Protein AF-A0A367Y1D4-F1 (afdb_monomer_lite)

Sequence (418 aa):
MLLEIFSHFKNDRKTLLSISLVCKKFSNIVNKYILYALIVFTNPKKFYQFANRHLLSDVSNKINYLHRIEFVNPQIKESANTKLMIAGTYDVESKVRSMDQLNYTDFIQSLSNLFINGFALQSVEFSEISPDFGFPLEFKSTSGNIFKRKVVKSKNRSLKKLILKTQSGWSIPFKNCHLSLIAEHFEVVEELHLVNFIIDHPITLKNLRVNKIVFDSCLYSFKKGVKRESLVFNNVEEIQLKKIHSSNELSLIDLVKLNNKNFHHLTLDIGSAVFYKKQEFLFGRYNPFFQLLCSGVGGYAKLDTLTLTDFDLFDCLRHDDVHEDTDSWIEPPSDNFETFMELISQIATLEIVLKKSPLKIKTCLNCGFKEQHLDKNIESLTCNEWKIFLTPLDLNNKNTIKILSHDYRLLYKNSAYD

InterPro domains:
  IPR036047 F-box-like domain superfamily [SSF81383] (2-53)

Structure (mmCIF, N/CA/C/O backbone):
data_AF-A0A367Y1D4-F1
#
_entry.id   AF-A0A367Y1D4-F1
#
loop_
_atom_site.group_PDB
_atom_site.id
_atom_site.type_symbol
_atom_site.label_atom_id
_atom_site.label_alt_id
_atom_site.label_comp_id
_atom_site.label_asym_id
_atom_site.label_entity_id
_atom_site.label_seq_id
_atom_site.pdbx_PDB_ins_code
_atom_site.Cartn_x
_atom_site.Cartn_y
_atom_site.Cartn_z
_atom_site.occupancy
_atom_site.B_iso_or_equiv
_atom_site.auth_seq_id
_atom_site.auth_comp_id
_atom_site.auth_asym_id
_atom_site.auth_atom_id
_atom_site.pdbx_PDB_model_num
ATOM 1 N N . MET A 1 1 ? -11.834 -18.384 -23.040 1.00 78.38 1 MET A N 1
ATOM 2 C CA . MET A 1 1 ? -11.564 -19.800 -23.370 1.00 78.38 1 MET A CA 1
ATOM 3 C C . MET A 1 1 ? -10.081 -20.132 -23.590 1.00 78.38 1 MET A C 1
ATOM 5 O O . MET A 1 1 ? -9.478 -20.640 -22.663 1.00 78.38 1 MET A O 1
ATOM 9 N N . LEU A 1 2 ? -9.427 -19.852 -24.736 1.00 88.62 2 LEU A N 1
ATOM 10 C CA . LEU A 1 2 ? -8.020 -20.293 -24.949 1.00 88.62 2 LEU A CA 1
ATOM 11 C C . LEU A 1 2 ? -7.004 -19.692 -23.959 1.00 88.62 2 LEU A C 1
ATOM 13 O O . LEU A 1 2 ? -6.106 -20.394 -23.508 1.00 88.62 2 LEU A O 1
ATOM 17 N N . LEU A 1 3 ? -7.148 -18.409 -23.609 1.00 86.25 3 LEU A N 1
ATOM 18 C CA . LEU A 1 3 ? -6.274 -17.759 -22.625 1.00 86.25 3 LEU A CA 1
ATOM 19 C C . LEU A 1 3 ? -6.416 -18.384 -21.228 1.00 86.25 3 LEU A C 1
ATOM 21 O O . LEU A 1 3 ? -5.412 -18.577 -20.553 1.00 86.25 3 LEU A O 1
ATOM 25 N N . GLU A 1 4 ? -7.640 -18.729 -20.820 1.00 87.00 4 GLU A N 1
ATOM 26 C CA . GLU A 1 4 ? -7.917 -19.409 -19.546 1.00 87.00 4 GLU A CA 1
ATOM 27 C C . GLU A 1 4 ? -7.334 -20.821 -19.540 1.00 87.00 4 GLU A C 1
ATOM 29 O O . GLU A 1 4 ? -6.669 -21.203 -18.588 1.00 87.00 4 GLU A O 1
ATOM 34 N N . ILE A 1 5 ? -7.483 -21.570 -20.637 1.00 90.31 5 ILE A N 1
ATOM 35 C CA . ILE A 1 5 ? -6.870 -22.899 -20.760 1.00 90.31 5 ILE A CA 1
ATOM 36 C C . ILE A 1 5 ? -5.346 -22.791 -20.615 1.00 90.31 5 ILE A C 1
ATOM 38 O O . ILE A 1 5 ? -4.734 -23.547 -19.866 1.00 90.31 5 ILE A O 1
ATOM 42 N N . PHE A 1 6 ? -4.714 -21.833 -21.299 1.00 91.31 6 PHE A N 1
ATOM 43 C CA . PHE A 1 6 ? -3.259 -21.685 -21.248 1.00 91.31 6 PHE A CA 1
ATOM 44 C C . PHE A 1 6 ? -2.756 -21.139 -19.906 1.00 91.31 6 PHE A C 1
ATOM 46 O O . PHE A 1 6 ? -1.631 -21.451 -19.513 1.00 91.31 6 PHE A O 1
ATOM 53 N N . SER A 1 7 ? -3.561 -20.357 -19.180 1.00 85.44 7 SER A N 1
ATOM 54 C CA . SER A 1 7 ? -3.169 -19.798 -17.882 1.00 85.44 7 SER A CA 1
ATOM 55 C C . SER A 1 7 ? -3.022 -20.867 -16.792 1.00 85.44 7 SER A C 1
ATOM 57 O O . SER A 1 7 ? -2.234 -20.669 -15.866 1.00 85.44 7 SER A O 1
ATOM 59 N N . HIS A 1 8 ? -3.661 -22.036 -16.937 1.00 89.44 8 HIS A N 1
ATOM 60 C CA . HIS A 1 8 ? -3.398 -23.201 -16.081 1.00 89.44 8 HIS A CA 1
ATOM 61 C C . HIS A 1 8 ? -1.943 -23.690 -16.173 1.00 89.44 8 HIS A C 1
ATOM 63 O O . HIS A 1 8 ? -1.411 -24.215 -15.197 1.00 89.44 8 HIS A O 1
ATOM 69 N N . PHE A 1 9 ? -1.261 -23.443 -17.297 1.00 88.75 9 PHE A N 1
ATOM 70 C CA . PHE A 1 9 ? 0.150 -23.782 -17.497 1.00 88.75 9 PHE A CA 1
ATOM 71 C C . PHE A 1 9 ? 1.101 -22.615 -17.196 1.00 88.75 9 PHE A C 1
ATOM 73 O O . PHE A 1 9 ? 2.282 -22.707 -17.513 1.00 88.75 9 PHE A O 1
ATOM 80 N N . LYS A 1 10 ? 0.639 -21.514 -16.576 1.00 82.38 10 LYS A N 1
ATOM 81 C CA . LYS A 1 10 ? 1.461 -20.304 -16.335 1.00 82.38 10 LYS A CA 1
ATOM 82 C C . LYS A 1 10 ? 2.802 -20.577 -15.635 1.00 82.38 10 LYS A C 1
ATOM 84 O O . LYS A 1 10 ? 3.774 -19.872 -15.887 1.00 82.38 10 LYS A O 1
ATOM 89 N N . ASN A 1 11 ? 2.851 -21.608 -14.789 1.00 83.12 11 ASN A N 1
ATOM 90 C CA . ASN A 1 11 ? 4.044 -22.007 -14.038 1.00 83.12 11 ASN A CA 1
ATOM 91 C C . ASN A 1 11 ? 4.902 -23.061 -14.769 1.00 83.12 11 ASN A C 1
ATOM 93 O O . ASN A 1 11 ? 6.026 -23.321 -14.348 1.00 83.12 11 ASN A O 1
ATOM 97 N N . ASP A 1 12 ? 4.414 -23.649 -15.867 1.00 87.38 12 ASP A N 1
ATOM 98 C CA . ASP A 1 12 ? 5.142 -24.622 -16.685 1.00 87.38 12 ASP A CA 1
ATOM 99 C C . ASP A 1 12 ? 5.579 -23.998 -18.015 1.00 87.38 12 ASP A C 1
ATOM 101 O O . ASP A 1 12 ? 4.924 -24.079 -19.062 1.00 87.38 12 ASP A O 1
ATOM 105 N N . ARG A 1 13 ? 6.762 -23.384 -17.976 1.00 84.81 13 ARG A N 1
ATOM 106 C CA . ARG A 1 13 ? 7.345 -22.714 -19.139 1.00 84.81 13 ARG A CA 1
ATOM 107 C C . ARG A 1 13 ? 7.613 -23.670 -20.306 1.00 84.81 13 ARG A C 1
ATOM 109 O O . ARG A 1 13 ? 7.541 -23.228 -21.450 1.00 84.81 13 ARG A O 1
ATOM 116 N N . LYS A 1 14 ? 7.922 -24.949 -20.059 1.00 89.94 14 LYS A N 1
ATOM 117 C CA . LYS A 1 14 ? 8.218 -25.916 -21.134 1.00 89.94 14 LYS A CA 1
ATOM 118 C C . LYS A 1 14 ? 6.954 -26.243 -21.922 1.00 89.94 14 LYS A C 1
ATOM 120 O O . LYS A 1 14 ? 6.971 -26.217 -23.156 1.00 89.94 14 LYS A O 1
ATOM 125 N N . THR A 1 15 ? 5.852 -26.468 -21.214 1.00 90.88 15 THR A N 1
ATOM 126 C CA . THR A 1 15 ? 4.546 -26.703 -21.835 1.00 90.88 15 THR A CA 1
ATOM 127 C C . THR A 1 15 ? 4.067 -25.469 -22.591 1.00 90.88 15 THR A C 1
ATOM 129 O O . THR A 1 15 ? 3.687 -25.580 -23.755 1.00 90.88 15 THR A O 1
ATOM 132 N N . LEU A 1 16 ? 4.190 -24.269 -22.011 1.00 89.38 16 LEU A N 1
ATOM 133 C CA . LEU A 1 16 ? 3.852 -23.021 -22.706 1.00 89.38 16 LEU A CA 1
ATOM 134 C C . LEU A 1 16 ? 4.660 -22.822 -23.994 1.00 89.38 16 LEU A C 1
ATOM 136 O O . LEU A 1 16 ? 4.091 -22.456 -25.022 1.00 89.38 16 LEU A O 1
ATOM 140 N N . LEU A 1 17 ? 5.970 -23.093 -23.972 1.00 88.50 17 LEU A N 1
ATOM 141 C CA . LEU A 1 17 ? 6.801 -23.019 -25.175 1.00 88.50 17 LEU A CA 1
ATOM 142 C C . LEU A 1 17 ? 6.319 -24.007 -26.241 1.00 88.50 17 LEU A C 1
ATOM 144 O O . LEU A 1 17 ? 6.177 -23.616 -27.395 1.00 88.50 17 LEU A O 1
ATOM 148 N N . SER A 1 18 ? 5.977 -25.234 -25.856 1.00 91.62 18 SER A N 1
ATOM 149 C CA . SER A 1 18 ? 5.445 -26.243 -26.781 1.00 91.62 18 SER A CA 1
ATOM 150 C C . SER A 1 18 ? 4.103 -25.807 -27.386 1.00 91.62 18 SER A C 1
ATOM 152 O O . SER A 1 18 ? 3.935 -25.837 -28.604 1.00 91.62 18 SER A O 1
ATOM 154 N N . ILE A 1 19 ? 3.184 -25.281 -26.566 1.00 92.12 19 ILE A N 1
ATOM 155 C CA . ILE A 1 19 ? 1.904 -24.702 -27.017 1.00 92.12 19 ILE A CA 1
ATOM 156 C C . ILE A 1 19 ? 2.150 -23.543 -27.995 1.00 92.12 19 ILE A C 1
ATOM 158 O O . ILE A 1 19 ? 1.456 -23.413 -29.005 1.00 92.12 19 ILE A O 1
ATOM 162 N N . SER A 1 20 ? 3.161 -22.710 -27.733 1.00 90.12 20 SER A N 1
ATOM 163 C CA . SER A 1 20 ? 3.488 -21.556 -28.576 1.00 90.12 20 SER A CA 1
ATOM 164 C C . SER A 1 20 ? 3.959 -21.937 -29.987 1.00 90.12 20 SER A C 1
ATOM 166 O O . SER A 1 20 ? 3.856 -21.110 -30.893 1.00 90.12 20 SER A O 1
ATOM 168 N N . LEU A 1 21 ? 4.436 -23.172 -30.185 1.00 91.94 21 LEU A N 1
ATOM 169 C CA . LEU A 1 21 ? 4.907 -23.687 -31.475 1.00 91.94 21 LEU A CA 1
ATOM 170 C C . LEU A 1 21 ? 3.781 -24.261 -32.349 1.00 91.94 21 LEU A C 1
ATOM 172 O O . LEU A 1 21 ? 3.988 -24.444 -33.543 1.00 91.94 21 LEU A O 1
ATOM 176 N N . VAL A 1 22 ? 2.587 -24.501 -31.792 1.00 94.12 22 VAL A N 1
ATOM 177 C CA . VAL A 1 22 ? 1.465 -25.133 -32.512 1.00 94.12 22 VAL A CA 1
ATOM 178 C C . VAL A 1 22 ? 0.967 -24.266 -33.670 1.00 94.12 22 VAL A C 1
ATOM 180 O O . VAL A 1 22 ? 0.774 -24.746 -34.782 1.00 94.12 22 VAL A O 1
ATOM 183 N N . CYS A 1 23 ? 0.724 -22.975 -33.424 1.00 93.25 23 CYS A N 1
ATOM 184 C CA . CYS A 1 23 ? 0.313 -22.035 -34.467 1.00 93.25 23 CYS A CA 1
ATOM 185 C C . CYS A 1 23 ? 0.578 -20.578 -34.063 1.00 93.25 23 CYS A C 1
ATOM 187 O O . CYS A 1 23 ? 0.733 -20.253 -32.884 1.00 93.25 23 CYS A O 1
ATOM 189 N N . LYS A 1 24 ? 0.528 -19.655 -35.035 1.00 89.31 24 LYS A N 1
ATOM 190 C CA . LYS A 1 24 ? 0.731 -18.209 -34.810 1.00 89.31 24 LYS A CA 1
ATOM 191 C C . LYS A 1 24 ? -0.221 -17.620 -33.759 1.00 89.31 24 LYS A C 1
ATOM 193 O O . LYS A 1 24 ? 0.187 -16.765 -32.976 1.00 89.31 24 LYS A O 1
ATOM 198 N N . LYS A 1 25 ? -1.481 -18.076 -33.713 1.00 90.19 25 LYS A N 1
ATOM 199 C CA . LYS A 1 25 ? -2.468 -17.619 -32.718 1.00 90.19 25 LYS A CA 1
ATOM 200 C C . LYS A 1 25 ? -2.058 -18.033 -31.302 1.00 90.19 25 LYS A C 1
ATOM 202 O O . LYS A 1 25 ? -2.084 -17.196 -30.408 1.00 90.19 25 LYS A O 1
ATOM 207 N N . PHE A 1 26 ? -1.623 -19.278 -31.110 1.00 92.38 26 PHE A N 1
ATOM 208 C CA . PHE A 1 26 ? -1.166 -19.775 -29.808 1.00 92.38 26 PHE A CA 1
ATOM 209 C C . PHE A 1 26 ? 0.134 -19.096 -29.394 1.00 92.38 26 PHE A C 1
ATOM 211 O O . PHE A 1 26 ? 0.235 -18.618 -28.269 1.00 92.38 26 PHE A O 1
ATOM 218 N N . SER A 1 27 ? 1.073 -18.949 -30.334 1.00 87.56 27 SER A N 1
ATOM 219 C CA . SER A 1 27 ? 2.309 -18.195 -30.131 1.00 87.56 27 SER A CA 1
ATOM 220 C C . SER A 1 27 ? 2.036 -16.779 -29.628 1.00 87.56 27 SER A C 1
ATOM 222 O O . SER A 1 27 ? 2.631 -16.339 -28.647 1.00 87.56 27 SER A O 1
ATOM 224 N N . ASN A 1 28 ? 1.088 -16.073 -30.250 1.00 86.19 28 ASN A N 1
ATOM 225 C CA . ASN A 1 28 ? 0.699 -14.735 -29.822 1.00 86.19 28 ASN A CA 1
ATOM 226 C C . ASN A 1 28 ? 0.065 -14.733 -28.428 1.00 86.19 28 ASN A C 1
ATOM 228 O O . ASN A 1 28 ? 0.415 -13.870 -27.630 1.00 86.19 28 ASN A O 1
ATOM 232 N N . ILE A 1 29 ? -0.838 -15.676 -28.130 1.00 87.25 29 ILE A N 1
ATOM 233 C CA . ILE A 1 29 ? -1.501 -15.748 -26.821 1.00 87.25 29 ILE A CA 1
ATOM 234 C C . ILE A 1 29 ? -0.471 -16.018 -25.718 1.00 87.25 29 ILE A C 1
ATOM 236 O O . ILE A 1 29 ? -0.375 -15.245 -24.767 1.00 87.25 29 ILE A O 1
ATOM 240 N N . VAL A 1 30 ? 0.332 -17.073 -25.876 1.00 86.94 30 VAL A N 1
ATOM 241 C CA . VAL A 1 30 ? 1.339 -17.486 -24.892 1.00 86.94 30 VAL A CA 1
ATOM 242 C C . VAL A 1 30 ? 2.374 -16.388 -24.673 1.00 86.94 30 VAL A C 1
ATOM 244 O O . VAL A 1 30 ? 2.630 -16.008 -23.533 1.00 86.94 30 VAL A O 1
ATOM 247 N N . ASN A 1 31 ? 2.959 -15.847 -25.744 1.00 82.38 31 ASN A N 1
ATOM 248 C CA . ASN A 1 31 ? 4.006 -14.842 -25.599 1.00 82.38 31 ASN A CA 1
ATOM 249 C C . ASN A 1 31 ? 3.451 -13.552 -24.986 1.00 82.38 31 ASN A C 1
ATOM 251 O O . ASN A 1 31 ? 3.972 -13.096 -23.973 1.00 82.38 31 ASN A O 1
ATOM 255 N N . LYS A 1 32 ? 2.385 -12.979 -25.560 1.00 81.88 32 LYS A N 1
ATOM 256 C CA . LYS A 1 32 ? 1.905 -11.649 -25.158 1.00 81.88 32 LYS A CA 1
ATOM 257 C C . LYS A 1 32 ? 1.217 -11.643 -23.797 1.00 81.88 32 LYS A C 1
ATOM 259 O O . LYS A 1 32 ? 1.484 -10.751 -23.008 1.00 81.88 32 LYS A O 1
ATOM 264 N N . TYR A 1 33 ? 0.344 -12.612 -23.528 1.00 81.00 33 TYR A N 1
ATOM 265 C CA . TYR A 1 33 ? -0.550 -12.556 -22.366 1.00 81.00 33 TYR A CA 1
ATOM 266 C C . TYR A 1 33 ? -0.092 -13.418 -21.188 1.00 81.00 33 TYR A C 1
ATOM 268 O O . TYR A 1 33 ? -0.658 -13.295 -20.107 1.00 81.00 33 TYR A O 1
ATOM 276 N N . ILE A 1 34 ? 0.905 -14.292 -21.378 1.00 81.88 34 ILE A N 1
ATOM 277 C CA . ILE A 1 34 ? 1.386 -15.188 -20.317 1.00 81.88 34 ILE A CA 1
ATOM 278 C C . ILE A 1 34 ? 2.864 -14.930 -20.032 1.00 81.88 34 ILE A C 1
ATOM 280 O O . ILE A 1 34 ? 3.202 -14.486 -18.941 1.00 81.88 34 ILE A O 1
ATOM 284 N N . LEU A 1 35 ? 3.749 -15.154 -21.009 1.00 81.12 35 LEU A N 1
ATOM 285 C CA . LEU A 1 35 ? 5.197 -15.091 -20.777 1.00 81.12 35 LEU A CA 1
ATOM 286 C C . LEU A 1 35 ? 5.722 -13.668 -20.557 1.00 81.12 35 LEU A C 1
ATOM 288 O O . LEU A 1 35 ? 6.606 -13.480 -19.727 1.00 81.12 35 LEU A O 1
ATOM 292 N N . TYR A 1 36 ? 5.212 -12.680 -21.297 1.00 79.00 36 TYR A N 1
ATOM 293 C CA . TYR A 1 36 ? 5.641 -11.283 -21.168 1.00 79.00 36 TYR A CA 1
ATOM 294 C C . TYR A 1 36 ? 4.751 -10.446 -20.245 1.00 79.00 36 TYR A C 1
ATOM 296 O O . TYR A 1 36 ? 5.080 -9.291 -20.001 1.00 79.00 36 TYR A O 1
ATOM 304 N N . ALA A 1 37 ? 3.663 -11.003 -19.702 1.00 82.25 37 ALA A N 1
ATOM 305 C CA . ALA A 1 37 ? 2.762 -10.265 -18.816 1.00 82.25 37 ALA A CA 1
ATOM 306 C C . ALA A 1 37 ? 3.424 -9.888 -17.479 1.00 82.25 37 ALA A C 1
ATOM 308 O O . ALA A 1 37 ? 3.156 -8.809 -16.946 1.00 82.25 37 ALA A O 1
ATOM 309 N N . LEU A 1 38 ? 4.304 -10.753 -16.963 1.00 85.81 38 LEU A N 1
ATOM 310 C CA . LEU A 1 38 ? 5.095 -10.524 -15.757 1.00 85.81 38 LEU A CA 1
ATOM 311 C C . LEU A 1 38 ? 6.551 -10.910 -16.017 1.00 85.81 38 LEU A C 1
ATOM 313 O O . LEU A 1 38 ? 6.834 -12.055 -16.365 1.00 85.81 38 LEU A O 1
ATOM 317 N N . ILE A 1 39 ? 7.477 -9.970 -15.823 1.00 88.31 39 ILE A N 1
ATOM 318 C CA . ILE A 1 39 ? 8.912 -10.218 -16.003 1.00 88.31 39 ILE A CA 1
ATOM 319 C C . ILE A 1 39 ? 9.676 -9.784 -14.756 1.00 88.31 39 ILE A C 1
ATOM 321 O O . ILE A 1 39 ? 9.537 -8.651 -14.305 1.00 88.31 39 ILE A O 1
ATOM 325 N N . VAL A 1 40 ? 10.524 -10.676 -14.244 1.00 91.50 40 VAL A N 1
ATOM 326 C CA . VAL A 1 40 ? 11.431 -10.397 -13.125 1.00 91.50 40 VAL A CA 1
ATOM 327 C C . VAL A 1 40 ? 12.867 -10.379 -13.636 1.00 91.50 40 VAL A C 1
ATOM 329 O O . VAL A 1 40 ? 13.353 -11.359 -14.212 1.00 91.50 40 VAL A O 1
ATOM 332 N N . PHE A 1 41 ? 13.560 -9.269 -13.412 1.00 91.94 41 PHE A N 1
ATOM 333 C CA . PHE A 1 41 ? 14.973 -9.102 -13.712 1.00 91.94 41 PHE A CA 1
ATOM 334 C C . PHE A 1 41 ? 15.782 -9.170 -12.422 1.00 91.94 41 PHE A C 1
ATOM 336 O O . PHE A 1 41 ? 15.888 -8.196 -11.690 1.00 91.94 41 PHE A O 1
ATOM 343 N N . THR A 1 42 ? 16.405 -10.324 -12.183 1.00 88.19 42 THR A N 1
ATOM 344 C CA . THR A 1 42 ? 17.276 -10.550 -11.016 1.00 88.19 42 THR A CA 1
ATOM 345 C C . THR A 1 42 ? 18.701 -10.017 -11.192 1.00 88.19 42 THR A C 1
ATOM 347 O O . THR A 1 42 ? 19.566 -10.256 -10.358 1.00 88.19 42 THR A O 1
ATOM 350 N N . ASN A 1 43 ? 19.000 -9.424 -12.350 1.00 83.56 43 ASN A N 1
ATOM 351 C CA . ASN A 1 43 ? 20.316 -8.889 -12.682 1.00 83.56 43 ASN A CA 1
ATOM 352 C C . ASN A 1 43 ? 20.164 -7.790 -13.755 1.00 83.56 43 ASN A C 1
ATOM 354 O O . ASN A 1 43 ? 19.553 -8.066 -14.801 1.00 83.56 43 ASN A O 1
ATOM 358 N N . PRO A 1 44 ? 20.764 -6.599 -13.570 1.00 85.62 44 PRO A N 1
ATOM 359 C CA . PRO A 1 44 ? 20.733 -5.505 -14.544 1.00 85.62 44 PRO A CA 1
ATOM 360 C C . PRO A 1 44 ? 21.171 -5.889 -15.967 1.00 85.62 44 PRO A C 1
ATOM 362 O O . PRO A 1 44 ? 20.578 -5.424 -16.941 1.00 85.62 44 PRO A O 1
ATOM 365 N N . LYS A 1 45 ? 22.136 -6.805 -16.131 1.00 85.12 45 LYS A N 1
ATOM 366 C CA . LYS A 1 45 ? 22.576 -7.291 -17.453 1.00 85.12 45 LYS A CA 1
ATOM 367 C C . LYS A 1 45 ? 21.455 -7.971 -18.234 1.00 85.12 45 LYS A C 1
ATOM 369 O O . LYS A 1 45 ? 21.338 -7.776 -19.442 1.00 85.12 45 LYS A O 1
ATOM 374 N N . LYS A 1 46 ? 20.625 -8.780 -17.563 1.00 88.06 46 LYS A N 1
ATOM 375 C CA . LYS A 1 46 ? 19.491 -9.466 -18.210 1.00 88.06 46 LYS A CA 1
ATOM 376 C C . LYS A 1 46 ? 18.460 -8.454 -18.695 1.00 88.06 46 LYS A C 1
ATOM 378 O O . LYS A 1 46 ? 17.901 -8.631 -19.776 1.00 88.06 46 LYS A O 1
ATOM 383 N N . PHE A 1 47 ? 18.247 -7.388 -17.924 1.00 89.62 47 PHE A N 1
ATOM 384 C CA . PHE A 1 47 ? 17.403 -6.284 -18.359 1.00 89.62 47 PHE A CA 1
ATOM 385 C C . PHE A 1 47 ? 17.994 -5.565 -19.571 1.00 89.62 47 PHE A C 1
ATOM 387 O O . PHE A 1 47 ? 17.284 -5.352 -20.546 1.00 89.62 47 PHE A O 1
ATOM 394 N N . TYR A 1 48 ? 19.292 -5.272 -19.576 1.00 86.50 48 TYR A N 1
ATOM 395 C CA . TYR A 1 48 ? 19.930 -4.640 -20.730 1.00 86.50 48 TYR A CA 1
ATOM 396 C C . TYR A 1 48 ? 19.868 -5.507 -21.997 1.00 86.50 48 TYR A C 1
ATOM 398 O O . TYR A 1 48 ? 19.541 -5.019 -23.074 1.00 86.50 48 TYR A O 1
ATOM 406 N N . GLN A 1 49 ? 20.082 -6.821 -21.880 1.00 88.00 49 GLN A N 1
ATOM 407 C CA . GLN A 1 49 ? 19.893 -7.755 -22.997 1.00 88.00 49 GLN A CA 1
ATOM 408 C C . GLN A 1 49 ? 18.448 -7.756 -23.510 1.00 88.00 49 GLN A C 1
ATOM 410 O O . GLN A 1 49 ? 18.219 -7.797 -24.719 1.00 88.00 49 GLN A O 1
ATOM 415 N N . PHE A 1 50 ? 17.470 -7.705 -22.603 1.00 87.81 50 PHE A N 1
ATOM 416 C CA . PHE A 1 50 ? 16.064 -7.550 -22.963 1.00 87.81 50 PHE A CA 1
ATOM 417 C C . PHE A 1 50 ? 15.818 -6.215 -23.680 1.00 87.81 50 PHE A C 1
ATOM 419 O O . PHE A 1 50 ? 15.181 -6.198 -24.732 1.00 87.81 50 PHE A O 1
ATOM 426 N N . ALA A 1 51 ? 16.377 -5.118 -23.169 1.00 87.81 51 ALA A N 1
ATOM 427 C CA . ALA A 1 51 ? 16.248 -3.792 -23.754 1.00 87.81 51 ALA A CA 1
ATOM 428 C C . ALA A 1 51 ? 16.854 -3.722 -25.162 1.00 87.81 51 ALA A C 1
ATOM 430 O O . ALA A 1 51 ? 16.198 -3.245 -26.084 1.00 87.81 51 ALA A O 1
ATOM 431 N N . ASN A 1 52 ? 18.041 -4.287 -25.376 1.00 84.75 52 ASN A N 1
ATOM 432 C CA . ASN A 1 52 ? 18.662 -4.364 -26.701 1.00 84.75 52 ASN A CA 1
ATOM 433 C C . ASN A 1 52 ? 17.810 -5.150 -27.703 1.00 84.75 52 ASN A C 1
ATOM 435 O O . ASN A 1 52 ? 17.733 -4.787 -28.872 1.00 84.75 52 ASN A O 1
ATOM 439 N N . ARG A 1 53 ? 17.154 -6.225 -27.253 1.00 83.38 53 ARG A N 1
ATOM 440 C CA . ARG A 1 53 ? 16.329 -7.080 -28.121 1.00 83.38 53 ARG A CA 1
ATOM 441 C C . ARG A 1 53 ? 14.948 -6.510 -28.417 1.00 83.38 53 ARG A C 1
ATOM 443 O O . ARG A 1 53 ? 14.362 -6.880 -29.432 1.00 83.38 53 ARG A O 1
ATOM 450 N N . HIS A 1 54 ? 14.394 -5.707 -27.512 1.00 82.25 54 HIS A N 1
ATOM 451 C CA . HIS A 1 54 ? 12.975 -5.355 -27.560 1.00 82.25 54 HIS A CA 1
ATOM 452 C C . HIS A 1 54 ? 12.669 -3.854 -27.491 1.00 82.25 54 HIS A C 1
ATOM 454 O O . HIS A 1 54 ? 11.543 -3.486 -27.827 1.00 82.25 54 HIS A O 1
ATOM 460 N N . LEU A 1 55 ? 13.613 -3.012 -27.053 1.00 78.69 55 LEU A N 1
ATOM 461 C CA . LEU A 1 55 ? 13.381 -1.601 -26.708 1.00 78.69 55 LEU A CA 1
ATOM 462 C C . LEU A 1 55 ? 14.271 -0.593 -27.453 1.00 78.69 55 LEU A C 1
ATOM 464 O O . LEU A 1 55 ? 13.821 0.528 -27.664 1.00 78.69 55 LEU A O 1
ATOM 468 N N . LEU A 1 56 ? 15.525 -0.936 -27.779 1.00 69.75 56 LEU A N 1
ATOM 469 C CA . LEU A 1 56 ? 16.545 0.037 -28.218 1.00 69.75 56 LEU A CA 1
ATOM 470 C C . LEU A 1 56 ? 16.685 0.204 -29.742 1.00 69.75 56 LEU A C 1
ATOM 472 O O . LEU A 1 56 ? 17.184 1.239 -30.175 1.00 69.75 56 LEU A O 1
ATOM 476 N N . SER A 1 57 ? 16.261 -0.775 -30.543 1.00 68.75 57 SER A N 1
ATOM 477 C CA . SER A 1 57 ? 16.255 -0.694 -32.011 1.00 68.75 57 SER A CA 1
ATOM 478 C C . SER A 1 57 ? 14.844 -0.394 -32.527 1.00 68.75 57 SER A C 1
ATOM 480 O O . SER A 1 57 ? 14.400 0.749 -32.471 1.00 68.75 57 SER A O 1
ATOM 482 N N . ASP A 1 58 ? 14.114 -1.429 -32.941 1.00 64.94 58 ASP A N 1
ATOM 483 C CA . ASP A 1 58 ? 12.690 -1.370 -33.249 1.00 64.94 58 ASP A CA 1
ATOM 484 C C . ASP A 1 58 ? 11.903 -1.986 -32.098 1.00 64.94 58 ASP A C 1
ATOM 486 O O . ASP A 1 58 ? 12.146 -3.126 -31.682 1.00 64.94 58 ASP A O 1
ATOM 490 N N . VAL A 1 59 ? 10.939 -1.227 -31.580 1.00 70.75 59 VAL A N 1
ATOM 491 C CA . VAL A 1 59 ? 10.098 -1.673 -30.472 1.00 70.75 59 VAL A CA 1
ATOM 492 C C . VAL A 1 59 ? 9.369 -2.952 -30.873 1.00 70.75 59 VAL A C 1
ATOM 494 O O . VAL A 1 59 ? 8.552 -2.989 -31.795 1.00 70.75 59 VAL A O 1
ATOM 497 N N . SER A 1 60 ? 9.681 -4.038 -30.172 1.00 67.69 60 SER A N 1
ATOM 498 C CA . SER A 1 60 ? 9.203 -5.363 -30.544 1.00 67.69 60 SER A CA 1
ATOM 499 C C . SER A 1 60 ? 7.705 -5.510 -30.257 1.00 67.69 60 SER A C 1
ATOM 501 O O . SER A 1 60 ? 7.291 -5.572 -29.101 1.00 67.69 60 SER A O 1
ATOM 503 N N . ASN A 1 61 ? 6.907 -5.774 -31.297 1.00 68.69 61 ASN A N 1
ATOM 504 C CA . ASN A 1 61 ? 5.469 -6.087 -31.192 1.00 68.69 61 ASN A CA 1
ATOM 505 C C . ASN A 1 61 ? 5.127 -7.319 -30.319 1.00 68.69 61 ASN A C 1
ATOM 507 O O . ASN A 1 61 ? 3.951 -7.632 -30.097 1.00 68.69 61 ASN A O 1
ATOM 511 N N . LYS A 1 62 ? 6.142 -8.066 -29.860 1.00 67.44 62 LYS A N 1
ATOM 512 C CA . LYS A 1 62 ? 6.002 -9.234 -28.975 1.00 67.44 62 LYS A CA 1
ATOM 513 C C . LYS A 1 62 ? 5.747 -8.863 -27.510 1.00 67.44 62 LYS A C 1
ATOM 515 O O . LYS A 1 62 ? 5.212 -9.700 -26.796 1.00 67.44 62 LYS A O 1
ATOM 520 N N . ILE A 1 63 ? 6.088 -7.642 -27.084 1.00 70.44 63 ILE A N 1
ATOM 521 C CA . ILE A 1 63 ? 6.027 -7.215 -25.673 1.00 70.44 63 ILE A CA 1
ATOM 522 C C . ILE A 1 63 ? 4.895 -6.214 -25.378 1.00 70.44 63 ILE A C 1
ATOM 524 O O . ILE A 1 63 ? 4.883 -5.600 -24.323 1.00 70.44 63 ILE A O 1
ATOM 528 N N . ASN A 1 64 ? 3.909 -6.077 -26.272 1.00 65.06 64 ASN A N 1
ATOM 529 C CA . ASN A 1 64 ? 2.830 -5.073 -26.189 1.00 65.06 64 ASN A CA 1
ATOM 530 C C . ASN A 1 64 ? 1.886 -5.190 -24.967 1.00 65.06 64 ASN A C 1
ATOM 532 O O . ASN A 1 64 ? 1.019 -4.336 -24.817 1.00 65.06 64 ASN A O 1
ATOM 536 N N . TYR A 1 65 ? 2.033 -6.221 -24.129 1.00 73.44 65 TYR A N 1
ATOM 537 C CA . TYR A 1 65 ? 1.194 -6.492 -22.953 1.00 73.44 65 TYR A CA 1
ATOM 538 C C . TYR A 1 65 ? 2.038 -6.816 -21.709 1.00 73.44 65 TYR A C 1
ATOM 540 O O . TYR A 1 65 ? 1.758 -7.759 -20.973 1.00 73.44 65 TYR A O 1
ATOM 548 N N . LEU A 1 66 ? 3.102 -6.050 -21.479 1.00 81.38 66 LEU A N 1
ATOM 549 C CA . LEU A 1 66 ? 3.868 -6.127 -20.240 1.00 81.38 66 LEU A CA 1
ATOM 550 C C . LEU A 1 66 ? 3.070 -5.457 -19.121 1.00 81.38 66 LEU A C 1
ATOM 552 O O . LEU A 1 66 ? 3.055 -4.237 -19.039 1.00 81.38 66 LEU A O 1
ATOM 556 N N . HIS A 1 67 ? 2.419 -6.230 -18.252 1.00 84.81 67 HIS A N 1
ATOM 557 C CA . HIS A 1 67 ? 1.610 -5.678 -17.162 1.00 84.81 67 HIS A CA 1
ATOM 558 C C . HIS A 1 67 ? 2.427 -5.358 -15.914 1.00 84.81 67 HIS A C 1
ATOM 560 O O . HIS A 1 67 ? 2.211 -4.305 -15.311 1.00 84.81 67 HIS A O 1
ATOM 566 N N . ARG A 1 68 ? 3.358 -6.239 -15.533 1.00 89.88 68 ARG A N 1
ATOM 567 C CA . ARG A 1 68 ? 4.205 -6.075 -14.349 1.00 89.88 68 ARG A CA 1
ATOM 568 C C . ARG A 1 68 ? 5.666 -6.347 -14.673 1.00 89.88 68 ARG A C 1
ATOM 570 O O . ARG A 1 68 ? 5.994 -7.344 -15.314 1.00 89.88 68 ARG A O 1
ATOM 577 N N . ILE A 1 69 ? 6.537 -5.485 -14.173 1.00 93.44 69 ILE A N 1
ATOM 578 C CA . ILE A 1 69 ? 7.982 -5.688 -14.214 1.00 93.44 69 ILE A CA 1
ATOM 579 C C . ILE A 1 69 ? 8.575 -5.516 -12.821 1.00 93.44 69 ILE A C 1
ATOM 581 O O . ILE A 1 69 ? 8.190 -4.603 -12.094 1.00 93.44 69 ILE A O 1
ATOM 585 N N . GLU A 1 70 ? 9.507 -6.391 -12.468 1.00 95.38 70 GLU A N 1
ATOM 586 C CA . GLU A 1 70 ? 10.263 -6.325 -11.222 1.00 95.38 70 GLU A CA 1
ATOM 587 C C . GLU A 1 70 ? 11.762 -6.262 -11.519 1.00 95.38 70 GLU A C 1
ATOM 589 O O . GLU A 1 70 ? 12.282 -7.025 -12.338 1.00 95.38 70 GLU A O 1
ATOM 594 N N . PHE A 1 71 ? 12.455 -5.361 -10.831 1.00 95.06 71 PHE A N 1
ATOM 595 C CA . PHE A 1 71 ? 13.901 -5.215 -10.845 1.00 95.06 71 PHE A CA 1
ATOM 596 C C . PHE A 1 71 ? 14.440 -5.516 -9.453 1.00 95.06 71 PHE A C 1
ATOM 598 O O . PHE A 1 71 ? 14.271 -4.709 -8.540 1.00 95.06 71 PHE A O 1
ATOM 605 N N . VAL A 1 72 ? 15.104 -6.659 -9.309 1.00 93.06 72 VAL A N 1
ATOM 606 C CA . VAL A 1 72 ? 15.769 -7.045 -8.063 1.00 93.06 72 VAL A CA 1
ATOM 607 C C . VAL A 1 72 ? 17.203 -6.533 -8.105 1.00 93.06 72 VAL A C 1
ATOM 609 O O . VAL A 1 72 ? 17.900 -6.763 -9.099 1.00 93.06 72 VAL A O 1
ATOM 612 N N . ASN A 1 73 ? 17.632 -5.862 -7.036 1.00 90.12 73 ASN A N 1
ATOM 613 C CA . ASN A 1 73 ? 18.965 -5.280 -6.885 1.00 90.12 73 ASN A CA 1
ATOM 614 C C . ASN A 1 73 ? 19.340 -4.383 -8.091 1.00 90.12 73 ASN A C 1
ATOM 616 O O . ASN A 1 73 ? 20.198 -4.738 -8.912 1.00 90.12 73 ASN A O 1
ATOM 620 N N . PRO A 1 74 ? 18.626 -3.254 -8.278 1.00 90.12 74 PRO A N 1
ATOM 621 C CA . PRO A 1 74 ? 18.799 -2.400 -9.448 1.00 90.12 74 PRO A CA 1
ATOM 622 C C . PRO A 1 74 ? 20.192 -1.754 -9.499 1.00 90.12 74 PRO A C 1
ATOM 624 O O . PRO A 1 74 ? 20.826 -1.510 -8.475 1.00 90.12 74 PRO A O 1
ATOM 627 N N . GLN A 1 75 ? 20.663 -1.437 -10.712 1.00 87.62 75 GLN A N 1
ATOM 628 C CA . GLN A 1 75 ? 22.003 -0.882 -10.921 1.00 87.62 75 GLN A CA 1
ATOM 629 C C . GLN A 1 75 ? 22.168 0.460 -10.191 1.00 87.62 75 GLN A C 1
ATOM 631 O O . GLN A 1 75 ? 21.379 1.387 -10.390 1.00 87.62 75 GLN A O 1
ATOM 636 N N . ILE A 1 76 ? 23.238 0.581 -9.406 1.00 86.25 76 ILE A N 1
ATOM 637 C CA . ILE A 1 76 ? 23.638 1.829 -8.748 1.00 86.25 76 ILE A CA 1
ATOM 638 C C . ILE A 1 76 ? 24.654 2.597 -9.591 1.00 86.25 76 ILE A C 1
ATOM 640 O O . ILE A 1 76 ? 25.373 2.025 -10.416 1.00 86.25 76 ILE A O 1
ATOM 644 N N . LYS A 1 77 ? 24.719 3.912 -9.383 1.00 82.00 77 LYS A N 1
ATOM 645 C CA . LYS A 1 77 ? 25.779 4.736 -9.958 1.00 82.00 77 LYS A CA 1
ATOM 646 C C . LYS A 1 77 ? 27.060 4.452 -9.179 1.00 82.00 77 LYS A C 1
ATOM 648 O O . LYS A 1 77 ? 27.098 4.708 -7.980 1.00 82.00 77 LYS A O 1
ATOM 653 N N . GLU A 1 78 ? 28.098 3.954 -9.848 1.00 68.06 78 GLU A N 1
ATOM 654 C CA . GLU A 1 78 ? 29.419 3.822 -9.229 1.00 68.06 78 GLU A CA 1
ATOM 655 C C . GLU A 1 78 ? 29.865 5.199 -8.726 1.00 68.06 78 GLU A C 1
ATOM 657 O O . GLU A 1 78 ? 30.034 6.147 -9.500 1.00 68.06 78 GLU A O 1
ATOM 662 N N . SER A 1 79 ? 29.991 5.331 -7.408 1.00 50.53 79 SER A N 1
ATOM 663 C CA . SER A 1 79 ? 30.624 6.496 -6.813 1.00 50.53 79 SER A CA 1
ATOM 664 C C . SER A 1 79 ? 32.131 6.252 -6.825 1.00 50.53 79 SER A C 1
ATOM 666 O O . SER A 1 79 ? 32.593 5.156 -6.525 1.00 50.53 79 SER A O 1
ATOM 668 N N . ALA A 1 80 ? 32.934 7.272 -7.128 1.00 46.28 80 ALA A N 1
ATOM 669 C CA . ALA A 1 80 ? 34.394 7.175 -7.016 1.00 46.28 80 ALA A CA 1
ATOM 670 C C . ALA A 1 80 ? 34.881 6.904 -5.567 1.00 46.28 80 ALA A C 1
ATOM 672 O O . ALA A 1 80 ? 36.077 6.743 -5.346 1.00 46.28 80 ALA A O 1
ATOM 673 N N . ASN A 1 81 ? 33.956 6.835 -4.598 1.00 41.66 81 ASN A N 1
ATOM 674 C CA . ASN A 1 81 ? 34.196 6.721 -3.163 1.00 41.66 81 ASN A CA 1
ATOM 675 C C . ASN A 1 81 ? 33.750 5.379 -2.554 1.00 41.66 81 ASN A C 1
ATOM 677 O O . ASN A 1 81 ? 33.718 5.276 -1.330 1.00 41.66 81 ASN A O 1
ATOM 681 N N . THR A 1 82 ? 33.445 4.334 -3.334 1.00 45.16 82 THR A N 1
ATOM 682 C CA . THR A 1 82 ? 33.279 2.971 -2.785 1.00 45.16 82 THR A CA 1
ATOM 683 C C . THR A 1 82 ? 34.627 2.383 -2.346 1.00 45.16 82 THR A C 1
ATOM 685 O O . THR A 1 82 ? 35.136 1.428 -2.926 1.00 45.16 82 THR A O 1
ATOM 688 N N . LYS A 1 83 ? 35.219 2.960 -1.295 1.00 43.56 83 LYS A N 1
ATOM 689 C CA . LYS A 1 83 ? 36.091 2.247 -0.364 1.00 43.56 83 LYS A CA 1
ATOM 690 C C . LYS A 1 83 ? 35.181 1.679 0.720 1.00 43.56 83 LYS A C 1
ATOM 692 O O . LYS A 1 83 ? 34.677 2.413 1.566 1.00 43.56 83 LYS A O 1
ATOM 697 N N . LEU A 1 84 ? 34.924 0.378 0.666 1.00 42.38 84 LEU A N 1
ATOM 698 C CA . LEU A 1 84 ? 34.298 -0.335 1.775 1.00 42.38 84 LEU A CA 1
ATOM 699 C C . LEU A 1 84 ? 35.287 -0.336 2.949 1.00 42.38 84 LEU A C 1
ATOM 701 O O . LEU A 1 84 ? 36.228 -1.122 2.952 1.00 42.38 84 LEU A O 1
ATOM 705 N N . MET A 1 85 ? 35.087 0.536 3.942 1.00 40.44 85 MET A N 1
ATOM 706 C CA . MET A 1 85 ? 35.691 0.338 5.262 1.00 40.44 85 MET A CA 1
ATOM 707 C C . MET A 1 85 ? 34.836 -0.667 6.026 1.00 40.44 85 MET A C 1
ATOM 709 O O . MET A 1 85 ? 33.784 -0.326 6.566 1.00 40.44 85 MET A O 1
ATOM 713 N N . ILE A 1 86 ? 35.296 -1.911 6.072 1.00 42.28 86 ILE A N 1
ATOM 714 C CA . ILE A 1 86 ? 34.821 -2.881 7.054 1.00 42.28 86 ILE A CA 1
ATOM 715 C C . ILE A 1 86 ? 35.723 -2.731 8.280 1.00 42.28 86 ILE A C 1
ATOM 717 O O . ILE A 1 86 ? 36.942 -2.640 8.152 1.00 42.28 86 ILE A O 1
ATOM 721 N N . ALA A 1 87 ? 35.096 -2.634 9.451 1.00 43.56 87 ALA A N 1
ATOM 722 C CA . ALA A 1 87 ? 35.699 -2.428 10.764 1.00 43.56 87 ALA A CA 1
ATOM 723 C C . ALA A 1 87 ? 37.170 -2.892 10.886 1.00 43.56 87 ALA A C 1
ATOM 725 O O . ALA A 1 87 ? 37.464 -4.078 11.012 1.00 43.56 87 ALA A O 1
ATOM 726 N N . GLY A 1 88 ? 38.089 -1.923 10.891 1.00 40.47 88 GLY A N 1
ATOM 727 C CA . GLY A 1 88 ? 39.429 -2.075 11.458 1.00 40.47 88 GLY A CA 1
ATOM 728 C C . GLY A 1 88 ? 40.482 -2.863 10.670 1.00 40.47 88 GLY A C 1
ATOM 729 O O . GLY A 1 88 ? 41.561 -3.049 11.222 1.00 40.47 88 GLY A O 1
ATOM 730 N N . THR A 1 89 ? 40.262 -3.298 9.423 1.00 37.03 89 THR A N 1
ATOM 731 C CA . THR A 1 89 ? 41.332 -3.961 8.639 1.00 37.03 89 THR A CA 1
ATOM 732 C C . THR A 1 89 ? 41.327 -3.583 7.154 1.00 37.03 89 THR A C 1
ATOM 734 O O . THR A 1 89 ? 40.295 -3.652 6.503 1.00 37.03 89 THR A O 1
ATOM 737 N N . TYR A 1 90 ? 42.513 -3.157 6.688 1.00 39.59 90 TYR A N 1
ATOM 738 C CA . TYR A 1 90 ? 43.008 -2.860 5.329 1.00 39.59 90 TYR A CA 1
ATOM 739 C C . TYR A 1 90 ? 42.016 -2.389 4.246 1.00 39.59 90 TYR A C 1
ATOM 741 O O . TYR A 1 90 ? 41.088 -3.093 3.866 1.00 39.59 90 TYR A O 1
ATOM 749 N N . ASP A 1 91 ? 42.324 -1.225 3.655 1.00 35.19 91 ASP A N 1
ATOM 750 C CA . ASP A 1 91 ? 41.736 -0.705 2.411 1.00 35.19 91 ASP A CA 1
ATOM 751 C C . ASP A 1 91 ? 41.734 -1.792 1.314 1.00 35.19 91 ASP A C 1
ATOM 753 O O . ASP A 1 91 ? 42.743 -2.034 0.649 1.00 35.19 91 ASP A O 1
ATOM 757 N N . VAL A 1 92 ? 40.591 -2.446 1.092 1.00 38.97 92 VAL A N 1
ATOM 758 C CA . VAL A 1 92 ? 40.396 -3.299 -0.084 1.00 38.97 92 VAL A CA 1
ATOM 759 C C . VAL A 1 92 ? 39.961 -2.391 -1.234 1.00 38.97 92 VAL A C 1
ATOM 761 O O . VAL A 1 92 ? 38.771 -2.142 -1.440 1.00 38.97 92 VAL A O 1
ATOM 764 N N . GLU A 1 93 ? 40.932 -1.875 -1.998 1.00 38.00 93 GLU A N 1
ATOM 765 C CA . GLU A 1 93 ? 40.667 -1.337 -3.338 1.00 38.00 93 GLU A CA 1
ATOM 766 C C . GLU A 1 93 ? 40.151 -2.480 -4.222 1.00 38.00 93 GLU A C 1
ATOM 768 O O . GLU A 1 93 ? 40.908 -3.152 -4.921 1.00 38.00 93 GLU A O 1
ATOM 773 N N . SER A 1 94 ? 38.838 -2.702 -4.241 1.00 36.50 94 SER A N 1
ATOM 774 C CA . SER A 1 94 ? 38.212 -3.511 -5.285 1.00 36.50 94 SER A CA 1
ATOM 775 C C . SER A 1 94 ? 38.120 -2.686 -6.573 1.00 36.50 94 SER A C 1
ATOM 777 O O . SER A 1 94 ? 37.047 -2.340 -7.056 1.00 36.50 94 SER A O 1
ATOM 779 N N . LYS A 1 95 ? 39.274 -2.387 -7.189 1.00 37.72 95 LYS A N 1
ATOM 780 C CA . LYS A 1 95 ? 39.339 -2.044 -8.617 1.00 37.72 95 LYS A CA 1
ATOM 781 C C . LYS A 1 95 ? 39.052 -3.301 -9.435 1.00 37.72 95 LYS A C 1
ATOM 783 O O . LYS A 1 95 ? 39.911 -3.817 -10.139 1.00 37.72 95 LYS A O 1
ATOM 788 N N . VAL A 1 96 ? 37.822 -3.791 -9.365 1.00 37.06 96 VAL A N 1
ATOM 789 C CA . VAL A 1 96 ? 37.314 -4.760 -10.330 1.00 37.06 96 VAL A CA 1
ATOM 790 C C . VAL A 1 96 ? 36.431 -3.989 -11.298 1.00 37.06 96 VAL A C 1
ATOM 792 O O . VAL A 1 96 ? 35.214 -4.134 -11.300 1.00 37.06 96 VAL A O 1
ATOM 795 N N . ARG A 1 97 ? 37.060 -3.209 -12.190 1.00 39.84 97 AR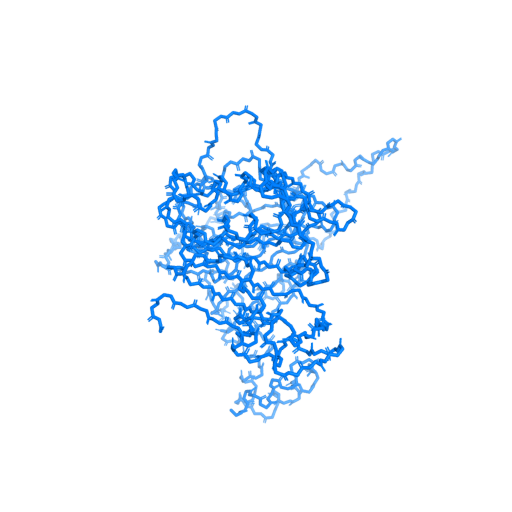G A N 1
ATOM 796 C CA . ARG A 1 97 ? 36.502 -3.067 -13.540 1.00 39.84 97 ARG A CA 1
ATOM 797 C C . ARG A 1 97 ? 36.612 -4.441 -14.191 1.00 39.84 97 ARG A C 1
ATOM 799 O O . ARG A 1 97 ? 37.529 -4.714 -14.960 1.00 39.84 97 ARG A O 1
ATOM 806 N N . SER A 1 98 ? 35.693 -5.334 -13.844 1.00 38.50 98 SER A N 1
ATOM 807 C CA . SER A 1 98 ? 35.381 -6.423 -14.756 1.00 38.50 98 SER A CA 1
ATOM 808 C C . SER A 1 98 ? 34.816 -5.754 -16.008 1.00 38.50 98 SER A C 1
ATOM 810 O O . SER A 1 98 ? 33.973 -4.863 -15.901 1.00 38.50 98 SER A O 1
ATOM 812 N N . MET A 1 99 ? 35.275 -6.161 -17.193 1.00 40.59 99 MET A N 1
ATOM 813 C CA . MET A 1 99 ? 34.768 -5.766 -18.528 1.00 40.59 99 MET A CA 1
ATOM 814 C C . MET A 1 99 ? 33.265 -6.061 -18.742 1.00 40.59 99 MET A C 1
ATOM 816 O O . MET A 1 99 ? 32.756 -6.071 -19.855 1.00 40.59 99 MET A O 1
ATOM 820 N N . ASP A 1 100 ? 32.555 -6.336 -17.659 1.00 45.78 100 ASP A N 1
ATOM 821 C CA . ASP A 1 100 ? 31.298 -7.029 -17.581 1.00 45.78 100 ASP A CA 1
ATOM 822 C C . ASP A 1 100 ? 30.243 -6.193 -16.836 1.00 45.78 100 ASP A C 1
ATOM 824 O O . ASP A 1 100 ? 29.081 -6.577 -16.812 1.00 45.78 100 ASP A O 1
ATOM 828 N N . GLN A 1 101 ? 30.587 -5.064 -16.212 1.00 57.75 101 GLN A N 1
ATOM 829 C CA . GLN A 1 101 ? 29.608 -4.227 -15.509 1.00 57.75 101 GLN A CA 1
ATOM 830 C C . GLN A 1 101 ? 28.857 -3.317 -16.491 1.00 57.75 101 GLN A C 1
ATOM 832 O O . GLN A 1 101 ? 29.446 -2.503 -17.198 1.00 57.75 101 GLN A O 1
ATOM 837 N N . LEU A 1 102 ? 27.531 -3.483 -16.547 1.00 69.81 102 LEU A N 1
ATOM 838 C CA . LEU A 1 102 ? 26.636 -2.604 -17.294 1.00 69.81 102 LEU A CA 1
ATOM 839 C C . LEU A 1 102 ? 26.771 -1.172 -16.762 1.00 69.81 102 LEU A C 1
ATOM 841 O O . LEU A 1 102 ? 26.606 -0.944 -15.564 1.00 69.81 102 LEU A O 1
ATOM 845 N N . ASN A 1 103 ? 27.003 -0.205 -17.650 1.00 82.38 103 ASN A N 1
ATOM 846 C CA . ASN A 1 103 ? 27.048 1.201 -17.268 1.00 82.38 103 ASN A CA 1
ATOM 847 C C . ASN A 1 103 ? 25.682 1.641 -16.713 1.00 82.38 103 ASN A C 1
ATOM 849 O O . ASN A 1 103 ? 24.637 1.411 -17.326 1.00 82.38 103 ASN A O 1
ATOM 853 N N . TYR A 1 104 ? 25.689 2.320 -15.566 1.00 85.12 104 TYR A N 1
ATOM 854 C CA . TYR A 1 104 ? 24.492 2.903 -14.961 1.00 85.12 104 TYR A CA 1
ATOM 855 C C . TYR A 1 104 ? 23.711 3.788 -15.949 1.00 85.12 104 TYR A C 1
ATOM 857 O O . TYR A 1 104 ? 22.487 3.716 -16.000 1.00 85.12 104 TYR A O 1
ATOM 865 N N . THR A 1 105 ? 24.393 4.561 -16.797 1.00 85.69 105 THR A N 1
ATOM 866 C CA . THR A 1 105 ? 23.729 5.397 -17.812 1.00 85.69 105 THR A CA 1
ATOM 867 C C . THR A 1 105 ? 22.928 4.562 -18.815 1.00 85.69 105 THR A C 1
ATOM 869 O O . THR A 1 105 ? 21.793 4.916 -19.135 1.00 85.69 105 THR A O 1
ATOM 872 N N . ASP A 1 106 ? 23.468 3.423 -19.258 1.00 84.56 106 ASP A N 1
ATOM 873 C CA . ASP A 1 106 ? 22.790 2.521 -20.198 1.00 84.56 106 ASP A CA 1
ATOM 874 C C . ASP A 1 106 ? 21.574 1.849 -19.551 1.00 84.56 106 ASP A C 1
ATOM 876 O O . ASP A 1 106 ? 20.536 1.659 -20.194 1.00 84.56 106 ASP A O 1
ATOM 880 N N . PHE A 1 107 ? 21.675 1.534 -18.257 1.00 87.94 107 PHE A N 1
ATOM 881 C CA . PHE A 1 107 ? 20.554 1.040 -17.462 1.00 87.94 107 PHE A CA 1
ATOM 882 C C . PHE A 1 107 ? 19.418 2.072 -17.381 1.00 87.94 107 PHE A C 1
ATOM 884 O O . PHE A 1 107 ? 18.271 1.739 -17.688 1.00 87.94 107 PHE A O 1
ATOM 891 N N . ILE A 1 108 ? 19.726 3.331 -17.044 1.00 90.38 108 ILE A N 1
ATOM 892 C CA . ILE A 1 108 ? 18.722 4.405 -16.977 1.00 90.38 108 ILE A CA 1
ATOM 893 C C . ILE A 1 108 ? 18.102 4.672 -18.354 1.00 90.38 108 ILE A C 1
ATOM 895 O O . ILE A 1 108 ? 16.882 4.784 -18.454 1.00 90.38 108 ILE A O 1
ATOM 899 N N . GLN A 1 109 ? 18.900 4.710 -19.426 1.00 87.25 109 GLN A N 1
ATOM 900 C CA . GLN A 1 109 ? 18.383 4.886 -20.788 1.00 87.25 109 GLN A CA 1
ATOM 901 C C . GLN A 1 109 ? 17.434 3.746 -21.186 1.00 87.25 109 GLN A C 1
ATOM 903 O O . GLN A 1 109 ? 16.386 3.981 -21.790 1.00 87.25 109 GLN A O 1
ATOM 908 N N . SER A 1 110 ? 17.771 2.509 -20.817 1.00 88.56 110 SER A N 1
ATOM 909 C CA . SER A 1 110 ? 16.933 1.334 -21.074 1.00 88.56 110 SER A CA 1
ATOM 910 C C . SER A 1 110 ? 15.605 1.398 -20.313 1.00 88.56 110 SER A C 1
ATOM 912 O O . SER A 1 110 ? 14.558 1.092 -20.886 1.00 88.56 110 SER A O 1
ATOM 914 N N . LEU A 1 111 ? 15.624 1.841 -19.050 1.00 90.62 111 LEU A N 1
ATOM 915 C CA . LEU A 1 111 ? 14.410 2.090 -18.263 1.00 90.62 111 LEU A CA 1
ATOM 916 C C . LEU A 1 111 ? 13.561 3.210 -18.864 1.00 90.62 111 LEU A C 1
ATOM 918 O O . LEU A 1 111 ? 12.352 3.050 -19.001 1.00 90.62 111 LEU A O 1
ATOM 922 N N . SER A 1 112 ? 14.186 4.316 -19.268 1.00 88.56 112 SER A N 1
ATOM 923 C CA . SER A 1 112 ? 13.488 5.429 -19.910 1.00 88.56 112 SER A CA 1
ATOM 924 C C . SER A 1 112 ? 12.776 4.967 -21.183 1.00 88.56 112 SER A C 1
ATOM 926 O O . SER A 1 112 ? 11.588 5.227 -21.355 1.00 88.56 112 SER A O 1
ATOM 928 N N . ASN A 1 113 ? 13.436 4.169 -22.029 1.00 84.94 113 ASN A N 1
ATOM 929 C CA . ASN A 1 113 ? 12.819 3.605 -23.233 1.00 84.94 113 ASN A CA 1
ATOM 930 C C . ASN A 1 113 ? 11.684 2.621 -22.919 1.00 84.94 113 ASN A C 1
ATOM 932 O O . ASN A 1 113 ? 10.664 2.616 -23.614 1.00 84.94 113 ASN A O 1
ATOM 936 N N . LEU A 1 114 ? 11.825 1.798 -21.876 1.00 88.12 114 LEU A N 1
ATOM 937 C CA . LEU A 1 114 ? 10.738 0.939 -21.403 1.00 88.12 114 LEU A CA 1
ATOM 938 C C . LEU A 1 114 ? 9.522 1.783 -21.015 1.00 88.12 114 LEU A C 1
ATOM 940 O O . LEU A 1 114 ? 8.398 1.500 -21.441 1.00 88.12 114 LEU A O 1
ATOM 944 N N . PHE A 1 115 ? 9.758 2.827 -20.221 1.00 88.12 115 PHE A N 1
ATOM 945 C CA . PHE A 1 115 ? 8.708 3.718 -19.785 1.00 88.12 115 PHE A CA 1
ATOM 946 C C . PHE A 1 115 ? 8.123 4.455 -20.975 1.00 88.12 115 PHE A C 1
ATOM 948 O O . PHE A 1 115 ? 6.935 4.312 -21.156 1.00 88.12 115 PHE A O 1
ATOM 955 N N . ILE A 1 116 ? 8.863 5.089 -21.880 1.00 83.06 116 ILE A N 1
ATOM 956 C CA . ILE A 1 116 ? 8.297 5.784 -23.055 1.00 83.06 116 ILE A CA 1
ATOM 957 C C . ILE A 1 116 ? 7.319 4.907 -23.854 1.00 83.06 116 ILE A C 1
ATOM 959 O O . ILE A 1 116 ? 6.204 5.346 -24.128 1.00 83.06 116 ILE A O 1
ATOM 963 N N . ASN A 1 117 ? 7.681 3.660 -24.155 1.00 75.25 117 ASN A N 1
ATOM 964 C CA . ASN A 1 117 ? 6.899 2.803 -25.054 1.00 75.25 117 ASN A CA 1
ATOM 965 C C . ASN A 1 117 ? 5.669 2.145 -24.404 1.00 75.25 117 ASN A C 1
ATOM 967 O O . ASN A 1 117 ? 4.736 1.739 -25.092 1.00 75.25 117 ASN A O 1
ATOM 971 N N . GLY A 1 118 ? 5.641 2.060 -23.075 1.00 66.50 118 GLY A N 1
ATOM 972 C CA . GLY A 1 118 ? 4.423 1.952 -22.276 1.00 66.50 118 GLY A CA 1
ATOM 973 C C . GLY A 1 118 ? 3.534 0.719 -22.369 1.00 66.50 118 GLY A C 1
ATOM 974 O O . GLY A 1 118 ? 2.621 0.676 -21.558 1.00 66.50 118 GLY A O 1
ATOM 975 N N . PHE A 1 119 ? 3.806 -0.253 -23.251 1.00 71.62 119 PHE A N 1
ATOM 976 C CA . PHE A 1 119 ? 3.448 -1.696 -23.260 1.00 71.62 119 PHE A CA 1
ATOM 977 C C . PHE A 1 119 ? 2.235 -2.210 -22.442 1.00 71.62 119 PHE A C 1
ATOM 979 O O . PHE A 1 119 ? 2.244 -3.354 -21.997 1.00 71.62 119 PHE A O 1
ATOM 986 N N . ALA A 1 120 ? 1.199 -1.400 -22.220 1.00 76.50 120 ALA A N 1
ATOM 987 C CA . ALA A 1 120 ? 0.190 -1.609 -21.179 1.00 76.50 120 ALA A CA 1
ATOM 988 C C . ALA A 1 120 ? 0.774 -1.854 -19.764 1.00 76.50 120 ALA A C 1
ATOM 990 O O . ALA A 1 120 ? 0.200 -2.624 -18.986 1.00 76.50 120 ALA A O 1
ATOM 991 N N . LEU A 1 121 ? 1.893 -1.191 -19.434 1.00 86.38 121 LEU A N 1
ATOM 992 C CA . LEU A 1 121 ? 2.573 -1.290 -18.139 1.00 86.38 121 LEU A CA 1
ATOM 993 C C . LEU A 1 121 ? 1.689 -0.758 -17.016 1.00 86.38 121 LEU A C 1
ATOM 995 O O . LEU A 1 121 ? 1.366 0.426 -16.973 1.00 86.38 121 LEU A O 1
ATOM 999 N N . GLN A 1 122 ? 1.303 -1.651 -16.106 1.00 90.25 122 GLN A N 1
ATOM 1000 C CA . GLN A 1 122 ? 0.439 -1.334 -14.972 1.00 90.25 122 GLN A CA 1
ATOM 1001 C C . GLN A 1 122 ? 1.234 -1.233 -13.675 1.00 90.25 122 GLN A C 1
ATOM 1003 O O . GLN A 1 122 ? 0.927 -0.376 -12.850 1.00 90.25 122 GLN A O 1
ATOM 1008 N N . SER A 1 123 ? 2.247 -2.084 -13.493 1.00 94.69 123 SER A N 1
ATOM 1009 C CA . SER A 1 123 ? 3.007 -2.160 -12.252 1.00 94.69 123 SER A CA 1
ATOM 1010 C C . SER A 1 123 ? 4.514 -2.239 -12.477 1.00 94.69 123 SER A C 1
ATOM 1012 O O . SER A 1 123 ? 4.992 -2.997 -13.322 1.00 94.69 123 SER A O 1
ATOM 1014 N N . VAL A 1 124 ? 5.255 -1.462 -11.690 1.00 96.44 124 VAL A N 1
ATOM 1015 C CA . VAL A 1 124 ? 6.719 -1.486 -11.635 1.00 96.44 124 VAL A CA 1
ATOM 1016 C C . VAL A 1 124 ? 7.143 -1.729 -10.197 1.00 96.44 124 VAL A C 1
ATOM 1018 O O . VAL A 1 124 ? 6.659 -1.060 -9.287 1.00 96.44 124 VAL A O 1
ATOM 1021 N N . GLU A 1 125 ? 8.056 -2.668 -10.000 1.00 97.50 125 GLU A N 1
ATOM 1022 C CA . GLU A 1 125 ? 8.641 -2.976 -8.702 1.00 97.50 125 GLU A CA 1
ATOM 1023 C C . GLU A 1 125 ? 10.162 -2.875 -8.761 1.00 97.50 125 GLU A C 1
ATOM 1025 O O . GLU A 1 125 ? 10.799 -3.406 -9.670 1.00 97.50 125 GLU A O 1
ATOM 1030 N N . PHE A 1 126 ? 10.737 -2.196 -7.775 1.00 97.12 126 PHE A N 1
ATOM 1031 C CA . PHE A 1 126 ? 12.164 -2.215 -7.492 1.00 97.12 126 PHE A CA 1
ATOM 1032 C C . PHE A 1 126 ? 12.344 -2.825 -6.105 1.00 97.12 126 PHE A C 1
ATOM 1034 O O . PHE A 1 126 ? 11.894 -2.251 -5.111 1.00 97.12 126 PHE A O 1
ATOM 1041 N N . SER A 1 127 ? 12.970 -3.995 -6.048 1.00 95.94 127 SER A N 1
ATOM 1042 C CA . SER A 1 127 ? 13.206 -4.755 -4.824 1.00 95.94 127 SER A CA 1
ATOM 1043 C C . SER A 1 127 ? 14.701 -4.862 -4.536 1.00 95.94 127 SER A C 1
ATOM 1045 O O . SER A 1 127 ? 15.538 -4.707 -5.426 1.00 95.94 127 SER A O 1
ATOM 1047 N N . GLU A 1 128 ? 15.046 -5.075 -3.265 1.00 92.00 128 GLU A N 1
ATOM 1048 C CA . GLU A 1 128 ? 16.438 -5.074 -2.793 1.00 92.00 128 GLU A CA 1
ATOM 1049 C C . GLU A 1 128 ? 17.178 -3.763 -3.102 1.00 92.00 128 GLU A C 1
ATOM 1051 O O . GLU A 1 128 ? 18.360 -3.750 -3.436 1.00 92.00 128 GLU A O 1
ATOM 1056 N N . ILE A 1 129 ? 16.467 -2.637 -2.990 1.00 92.50 129 ILE A N 1
ATOM 1057 C CA . ILE A 1 129 ? 17.052 -1.305 -3.145 1.00 92.50 129 ILE A CA 1
ATOM 1058 C C . ILE A 1 129 ? 18.132 -1.105 -2.074 1.00 92.50 129 ILE A C 1
ATOM 1060 O O . ILE A 1 129 ? 17.860 -1.268 -0.882 1.00 92.50 129 ILE A O 1
ATOM 1064 N N . SER A 1 130 ? 19.338 -0.731 -2.505 1.00 89.38 130 SER A N 1
ATOM 1065 C CA . SER A 1 130 ? 20.455 -0.353 -1.636 1.00 89.38 130 SER A CA 1
ATOM 1066 C C . SER A 1 130 ? 20.448 1.156 -1.335 1.00 89.38 130 SER A C 1
ATOM 1068 O O . SER A 1 130 ? 19.808 1.921 -2.062 1.00 89.38 130 SER A O 1
ATOM 1070 N N . PRO A 1 131 ? 21.153 1.628 -0.288 1.00 86.75 131 PRO A N 1
ATOM 1071 C CA . PRO A 1 131 ? 21.166 3.050 0.084 1.00 86.75 131 PRO A CA 1
ATOM 1072 C C . PRO A 1 131 ? 21.664 4.006 -1.008 1.00 86.75 131 PRO A C 1
ATOM 1074 O O . PRO A 1 131 ? 21.287 5.178 -1.015 1.00 86.75 131 PRO A O 1
ATOM 1077 N N . ASP A 1 132 ? 22.509 3.506 -1.912 1.00 86.62 132 ASP A N 1
ATOM 1078 C CA . ASP A 1 132 ? 23.119 4.276 -3.002 1.00 86.62 132 ASP A CA 1
ATOM 1079 C C . ASP A 1 132 ? 22.262 4.301 -4.272 1.00 86.62 132 ASP A C 1
ATOM 1081 O O . ASP A 1 132 ? 22.580 5.001 -5.241 1.00 86.62 132 ASP A O 1
ATOM 1085 N N . PHE A 1 133 ? 21.173 3.534 -4.302 1.00 89.75 133 PHE A N 1
ATOM 1086 C CA . PHE A 1 133 ? 20.265 3.550 -5.430 1.00 89.75 133 PHE A CA 1
ATOM 1087 C C . PHE A 1 133 ? 19.476 4.858 -5.475 1.00 89.75 133 PHE A C 1
ATOM 1089 O O . PHE A 1 133 ? 18.883 5.319 -4.507 1.00 89.75 133 PHE A O 1
ATOM 1096 N N . GLY A 1 134 ? 19.407 5.435 -6.663 1.00 89.44 134 GLY A N 1
ATOM 1097 C CA . GLY A 1 134 ? 18.545 6.558 -6.972 1.00 89.44 134 GLY A CA 1
ATOM 1098 C C . GLY A 1 134 ? 18.622 6.828 -8.458 1.00 89.44 134 GLY A C 1
ATOM 1099 O O . GLY A 1 134 ? 19.636 6.534 -9.087 1.00 89.44 134 GLY A O 1
ATOM 1100 N N . PHE A 1 135 ? 17.558 7.371 -9.033 1.00 91.62 135 PHE A N 1
ATOM 1101 C CA . PHE A 1 135 ? 17.572 7.856 -10.403 1.00 91.62 135 PHE A CA 1
ATOM 1102 C C . PHE A 1 135 ? 18.255 9.232 -10.482 1.00 91.62 135 PHE A C 1
ATOM 1104 O O . PHE A 1 135 ? 18.311 9.964 -9.485 1.00 91.62 135 PHE A O 1
ATOM 1111 N N . PRO A 1 136 ? 18.759 9.635 -11.661 1.00 86.81 136 PRO A N 1
ATOM 1112 C CA . PRO A 1 136 ? 19.273 10.984 -11.850 1.00 86.81 136 PRO A CA 1
ATOM 1113 C C . PRO A 1 136 ? 18.166 12.014 -11.587 1.00 86.81 136 PRO A C 1
ATOM 1115 O O . PRO A 1 136 ? 17.041 11.863 -12.063 1.00 86.81 136 PRO A O 1
ATOM 1118 N N . LEU A 1 137 ? 18.472 13.069 -10.827 1.00 80.19 137 LEU A N 1
ATOM 1119 C CA . LEU A 1 137 ? 17.540 14.189 -10.614 1.00 80.19 137 LEU A CA 1
ATOM 1120 C C . LEU A 1 137 ? 17.397 15.060 -11.871 1.00 80.19 137 LEU A C 1
ATOM 1122 O O . LEU A 1 137 ? 16.345 15.649 -12.099 1.00 80.19 137 LEU A O 1
ATOM 1126 N N . GLU A 1 138 ? 18.447 15.107 -12.693 1.00 64.94 138 GLU A N 1
ATOM 1127 C CA . GLU A 1 138 ? 18.458 15.745 -14.006 1.00 64.94 138 GLU A CA 1
ATOM 1128 C C . GLU A 1 138 ? 18.766 14.678 -15.059 1.00 64.94 138 GLU A C 1
ATOM 1130 O O . GLU A 1 138 ? 19.915 14.250 -15.196 1.00 64.94 138 GLU A O 1
ATOM 1135 N N . PHE A 1 139 ? 17.766 14.248 -15.829 1.00 48.22 139 PHE A N 1
ATOM 1136 C CA . PHE A 1 139 ? 18.032 13.477 -17.040 1.00 48.22 139 PHE A CA 1
ATOM 1137 C C . PHE A 1 139 ? 18.498 14.440 -18.140 1.00 48.22 139 PHE A C 1
ATOM 1139 O O . PHE A 1 139 ? 17.736 14.897 -18.990 1.00 48.22 139 PHE A O 1
ATOM 1146 N N . LYS A 1 140 ? 19.779 14.822 -18.104 1.00 42.72 140 LYS A N 1
ATOM 1147 C CA . LYS A 1 140 ? 20.435 15.403 -19.277 1.00 42.72 140 LYS A CA 1
ATOM 1148 C C . LYS A 1 140 ? 20.796 14.231 -20.173 1.00 42.72 140 LYS A C 1
ATOM 1150 O O . LYS A 1 140 ? 21.752 13.520 -19.885 1.00 42.72 140 LYS A O 1
ATOM 1155 N N . SER A 1 141 ? 20.035 14.025 -21.247 1.00 38.06 141 SER A N 1
ATOM 1156 C CA . SER A 1 141 ? 20.427 13.117 -22.321 1.00 38.06 141 SER A CA 1
ATOM 1157 C C . SER A 1 141 ? 21.744 13.621 -22.924 1.00 38.06 141 SER A C 1
ATOM 1159 O O . SER A 1 141 ? 21.755 14.423 -23.859 1.00 38.06 141 SER A O 1
ATOM 1161 N N . THR A 1 142 ? 22.877 13.208 -22.366 1.00 33.25 142 THR A N 1
ATOM 1162 C CA . THR A 1 142 ? 24.200 13.404 -22.955 1.00 33.25 142 THR A CA 1
ATOM 1163 C C . THR A 1 142 ? 24.352 12.444 -24.127 1.00 33.25 142 THR A C 1
ATOM 1165 O O . THR A 1 142 ? 25.072 11.457 -24.067 1.00 33.25 142 THR A O 1
ATOM 1168 N N . SER A 1 143 ? 23.634 12.733 -25.207 1.00 36.31 143 SER A N 1
ATOM 1169 C CA . SER A 1 143 ? 24.034 12.363 -26.557 1.00 36.31 143 SER A CA 1
ATOM 1170 C C . SER A 1 143 ? 23.782 13.583 -27.436 1.00 36.31 143 SER A C 1
ATOM 1172 O O . SER A 1 143 ? 22.680 14.130 -27.484 1.00 36.31 143 SER A O 1
ATOM 1174 N N . GLY A 1 144 ? 24.848 14.078 -28.065 1.00 34.09 144 GLY A N 1
ATOM 1175 C CA . GLY A 1 144 ? 24.831 15.221 -28.973 1.00 34.09 144 GLY A CA 1
ATOM 1176 C C . GLY A 1 144 ? 24.149 14.894 -30.298 1.00 34.09 144 GLY A C 1
ATOM 1177 O O . GLY A 1 144 ? 24.763 15.042 -31.346 1.00 34.09 144 GLY A O 1
ATOM 1178 N N . ASN A 1 145 ? 22.894 14.446 -30.262 1.00 32.38 145 ASN A N 1
ATOM 1179 C CA . ASN A 1 145 ? 22.083 14.258 -31.455 1.00 32.38 145 ASN A CA 1
ATOM 1180 C C . ASN A 1 145 ? 21.117 15.432 -31.628 1.00 32.38 145 ASN A C 1
ATOM 1182 O O . ASN A 1 145 ? 20.257 15.715 -30.795 1.00 32.38 145 ASN A O 1
ATOM 1186 N N . ILE A 1 146 ? 21.272 16.099 -32.771 1.00 37.47 146 ILE A N 1
ATOM 1187 C CA . ILE A 1 146 ? 20.552 17.292 -33.243 1.00 37.47 146 ILE A CA 1
ATOM 1188 C C . ILE A 1 146 ? 19.041 17.034 -33.440 1.00 37.47 146 ILE A C 1
ATOM 1190 O O . ILE A 1 146 ? 18.258 17.967 -33.592 1.00 37.47 146 ILE A O 1
ATOM 1194 N N . PHE A 1 147 ? 18.578 15.792 -33.299 1.00 36.16 147 PHE A N 1
ATOM 1195 C CA . PHE A 1 147 ? 17.159 15.452 -33.231 1.00 36.16 147 PHE A CA 1
ATOM 1196 C C . PHE A 1 147 ? 16.689 15.336 -31.781 1.00 36.16 147 PHE A C 1
ATOM 1198 O O . PHE A 1 147 ? 16.365 14.256 -31.289 1.00 36.16 147 PHE A O 1
ATOM 1205 N N . LYS A 1 148 ? 16.580 16.485 -31.104 1.00 38.88 148 LYS A N 1
ATOM 1206 C CA . LYS A 1 148 ? 15.738 16.619 -29.910 1.00 38.88 148 LYS A CA 1
ATOM 1207 C C . LYS A 1 148 ? 14.278 16.393 -30.315 1.00 38.88 148 LYS A C 1
ATOM 1209 O O . LYS A 1 148 ? 13.512 17.346 -30.462 1.00 38.88 148 LYS A O 1
ATOM 1214 N N . ARG A 1 149 ? 13.848 15.134 -30.448 1.00 39.94 149 ARG A N 1
ATOM 1215 C CA . ARG A 1 149 ? 12.447 14.825 -30.155 1.00 39.94 149 ARG A CA 1
ATOM 1216 C C . ARG A 1 149 ? 12.286 15.185 -28.688 1.00 39.94 149 ARG A C 1
ATOM 1218 O O . ARG A 1 149 ? 12.728 14.438 -27.821 1.00 39.94 149 ARG A O 1
ATOM 1225 N N . LYS A 1 150 ? 11.705 16.362 -28.413 1.00 39.81 150 LYS A N 1
ATOM 1226 C CA . LYS A 1 150 ? 11.021 16.600 -27.139 1.00 39.81 150 LYS A CA 1
ATOM 1227 C C . LYS A 1 150 ? 10.295 15.295 -26.849 1.00 39.81 150 LYS A C 1
ATOM 1229 O O . LYS A 1 150 ? 9.506 14.873 -27.696 1.00 39.81 150 LYS A O 1
ATOM 1234 N N . VAL A 1 151 ? 10.607 14.634 -25.734 1.00 46.59 151 VAL A N 1
ATOM 1235 C CA . VAL A 1 151 ? 9.729 13.589 -25.218 1.00 46.59 151 VAL A CA 1
ATOM 1236 C C . VAL A 1 151 ? 8.407 14.315 -25.045 1.00 46.59 151 VAL A C 1
ATOM 1238 O O . VAL A 1 151 ? 8.248 15.135 -24.141 1.00 46.59 151 VAL A O 1
ATOM 1241 N N . VAL A 1 152 ? 7.519 14.164 -26.027 1.00 45.56 152 VAL A N 1
ATOM 1242 C CA . VAL A 1 152 ? 6.171 14.690 -25.941 1.00 45.56 152 VAL A CA 1
ATOM 1243 C C . VAL A 1 152 ? 5.622 13.891 -24.786 1.00 45.56 152 VAL A C 1
ATOM 1245 O O . VAL A 1 152 ? 5.388 12.693 -24.941 1.00 45.56 152 VAL A O 1
ATOM 1248 N N . LYS A 1 153 ? 5.541 14.508 -23.600 1.00 51.50 153 LYS A N 1
ATOM 1249 C CA . LYS A 1 153 ? 4.794 13.928 -22.494 1.00 51.50 153 LYS A CA 1
ATOM 1250 C C . LYS A 1 153 ? 3.431 13.623 -23.087 1.00 51.50 153 LYS A C 1
ATOM 1252 O O . LYS A 1 153 ? 2.688 14.538 -23.443 1.00 51.50 153 LYS A O 1
ATOM 1257 N N . SER A 1 154 ? 3.179 12.342 -23.324 1.00 55.44 154 SER A N 1
ATOM 1258 C CA . SER A 1 154 ? 1.853 11.851 -23.632 1.00 55.44 154 SER A CA 1
ATOM 1259 C C . SER A 1 154 ? 1.023 12.274 -22.433 1.00 55.44 154 SER A C 1
ATOM 1261 O O . SER A 1 154 ? 1.168 11.674 -21.368 1.00 55.44 154 SER A O 1
ATOM 1263 N N . LYS A 1 155 ? 0.266 13.365 -22.579 1.00 54.50 155 LYS A N 1
ATOM 1264 C CA . LYS A 1 155 ? -0.540 13.941 -21.500 1.00 54.50 155 LYS A CA 1
ATOM 1265 C C . LYS A 1 155 ? -1.376 12.826 -20.860 1.00 54.50 155 LYS A C 1
ATOM 1267 O O . LYS A 1 155 ? -1.906 11.983 -21.586 1.00 54.50 155 LYS A O 1
ATOM 1272 N N . ASN A 1 156 ? -1.495 12.836 -19.535 1.00 64.94 156 ASN A N 1
ATOM 1273 C CA . ASN A 1 156 ? -2.329 11.942 -18.720 1.00 64.94 156 ASN A CA 1
ATOM 1274 C C . ASN A 1 156 ? -1.853 10.492 -18.582 1.00 64.94 156 ASN A C 1
ATOM 1276 O O . ASN A 1 156 ? -2.666 9.576 -18.443 1.00 64.94 156 ASN A O 1
ATOM 1280 N N . ARG A 1 157 ? -0.545 10.240 -18.613 1.00 85.25 157 ARG A N 1
ATOM 1281 C CA . ARG A 1 157 ? -0.057 8.877 -18.420 1.00 85.25 157 ARG A CA 1
ATOM 1282 C C . ARG A 1 157 ? -0.018 8.489 -16.940 1.00 85.25 157 ARG A C 1
ATOM 1284 O O . ARG A 1 157 ? 0.742 9.079 -16.171 1.00 85.25 157 ARG A O 1
ATOM 1291 N N . SER A 1 158 ? -0.788 7.466 -16.568 1.00 90.44 158 SER A N 1
ATOM 1292 C CA . SER A 1 158 ? -0.821 6.911 -15.213 1.00 90.44 158 SER A CA 1
ATOM 1293 C C . SER A 1 158 ? -0.122 5.552 -15.113 1.00 90.44 158 SER A C 1
ATOM 1295 O O . SER A 1 158 ? -0.140 4.743 -16.045 1.00 90.44 158 SER A O 1
ATOM 1297 N N . LEU A 1 159 ? 0.519 5.307 -13.972 1.00 93.88 159 LEU A N 1
ATOM 1298 C CA . LEU A 1 159 ? 1.011 3.998 -13.553 1.00 93.88 159 LEU A CA 1
ATOM 1299 C C . LEU A 1 159 ? 0.091 3.483 -12.444 1.00 93.88 159 LEU A C 1
ATOM 1301 O O . LEU A 1 159 ? -0.097 4.173 -11.447 1.00 93.88 159 LEU A O 1
ATOM 1305 N N . LYS A 1 160 ? -0.465 2.273 -12.577 1.00 95.25 160 LYS A N 1
ATOM 1306 C CA . LYS A 1 160 ? -1.391 1.752 -11.557 1.00 95.25 160 LYS A CA 1
ATOM 1307 C C . LYS A 1 160 ? -0.694 1.464 -10.227 1.00 95.25 160 LYS A C 1
ATOM 1309 O O . LYS A 1 160 ? -1.280 1.689 -9.180 1.00 95.25 160 LYS A O 1
ATOM 1314 N N . LYS A 1 161 ? 0.534 0.939 -10.243 1.00 97.81 161 LYS A N 1
ATOM 1315 C CA . LYS A 1 161 ? 1.232 0.572 -9.004 1.00 97.81 161 LYS A CA 1
ATOM 1316 C C . LYS A 1 161 ? 2.748 0.684 -9.110 1.00 97.81 161 LYS A C 1
ATOM 1318 O O . LYS A 1 161 ? 3.358 0.026 -9.951 1.00 97.81 161 LYS A O 1
ATOM 1323 N N . LEU A 1 162 ? 3.357 1.451 -8.217 1.00 98.19 162 LEU A N 1
ATOM 1324 C CA . LEU A 1 162 ? 4.803 1.506 -8.020 1.00 98.19 162 LEU A CA 1
ATOM 1325 C C . LEU A 1 162 ? 5.151 0.901 -6.662 1.00 98.19 162 LEU A C 1
ATOM 1327 O O . LEU A 1 162 ? 4.636 1.355 -5.646 1.00 98.19 162 LEU A O 1
ATOM 1331 N N . ILE A 1 163 ? 6.031 -0.096 -6.639 1.00 98.44 163 ILE A N 1
ATOM 1332 C CA . ILE A 1 163 ? 6.511 -0.727 -5.407 1.00 98.44 163 ILE A CA 1
ATOM 1333 C C . ILE A 1 163 ? 8.008 -0.466 -5.282 1.00 98.44 163 ILE A C 1
ATOM 1335 O O . ILE A 1 163 ? 8.777 -0.798 -6.183 1.00 98.44 163 ILE A O 1
ATOM 1339 N N . LEU A 1 164 ? 8.421 0.115 -4.162 1.00 98.12 164 LEU A N 1
ATOM 1340 C CA . LEU A 1 164 ? 9.820 0.306 -3.806 1.00 98.12 164 LEU A CA 1
ATOM 1341 C C . LEU A 1 164 ? 10.076 -0.449 -2.506 1.00 98.12 164 LEU A C 1
ATOM 1343 O O . LEU A 1 164 ? 9.449 -0.162 -1.485 1.00 98.12 164 LEU A O 1
ATOM 1347 N N . LYS A 1 165 ? 11.003 -1.405 -2.538 1.00 97.56 165 LYS A N 1
ATOM 1348 C CA . L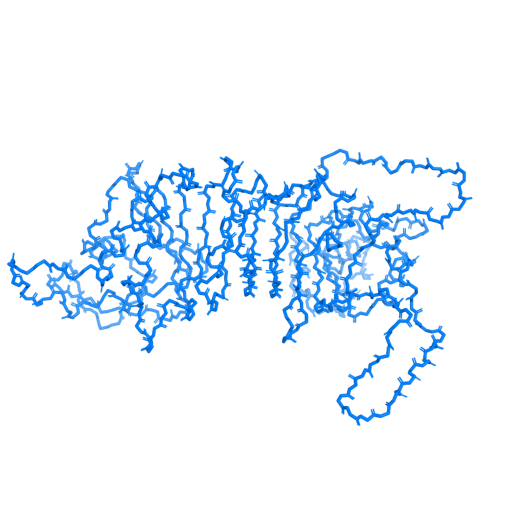YS A 1 165 ? 11.357 -2.238 -1.391 1.00 97.56 165 LYS A CA 1
ATOM 1349 C C . LYS A 1 165 ? 12.861 -2.223 -1.168 1.00 97.56 165 LYS A C 1
ATOM 1351 O O . LYS A 1 165 ? 13.630 -2.613 -2.048 1.00 97.56 165 LYS A O 1
ATOM 1356 N N . THR A 1 166 ? 13.274 -1.787 0.019 1.00 95.06 166 THR A N 1
ATOM 1357 C CA . THR A 1 166 ? 14.684 -1.839 0.418 1.00 95.06 166 THR A CA 1
ATOM 1358 C C . THR A 1 166 ? 15.164 -3.280 0.570 1.00 95.06 166 THR A C 1
ATOM 1360 O O . THR A 1 166 ? 14.379 -4.229 0.686 1.00 95.06 166 THR A O 1
ATOM 1363 N N . GLN A 1 167 ? 16.480 -3.455 0.559 1.00 89.19 167 GLN A N 1
ATOM 1364 C CA . GLN A 1 167 ? 17.105 -4.714 0.939 1.00 89.19 167 GLN A CA 1
ATOM 1365 C C . GLN A 1 167 ? 16.730 -5.104 2.377 1.00 89.19 167 GLN A C 1
ATOM 1367 O O . GLN A 1 167 ? 16.694 -4.267 3.279 1.00 89.19 167 GLN A O 1
ATOM 1372 N N . SER A 1 168 ? 16.463 -6.393 2.601 1.00 80.88 168 SER A N 1
ATOM 1373 C CA . SER A 1 168 ? 16.163 -6.929 3.933 1.00 80.88 168 SER A CA 1
ATOM 1374 C C . SER A 1 168 ? 17.228 -6.510 4.953 1.00 80.88 168 SER A C 1
ATOM 1376 O O . SER A 1 168 ? 18.422 -6.635 4.690 1.00 80.88 168 SER A O 1
ATOM 1378 N N . GLY A 1 169 ? 16.791 -6.019 6.115 1.00 80.81 169 GLY A N 1
ATOM 1379 C CA . GLY A 1 169 ? 17.677 -5.520 7.174 1.00 80.81 169 GLY A CA 1
ATOM 1380 C C . GLY A 1 169 ? 18.120 -4.061 7.016 1.00 80.81 169 GLY A C 1
ATOM 1381 O O . GLY A 1 169 ? 18.784 -3.545 7.909 1.00 80.81 169 GLY A O 1
ATOM 1382 N N . TRP A 1 170 ? 17.735 -3.381 5.932 1.00 86.44 170 TRP A N 1
ATOM 1383 C CA . TRP A 1 170 ? 18.036 -1.967 5.711 1.00 86.44 170 TRP A CA 1
ATOM 1384 C C . TRP A 1 170 ? 16.778 -1.108 5.775 1.00 86.44 170 TRP A C 1
ATOM 1386 O O . TRP A 1 170 ? 15.771 -1.420 5.137 1.00 86.44 170 TRP A O 1
ATOM 1396 N N . SER A 1 171 ? 16.882 0.036 6.451 1.00 89.00 171 SER A N 1
ATOM 1397 C CA . SER A 1 171 ? 15.928 1.136 6.317 1.00 89.00 171 SER A CA 1
ATOM 1398 C C . SER A 1 171 ? 16.610 2.319 5.639 1.00 89.00 171 SER A C 1
ATOM 1400 O O . SER A 1 171 ? 17.621 2.819 6.130 1.00 89.00 171 SER A O 1
ATOM 1402 N N . ILE A 1 172 ? 16.088 2.754 4.490 1.00 92.38 172 ILE A N 1
ATOM 1403 C CA . ILE A 1 172 ? 16.754 3.747 3.628 1.00 92.38 172 ILE A CA 1
ATOM 1404 C C . ILE A 1 172 ? 15.946 5.051 3.610 1.00 92.38 172 ILE A C 1
ATOM 1406 O O . ILE A 1 172 ? 14.726 4.987 3.453 1.00 92.38 172 ILE A O 1
ATOM 1410 N N . PRO A 1 173 ? 16.576 6.239 3.724 1.00 92.88 173 PRO A N 1
ATOM 1411 C CA . PRO A 1 173 ? 15.873 7.513 3.588 1.00 92.88 173 PRO A CA 1
ATOM 1412 C C . PRO A 1 173 ? 15.222 7.676 2.215 1.00 92.88 173 PRO A C 1
ATOM 1414 O O . PRO A 1 173 ? 15.898 7.576 1.191 1.00 92.88 173 PRO A O 1
ATOM 1417 N N . PHE A 1 174 ? 13.925 7.967 2.175 1.00 93.94 174 PHE A N 1
ATOM 1418 C CA . PHE A 1 174 ? 13.190 8.204 0.939 1.00 93.94 174 PHE A CA 1
ATOM 1419 C C . PHE A 1 174 ? 13.478 9.605 0.388 1.00 93.94 174 PHE A C 1
ATOM 1421 O O . PHE A 1 174 ? 13.306 10.607 1.076 1.00 93.94 174 PHE A O 1
ATOM 1428 N N . LYS A 1 175 ? 13.925 9.684 -0.868 1.00 92.38 175 LYS A N 1
ATOM 1429 C CA . LYS A 1 175 ? 14.403 10.920 -1.500 1.00 92.38 175 LYS A CA 1
ATOM 1430 C C . LYS A 1 175 ? 13.761 11.123 -2.869 1.00 92.38 175 LYS A C 1
ATOM 1432 O O . LYS A 1 175 ? 13.353 10.166 -3.524 1.00 92.38 175 LYS A O 1
ATOM 1437 N N . ASN A 1 176 ? 13.789 12.365 -3.362 1.00 91.38 176 ASN A N 1
ATOM 1438 C CA . ASN A 1 176 ? 13.331 12.723 -4.713 1.00 91.38 176 ASN A CA 1
ATOM 1439 C C . ASN A 1 176 ? 13.945 11.844 -5.819 1.00 91.38 176 ASN A C 1
ATOM 1441 O O . ASN A 1 176 ? 13.271 11.537 -6.799 1.00 91.38 176 ASN A O 1
ATOM 1445 N N . CYS A 1 177 ? 15.206 11.421 -5.674 1.00 91.75 177 CYS A N 1
ATOM 1446 C CA . CYS A 1 177 ? 15.875 10.572 -6.662 1.00 91.75 177 CYS A CA 1
ATOM 1447 C C . CYS A 1 177 ? 15.206 9.201 -6.826 1.00 91.75 177 CYS A C 1
ATOM 1449 O O . CYS A 1 177 ? 15.312 8.616 -7.893 1.00 91.75 177 CYS A O 1
ATOM 1451 N N . HIS A 1 178 ? 14.470 8.685 -5.838 1.00 94.50 178 HIS A N 1
ATOM 1452 C CA . HIS A 1 178 ? 13.756 7.409 -5.981 1.00 94.50 178 HIS A CA 1
ATOM 1453 C C . HIS A 1 178 ? 12.526 7.502 -6.889 1.00 94.50 178 HIS A C 1
ATOM 1455 O O . HIS A 1 178 ? 12.037 6.486 -7.371 1.00 94.50 178 HIS A O 1
ATOM 1461 N N . LEU A 1 179 ? 12.029 8.715 -7.138 1.00 94.38 179 LEU A N 1
ATOM 1462 C CA . LEU A 1 179 ? 10.842 8.962 -7.953 1.00 94.38 179 LEU A CA 1
ATOM 1463 C C . LEU A 1 179 ? 11.136 9.784 -9.213 1.00 94.38 179 LEU A C 1
ATOM 1465 O O . LEU A 1 179 ? 10.243 9.930 -10.042 1.00 94.38 179 LEU A O 1
ATOM 1469 N N . SER A 1 180 ? 12.348 10.325 -9.392 1.00 92.00 180 SER A N 1
ATOM 1470 C CA . SER A 1 180 ? 12.609 11.314 -10.450 1.00 92.00 180 SER A CA 1
ATOM 1471 C C . SER A 1 180 ? 12.378 10.769 -11.861 1.00 92.00 180 SER A C 1
ATOM 1473 O O . SER A 1 180 ? 11.696 11.425 -12.644 1.00 92.00 180 SER A O 1
ATOM 1475 N N . LEU A 1 181 ? 12.844 9.552 -12.167 1.00 91.31 181 LEU A N 1
ATOM 1476 C CA . LEU A 1 181 ? 12.590 8.917 -13.468 1.00 91.31 181 LEU A CA 1
ATOM 1477 C C . LEU A 1 181 ? 11.101 8.594 -13.672 1.00 91.31 181 LEU A C 1
ATOM 1479 O O . LEU A 1 181 ? 10.579 8.713 -14.777 1.00 91.31 181 LEU A O 1
ATOM 1483 N N . ILE A 1 182 ? 10.386 8.224 -12.606 1.00 93.19 182 ILE A N 1
ATOM 1484 C CA . ILE A 1 182 ? 8.940 7.974 -12.676 1.00 93.19 182 ILE A CA 1
ATOM 1485 C C . ILE A 1 182 ? 8.195 9.275 -12.989 1.00 93.19 182 ILE A C 1
ATOM 1487 O O . ILE A 1 182 ? 7.392 9.302 -13.916 1.00 93.19 182 ILE A O 1
ATOM 1491 N N . ALA A 1 183 ? 8.520 10.365 -12.290 1.00 90.75 183 ALA A N 1
ATOM 1492 C CA . ALA A 1 183 ? 7.941 11.696 -12.488 1.00 90.75 183 ALA A CA 1
ATOM 1493 C C . ALA A 1 183 ? 8.251 12.319 -13.867 1.00 90.75 183 ALA A C 1
ATOM 1495 O O . ALA A 1 183 ? 7.615 13.293 -14.287 1.00 90.75 183 ALA A O 1
ATOM 1496 N N . GLU A 1 184 ? 9.247 11.793 -14.582 1.00 87.50 184 GLU A N 1
ATOM 1497 C CA . GLU A 1 184 ? 9.537 12.184 -15.961 1.00 87.50 184 GLU A CA 1
ATOM 1498 C C . GLU A 1 184 ? 8.520 11.592 -16.948 1.00 87.50 184 GLU A C 1
ATOM 1500 O O . GLU A 1 184 ? 8.087 12.282 -17.876 1.00 87.50 184 GLU A O 1
ATOM 1505 N N . HIS A 1 185 ? 8.112 10.339 -16.724 1.00 88.31 185 HIS A N 1
ATOM 1506 C CA . HIS A 1 185 ? 7.318 9.552 -17.671 1.00 88.31 185 HIS A CA 1
ATOM 1507 C C . HIS A 1 185 ? 5.841 9.388 -17.296 1.00 88.31 185 HIS A C 1
ATOM 1509 O O . HIS A 1 185 ? 5.021 9.137 -18.183 1.00 88.31 185 HIS A O 1
ATOM 1515 N N . PHE A 1 186 ? 5.498 9.524 -16.017 1.00 90.56 186 PHE A N 1
ATOM 1516 C CA . PHE A 1 186 ? 4.147 9.365 -15.491 1.00 90.56 186 PHE A CA 1
ATOM 1517 C C . PHE A 1 186 ? 3.732 10.621 -14.727 1.00 90.56 186 PHE A C 1
ATOM 1519 O O . PHE A 1 186 ? 4.513 11.186 -13.966 1.00 90.56 186 PHE A O 1
ATOM 1526 N N . GLU A 1 187 ? 2.490 11.047 -14.935 1.00 90.81 187 GLU A N 1
ATOM 1527 C CA . GLU A 1 187 ? 1.892 12.181 -14.223 1.00 90.81 187 GLU A CA 1
ATOM 1528 C C . GLU A 1 187 ? 1.179 11.718 -12.950 1.00 90.81 187 GLU A C 1
ATOM 1530 O O . GLU A 1 187 ? 1.139 12.450 -11.962 1.00 90.81 187 GLU A O 1
ATOM 1535 N N . VAL A 1 188 ? 0.645 10.492 -12.964 1.00 93.06 188 VAL A N 1
ATOM 1536 C CA . VAL A 1 188 ? -0.094 9.897 -11.847 1.00 93.06 188 VAL A CA 1
ATOM 1537 C C . VAL A 1 188 ? 0.461 8.512 -11.530 1.00 93.06 188 VAL A C 1
ATOM 1539 O O . VAL A 1 188 ? 0.682 7.697 -12.427 1.00 93.06 188 VAL A O 1
ATOM 1542 N N . VAL A 1 189 ? 0.655 8.232 -10.248 1.00 96.12 189 VAL A N 1
ATOM 1543 C CA . VAL A 1 189 ? 0.825 6.886 -9.700 1.00 96.12 189 VAL A CA 1
ATOM 1544 C C . VAL A 1 189 ? -0.408 6.597 -8.852 1.00 96.12 189 VAL A C 1
ATOM 1546 O O . VAL A 1 189 ? -0.628 7.258 -7.839 1.00 96.12 189 VAL A O 1
ATOM 1549 N N . GLU A 1 190 ? -1.232 5.640 -9.276 1.00 96.81 190 GLU A N 1
ATOM 1550 C CA . GLU A 1 190 ? -2.471 5.328 -8.554 1.00 96.81 190 GLU A CA 1
ATOM 1551 C C . GLU A 1 190 ? -2.153 4.771 -7.163 1.00 96.81 190 GLU A C 1
ATOM 1553 O O . GLU A 1 190 ? -2.709 5.254 -6.188 1.00 96.81 190 GLU A O 1
ATOM 1558 N N . GLU A 1 191 ? -1.196 3.844 -7.046 1.00 98.25 191 GLU A N 1
ATOM 1559 C CA . GLU A 1 191 ? -0.717 3.311 -5.765 1.00 98.25 191 GLU A CA 1
ATOM 1560 C C . GLU A 1 191 ? 0.816 3.360 -5.667 1.00 98.25 191 GLU A C 1
ATOM 1562 O O . GLU A 1 191 ? 1.522 2.746 -6.473 1.00 98.25 191 GLU A O 1
ATOM 1567 N N . LEU A 1 192 ? 1.341 4.050 -4.651 1.00 98.19 192 LEU A N 1
ATOM 1568 C CA . LEU A 1 192 ? 2.751 4.022 -4.259 1.00 98.19 192 LEU A CA 1
ATOM 1569 C C . LEU A 1 192 ? 2.921 3.160 -3.006 1.00 98.19 192 LEU A C 1
ATOM 1571 O O . LEU A 1 192 ? 2.438 3.520 -1.938 1.00 98.19 192 LEU A O 1
ATOM 1575 N N . HIS A 1 193 ? 3.651 2.055 -3.114 1.00 98.44 193 HIS A N 1
ATOM 1576 C CA . HIS A 1 193 ? 3.956 1.166 -1.999 1.00 98.44 193 HIS A CA 1
ATOM 1577 C C . HIS A 1 193 ? 5.433 1.275 -1.621 1.00 98.44 193 HIS A C 1
ATOM 1579 O O . HIS A 1 193 ? 6.313 0.930 -2.411 1.00 98.44 193 HIS A O 1
ATOM 1585 N N . LEU A 1 194 ? 5.694 1.755 -0.410 1.00 97.56 194 LEU A N 1
ATOM 1586 C CA . LEU A 1 194 ? 7.023 1.877 0.172 1.00 97.56 194 LEU A CA 1
ATOM 1587 C C . LEU A 1 194 ? 7.192 0.816 1.256 1.00 97.56 194 LEU A C 1
ATOM 1589 O O . LEU A 1 194 ? 6.377 0.737 2.171 1.00 97.56 194 LEU A O 1
ATOM 1593 N N . VAL A 1 195 ? 8.260 0.026 1.159 1.00 97.38 195 VAL A N 1
ATOM 1594 C CA . VAL A 1 195 ? 8.598 -1.005 2.145 1.00 97.38 195 VAL A CA 1
ATOM 1595 C C . VAL A 1 195 ? 9.944 -0.674 2.777 1.00 97.38 195 VAL A C 1
ATOM 1597 O O . VAL A 1 195 ? 10.933 -0.555 2.049 1.00 97.38 195 VAL A O 1
ATOM 1600 N N . ASN A 1 196 ? 9.988 -0.562 4.110 1.00 95.38 196 ASN A N 1
ATOM 1601 C CA . ASN A 1 196 ? 11.199 -0.300 4.905 1.00 95.38 196 ASN A CA 1
ATOM 1602 C C . ASN A 1 196 ? 11.913 1.033 4.580 1.00 95.38 196 ASN A C 1
ATOM 1604 O O . ASN A 1 196 ? 13.131 1.153 4.708 1.00 95.38 196 ASN A O 1
ATOM 1608 N N . PHE A 1 197 ? 11.186 2.071 4.163 1.00 95.25 197 PHE A N 1
ATOM 1609 C CA . PHE A 1 197 ? 11.766 3.408 3.962 1.00 95.25 197 PHE A CA 1
ATOM 1610 C C . PHE A 1 197 ? 11.685 4.285 5.217 1.00 95.25 197 PHE A C 1
ATOM 1612 O O . PHE A 1 197 ? 10.713 4.220 5.966 1.00 95.25 197 PHE A O 1
ATOM 1619 N N . ILE A 1 198 ? 12.677 5.156 5.409 1.00 93.44 198 ILE A N 1
ATOM 1620 C CA . ILE A 1 198 ? 12.657 6.233 6.407 1.00 93.44 198 ILE A CA 1
ATOM 1621 C C . ILE A 1 198 ? 12.179 7.510 5.716 1.00 93.44 198 ILE A C 1
ATOM 1623 O O . ILE A 1 198 ? 12.791 7.948 4.744 1.00 93.44 198 ILE A O 1
ATOM 1627 N N . ILE A 1 199 ? 11.113 8.129 6.215 1.00 89.88 199 ILE A N 1
ATOM 1628 C CA . ILE A 1 199 ? 10.636 9.423 5.728 1.00 89.88 199 ILE A CA 1
ATOM 1629 C C . ILE A 1 199 ? 11.098 10.511 6.698 1.00 89.88 199 ILE A C 1
ATOM 1631 O O . ILE A 1 199 ? 10.552 10.675 7.792 1.00 89.88 199 ILE A O 1
ATOM 1635 N N . ASP A 1 200 ? 12.148 11.227 6.306 1.00 85.31 200 ASP A N 1
ATOM 1636 C CA . ASP A 1 200 ? 12.802 12.272 7.102 1.00 85.31 200 ASP A CA 1
ATOM 1637 C C . ASP A 1 200 ? 12.804 13.650 6.410 1.00 85.31 200 ASP A C 1
ATOM 1639 O O . ASP A 1 200 ? 12.975 14.673 7.073 1.00 85.31 200 ASP A O 1
ATOM 1643 N N . HIS A 1 201 ? 12.558 13.691 5.095 1.00 81.44 201 HIS A N 1
ATOM 1644 C CA . HIS A 1 201 ? 12.500 14.909 4.289 1.00 81.44 201 HIS A CA 1
ATOM 1645 C C . HIS A 1 201 ? 11.259 14.928 3.383 1.00 81.44 201 HIS A C 1
ATOM 1647 O O . HIS A 1 201 ? 10.815 13.877 2.917 1.00 81.44 201 HIS A O 1
ATOM 1653 N N . PRO A 1 202 ? 10.702 16.119 3.089 1.00 82.50 202 PRO A N 1
ATOM 1654 C CA . PRO A 1 202 ? 9.581 16.247 2.168 1.00 82.50 202 PRO A CA 1
ATOM 1655 C C . PRO A 1 202 ? 9.996 15.930 0.727 1.00 82.50 202 PRO A C 1
ATOM 1657 O O . PRO A 1 202 ? 11.077 16.322 0.275 1.00 82.50 202 PRO A O 1
ATOM 1660 N N . ILE A 1 203 ? 9.098 15.294 -0.025 1.00 87.81 203 ILE A N 1
ATOM 1661 C CA . ILE A 1 203 ? 9.284 15.038 -1.457 1.00 87.81 203 ILE A CA 1
ATOM 1662 C C . ILE A 1 203 ? 8.759 16.233 -2.255 1.00 87.81 203 ILE A C 1
ATOM 1664 O O . ILE A 1 203 ? 7.574 16.559 -2.215 1.00 87.81 203 ILE A O 1
ATOM 1668 N N . THR A 1 204 ? 9.647 16.897 -2.996 1.00 85.75 204 THR A N 1
ATOM 1669 C CA . THR A 1 204 ? 9.372 18.195 -3.646 1.00 85.75 204 THR A CA 1
ATOM 1670 C C . THR A 1 204 ? 9.138 18.102 -5.156 1.00 85.75 204 THR A C 1
ATOM 1672 O O . THR A 1 204 ? 9.110 19.121 -5.851 1.00 85.75 204 THR A O 1
ATOM 1675 N N . LEU A 1 205 ? 8.959 16.890 -5.689 1.00 85.62 205 LEU A N 1
ATOM 1676 C CA . LEU A 1 205 ? 8.632 16.674 -7.099 1.00 85.62 205 LEU A CA 1
ATOM 1677 C C . LEU A 1 205 ? 7.236 17.237 -7.412 1.00 85.62 205 LEU A C 1
ATOM 1679 O O . LEU A 1 205 ? 6.246 16.805 -6.840 1.00 85.62 205 LEU A O 1
ATOM 1683 N N . LYS A 1 206 ? 7.154 18.200 -8.338 1.00 80.31 206 LYS A N 1
ATOM 1684 C CA . LYS A 1 206 ? 5.891 18.879 -8.701 1.00 80.31 206 LYS A CA 1
ATOM 1685 C C . LYS A 1 206 ? 5.089 18.181 -9.799 1.00 80.31 206 LYS A C 1
ATOM 1687 O O . LYS A 1 206 ? 3.912 18.459 -9.969 1.00 80.31 206 LYS A O 1
ATOM 1692 N N . ASN A 1 207 ? 5.741 17.317 -10.573 1.00 82.62 207 ASN A N 1
ATOM 1693 C CA . ASN A 1 207 ? 5.187 16.760 -11.811 1.00 82.62 207 ASN A CA 1
ATOM 1694 C C . ASN A 1 207 ? 4.602 15.351 -11.634 1.00 82.62 207 ASN A C 1
ATOM 1696 O O . ASN A 1 207 ? 4.403 14.661 -12.629 1.00 82.62 207 ASN A O 1
ATOM 1700 N N . LEU A 1 208 ? 4.387 14.916 -10.391 1.00 89.94 208 LEU A N 1
ATOM 1701 C CA . LEU A 1 208 ? 3.904 13.582 -10.063 1.00 89.94 208 LEU A CA 1
ATOM 1702 C C . LEU A 1 208 ? 2.832 13.675 -8.981 1.00 89.94 208 LEU A C 1
ATOM 1704 O O . LEU A 1 208 ? 3.071 14.257 -7.924 1.00 89.94 208 LEU A O 1
ATOM 1708 N N . ARG A 1 209 ? 1.681 13.066 -9.246 1.00 92.12 209 ARG A N 1
ATOM 1709 C CA . ARG A 1 209 ? 0.572 12.906 -8.308 1.00 92.12 209 ARG A CA 1
ATOM 1710 C C . ARG A 1 209 ? 0.506 11.463 -7.819 1.00 92.12 209 ARG A C 1
ATOM 1712 O O . ARG A 1 209 ? 0.654 10.548 -8.627 1.00 92.12 209 ARG A O 1
ATOM 1719 N N . VAL A 1 210 ? 0.244 11.259 -6.532 1.00 95.19 210 VAL A N 1
ATOM 1720 C CA . VAL A 1 210 ? -0.053 9.939 -5.955 1.00 95.19 210 VAL A CA 1
ATOM 1721 C C . VAL A 1 210 ? -1.481 9.933 -5.415 1.00 95.19 210 VAL A C 1
ATOM 1723 O O . VAL A 1 210 ? -1.846 10.862 -4.698 1.00 95.19 210 VAL A O 1
ATOM 1726 N N . ASN A 1 211 ? -2.272 8.909 -5.755 1.00 95.88 211 ASN A N 1
ATOM 1727 C CA . ASN A 1 211 ? -3.664 8.791 -5.294 1.00 95.88 211 ASN A CA 1
ATOM 1728 C C . ASN A 1 211 ? -3.774 7.913 -4.030 1.00 95.88 211 ASN A C 1
ATOM 1730 O O . ASN A 1 211 ? -4.515 8.251 -3.116 1.00 95.88 211 ASN A O 1
ATOM 1734 N N . LYS A 1 212 ? -2.991 6.837 -3.921 1.00 97.62 212 LYS A N 1
ATOM 1735 C CA . LYS A 1 212 ? -2.919 5.960 -2.744 1.00 97.62 212 LYS A CA 1
ATOM 1736 C C . LYS A 1 212 ? -1.478 5.740 -2.314 1.00 97.62 212 LYS A C 1
ATOM 1738 O O . LYS A 1 212 ? -0.610 5.501 -3.156 1.00 97.62 212 LYS A O 1
ATOM 1743 N N . ILE A 1 213 ? -1.225 5.752 -1.007 1.00 97.06 213 ILE A N 1
ATOM 1744 C CA . ILE A 1 213 ? 0.087 5.423 -0.443 1.00 97.06 213 ILE A CA 1
ATOM 1745 C C . ILE A 1 213 ? -0.002 4.273 0.556 1.00 97.06 213 ILE A C 1
ATOM 1747 O O . ILE A 1 213 ? -0.847 4.261 1.447 1.00 97.06 213 ILE A O 1
ATOM 1751 N N . VAL A 1 214 ? 0.895 3.303 0.411 1.00 98.12 214 VAL A N 1
ATOM 1752 C CA . VAL A 1 214 ? 1.053 2.177 1.330 1.00 98.12 214 VAL A CA 1
ATOM 1753 C C . VAL A 1 214 ? 2.429 2.280 1.971 1.00 98.12 214 VAL A C 1
ATOM 1755 O O . VAL A 1 214 ? 3.446 2.255 1.278 1.00 98.12 214 VAL A O 1
ATOM 1758 N N . PHE A 1 215 ? 2.451 2.382 3.292 1.00 97.25 215 PHE A N 1
ATOM 1759 C CA . PHE A 1 215 ? 3.649 2.356 4.117 1.00 97.25 215 PHE A CA 1
ATOM 1760 C C . PHE A 1 215 ? 3.719 1.003 4.831 1.00 97.25 215 PHE A C 1
ATOM 1762 O O . PHE A 1 215 ? 2.904 0.730 5.707 1.00 97.25 215 PHE A O 1
ATOM 1769 N N . ASP A 1 216 ? 4.673 0.155 4.452 1.00 96.56 216 ASP A N 1
ATOM 1770 C CA . ASP A 1 216 ? 4.902 -1.164 5.059 1.00 96.56 216 ASP A CA 1
ATOM 1771 C C . ASP A 1 216 ? 6.245 -1.151 5.800 1.00 96.56 216 ASP A C 1
ATOM 1773 O O . ASP A 1 216 ? 7.304 -1.000 5.182 1.00 96.56 216 ASP A O 1
ATOM 1777 N N . SER A 1 217 ? 6.202 -1.234 7.134 1.00 94.56 217 SER A N 1
ATOM 1778 C CA . SER A 1 217 ? 7.385 -1.114 8.004 1.00 94.56 217 SER A CA 1
ATOM 1779 C C . SER A 1 217 ? 8.209 0.168 7.753 1.00 94.56 217 SER A C 1
ATOM 1781 O O . SER A 1 217 ? 9.439 0.174 7.840 1.00 94.56 217 SER A O 1
ATOM 1783 N N . CYS A 1 218 ? 7.553 1.273 7.387 1.00 94.12 218 CYS A N 1
ATOM 1784 C CA . CYS A 1 218 ? 8.209 2.564 7.167 1.00 94.12 218 CYS A CA 1
ATOM 1785 C C . CYS A 1 218 ? 8.377 3.351 8.467 1.00 94.12 218 CYS A C 1
ATOM 1787 O O . CYS A 1 218 ? 7.495 3.363 9.318 1.00 94.12 218 CYS A O 1
ATOM 1789 N N . LEU A 1 219 ? 9.481 4.094 8.572 1.00 91.75 219 LEU A N 1
ATOM 1790 C CA . LEU A 1 219 ? 9.796 4.921 9.735 1.00 91.75 219 LEU A CA 1
ATOM 1791 C C . LEU A 1 219 ? 9.515 6.398 9.457 1.00 91.75 219 LEU A C 1
ATOM 1793 O O . LEU A 1 219 ? 9.834 6.906 8.382 1.00 91.75 219 LEU A O 1
ATOM 1797 N N . TYR A 1 220 ? 9.004 7.116 10.456 1.00 86.38 220 TYR A N 1
ATOM 1798 C CA . TYR A 1 220 ? 8.894 8.574 10.427 1.00 86.38 220 TYR A CA 1
ATOM 1799 C C . TYR A 1 220 ? 9.958 9.200 11.332 1.00 86.38 220 TYR A C 1
ATOM 1801 O O . TYR A 1 220 ? 9.967 8.964 12.541 1.00 86.38 220 TYR A O 1
ATOM 1809 N N . SER A 1 221 ? 10.863 9.993 10.752 1.00 79.50 221 SER A N 1
ATOM 1810 C CA . SER A 1 221 ? 12.004 10.593 11.466 1.00 79.50 221 SER A CA 1
ATOM 1811 C C . SER A 1 221 ? 12.128 12.091 11.180 1.00 79.50 221 SER A C 1
ATOM 1813 O O . SER A 1 221 ? 13.194 12.610 10.846 1.00 79.50 221 SER A O 1
ATOM 1815 N N . PHE A 1 222 ? 11.019 12.825 11.286 1.00 68.94 222 PHE A N 1
ATOM 1816 C CA . PHE A 1 222 ? 11.077 14.283 11.209 1.00 68.94 222 PHE A CA 1
ATOM 1817 C C . PHE A 1 222 ? 11.681 14.840 12.502 1.00 68.94 222 PHE A C 1
ATOM 1819 O O . PHE A 1 222 ? 11.114 14.699 13.589 1.00 68.94 222 PHE A O 1
ATOM 1826 N N . LYS A 1 223 ? 12.840 15.497 12.394 1.00 62.25 223 LYS A N 1
ATOM 1827 C CA . LYS A 1 223 ? 13.420 16.258 13.509 1.00 62.25 223 LYS A CA 1
ATOM 1828 C C . LYS A 1 223 ? 12.425 17.341 13.944 1.00 62.25 223 LYS A C 1
ATOM 1830 O O . LYS A 1 223 ? 11.783 17.951 13.090 1.00 62.25 223 LYS A O 1
ATOM 1835 N N . LYS A 1 224 ? 12.303 17.576 15.260 1.00 56.34 224 LYS A N 1
ATOM 1836 C CA . LYS A 1 224 ? 11.431 18.610 15.856 1.00 56.34 224 LYS A CA 1
ATOM 1837 C C . LYS A 1 224 ? 11.567 19.927 15.070 1.00 56.34 224 LYS A C 1
ATOM 1839 O O . LYS A 1 224 ? 12.623 20.552 15.100 1.00 56.34 224 LYS A O 1
ATOM 1844 N N . GLY A 1 225 ? 10.526 20.308 14.332 1.00 60.59 225 GLY A N 1
ATOM 1845 C CA . GLY A 1 225 ? 10.537 21.438 13.404 1.00 60.59 225 GLY A CA 1
ATOM 1846 C C . GLY A 1 225 ? 9.231 21.540 12.612 1.00 60.59 225 GLY A C 1
ATOM 1847 O O . GLY A 1 225 ? 8.359 20.678 12.727 1.00 60.59 225 GLY A O 1
ATOM 1848 N N . VAL A 1 226 ? 9.087 22.607 11.818 1.00 60.03 226 VAL A N 1
ATOM 1849 C CA . VAL A 1 226 ? 7.899 22.832 10.976 1.00 60.03 226 VAL A CA 1
ATOM 1850 C C . VAL A 1 226 ? 7.780 21.691 9.967 1.00 60.03 226 VAL A C 1
ATOM 1852 O O . VAL A 1 226 ? 8.655 21.522 9.114 1.00 60.03 226 VAL A O 1
ATOM 1855 N N . LYS A 1 227 ? 6.702 20.907 10.076 1.00 67.12 227 LYS A N 1
ATOM 1856 C CA . LYS A 1 227 ? 6.357 19.861 9.108 1.00 67.12 227 LYS A CA 1
ATOM 1857 C C . LYS A 1 227 ? 6.243 20.509 7.730 1.00 67.12 227 LYS A C 1
ATOM 1859 O O . LYS A 1 227 ? 5.478 21.453 7.551 1.00 67.12 227 LYS A O 1
ATOM 1864 N N . ARG A 1 228 ? 7.052 20.043 6.781 1.00 69.25 228 ARG A N 1
ATOM 1865 C CA . ARG A 1 228 ? 7.037 20.539 5.402 1.00 69.25 228 ARG A CA 1
ATOM 1866 C C . ARG A 1 228 ? 6.209 19.603 4.540 1.00 69.25 228 ARG A C 1
ATOM 1868 O O . ARG A 1 228 ? 6.321 18.387 4.665 1.00 69.25 228 ARG A O 1
ATOM 1875 N N . GLU A 1 229 ? 5.416 20.190 3.661 1.00 72.81 229 GLU A N 1
ATOM 1876 C CA . GLU A 1 229 ? 4.540 19.461 2.750 1.00 72.81 229 GLU A CA 1
ATOM 1877 C C . GLU A 1 229 ? 5.343 18.656 1.726 1.00 72.81 229 GLU A C 1
ATOM 1879 O O . GLU A 1 229 ? 6.311 19.151 1.139 1.00 72.81 229 GLU A O 1
ATOM 1884 N N . SER A 1 230 ? 4.911 17.418 1.488 1.00 82.94 230 SER A N 1
ATOM 1885 C CA . SER A 1 230 ? 5.362 16.627 0.345 1.00 82.94 230 SER A CA 1
ATOM 1886 C C . SER A 1 230 ? 4.387 16.845 -0.802 1.00 82.94 230 SER A C 1
ATOM 1888 O O . SER A 1 230 ? 3.297 16.286 -0.794 1.00 82.94 230 SER A O 1
ATOM 1890 N N . LEU A 1 231 ? 4.786 17.631 -1.804 1.00 84.56 231 LEU A N 1
ATOM 1891 C CA . LEU A 1 231 ? 3.903 18.059 -2.900 1.00 84.56 231 LEU A CA 1
ATOM 1892 C C . LEU A 1 231 ? 3.277 16.884 -3.664 1.00 84.56 231 LEU A C 1
ATOM 1894 O O . LEU A 1 231 ? 2.151 16.985 -4.143 1.00 84.56 231 LEU A O 1
ATOM 1898 N N . VAL A 1 232 ? 3.992 15.758 -3.737 1.00 87.88 232 VAL A N 1
ATOM 1899 C CA . VAL A 1 232 ? 3.526 14.516 -4.375 1.00 87.88 232 VAL A CA 1
ATOM 1900 C C . VAL A 1 232 ? 2.312 13.908 -3.656 1.00 87.88 232 VAL A C 1
ATOM 1902 O O . VAL A 1 232 ? 1.543 13.170 -4.271 1.00 87.88 232 VAL A O 1
ATOM 1905 N N . PHE A 1 233 ? 2.119 14.221 -2.370 1.00 89.94 233 PHE A N 1
ATOM 1906 C CA . PHE A 1 233 ? 1.085 13.634 -1.515 1.00 89.94 233 PHE A CA 1
ATOM 1907 C C . PHE A 1 233 ? -0.152 14.520 -1.316 1.00 89.94 233 PHE A C 1
ATOM 1909 O O . PHE A 1 233 ? -1.100 14.095 -0.661 1.00 89.94 233 PHE A O 1
ATOM 1916 N N . ASN A 1 234 ? -0.195 15.710 -1.921 1.00 87.88 234 ASN A N 1
ATOM 1917 C CA . ASN A 1 234 ? -1.286 16.678 -1.734 1.00 87.88 234 ASN A CA 1
ATOM 1918 C C . ASN A 1 234 ? -2.652 16.216 -2.281 1.00 87.88 234 ASN A C 1
ATOM 1920 O O . ASN A 1 234 ? -3.668 16.844 -1.991 1.00 87.88 234 ASN A O 1
ATOM 1924 N N . ASN A 1 235 ? -2.678 15.137 -3.067 1.00 89.19 235 ASN A N 1
ATOM 1925 C CA . ASN A 1 235 ? -3.880 14.575 -3.686 1.00 89.19 235 ASN A CA 1
ATOM 1926 C C . ASN A 1 235 ? -4.148 13.125 -3.260 1.00 89.19 235 ASN A C 1
ATOM 1928 O O . ASN A 1 235 ? -4.974 12.467 -3.885 1.00 89.19 235 ASN A O 1
ATOM 1932 N N . VAL A 1 236 ? -3.447 12.621 -2.243 1.00 94.75 236 VAL A N 1
ATOM 1933 C CA . VAL A 1 236 ? -3.643 11.247 -1.772 1.00 94.75 236 VAL A CA 1
ATOM 1934 C C . VAL A 1 236 ? -5.032 11.120 -1.151 1.00 94.75 236 VAL A C 1
ATOM 1936 O O . VAL A 1 236 ? -5.391 11.861 -0.241 1.00 94.75 236 VAL A O 1
ATOM 1939 N N . GLU A 1 237 ? -5.800 10.172 -1.650 1.00 96.00 237 GLU A N 1
ATOM 1940 C CA . GLU A 1 237 ? -7.151 9.836 -1.220 1.00 96.00 237 GLU A CA 1
ATOM 1941 C C . GLU A 1 237 ? -7.133 8.769 -0.119 1.00 96.00 237 GLU A C 1
ATOM 1943 O O . GLU A 1 237 ? -7.878 8.876 0.857 1.00 96.00 237 GLU A O 1
ATOM 1948 N N . GLU A 1 238 ? -6.219 7.798 -0.242 1.00 96.69 238 GLU A N 1
ATOM 1949 C CA . GLU A 1 238 ? -6.109 6.647 0.654 1.00 96.69 238 GLU A CA 1
ATOM 1950 C C . GLU A 1 238 ? -4.685 6.465 1.207 1.00 96.69 238 GLU A C 1
ATOM 1952 O O . GLU A 1 238 ? -3.693 6.480 0.468 1.00 96.69 238 GLU A O 1
ATOM 1957 N N . ILE A 1 239 ? -4.584 6.225 2.517 1.00 96.69 239 ILE A N 1
ATOM 1958 C CA . ILE A 1 239 ? -3.341 5.823 3.190 1.00 96.69 239 ILE A CA 1
ATOM 1959 C C . ILE A 1 239 ? -3.523 4.435 3.788 1.00 96.69 239 ILE A C 1
ATOM 1961 O O . ILE A 1 239 ? -4.524 4.164 4.442 1.00 96.69 239 ILE A O 1
ATOM 1965 N N . GLN A 1 240 ? -2.511 3.585 3.653 1.00 97.69 240 GLN A N 1
ATOM 1966 C CA . GLN A 1 240 ? -2.443 2.307 4.347 1.00 97.69 240 GLN A CA 1
ATOM 1967 C C . GLN A 1 240 ? -1.145 2.198 5.151 1.00 97.69 240 GLN A C 1
ATOM 1969 O O . GLN A 1 240 ? -0.061 2.303 4.580 1.00 97.69 240 GLN A O 1
ATOM 1974 N N . LEU A 1 241 ? -1.252 1.960 6.459 1.00 97.38 241 LEU A N 1
ATOM 1975 C CA . LEU A 1 241 ? -0.116 1.675 7.340 1.00 97.38 241 LEU A CA 1
ATOM 1976 C C . LEU A 1 241 ? -0.101 0.184 7.694 1.00 97.38 241 LEU A C 1
ATOM 1978 O O . LEU A 1 241 ? -1.080 -0.323 8.240 1.00 97.38 241 LEU A O 1
ATOM 1982 N N . LYS A 1 242 ? 0.999 -0.510 7.384 1.00 95.88 242 LYS A N 1
ATOM 1983 C CA . LYS A 1 242 ? 1.202 -1.945 7.644 1.00 95.88 242 LYS A CA 1
ATOM 1984 C C . LYS A 1 242 ? 2.447 -2.195 8.477 1.00 95.88 242 LYS A C 1
ATOM 1986 O O . LYS A 1 242 ? 3.426 -1.460 8.335 1.00 95.88 242 LYS A O 1
ATOM 1991 N N . LYS A 1 243 ? 2.428 -3.279 9.261 1.00 93.38 243 LYS A N 1
ATOM 1992 C CA . LYS A 1 243 ? 3.567 -3.752 10.062 1.00 93.38 243 LYS A CA 1
ATOM 1993 C C . LYS A 1 243 ? 4.218 -2.630 10.872 1.00 93.38 243 LYS A C 1
ATOM 1995 O O . LYS A 1 243 ? 5.406 -2.341 10.732 1.00 93.38 243 LYS A O 1
ATOM 2000 N N . ILE A 1 244 ? 3.402 -1.983 11.692 1.00 93.88 244 ILE A N 1
ATOM 2001 C CA . ILE A 1 244 ? 3.783 -0.818 12.483 1.00 93.88 244 ILE A CA 1
ATOM 2002 C C . ILE A 1 244 ? 4.596 -1.295 13.698 1.00 93.88 244 ILE A C 1
ATOM 2004 O O . ILE A 1 244 ? 4.115 -2.076 14.522 1.00 93.88 244 ILE A O 1
ATOM 2008 N N . HIS A 1 245 ? 5.841 -0.848 13.823 1.00 89.56 245 HIS A N 1
ATOM 2009 C CA . HIS A 1 245 ? 6.757 -1.247 14.895 1.00 89.56 245 HIS A CA 1
ATOM 2010 C C . HIS A 1 245 ? 6.845 -0.211 16.022 1.00 89.56 245 HIS A C 1
ATOM 2012 O O . HIS A 1 245 ? 7.141 -0.565 17.164 1.00 89.56 245 HIS A O 1
ATOM 2018 N N . SER A 1 246 ? 6.577 1.063 15.727 1.00 87.81 246 SER A N 1
ATOM 2019 C CA . SER A 1 246 ? 6.705 2.176 16.673 1.00 87.81 246 SER A CA 1
ATOM 2020 C C . SER A 1 246 ? 5.539 3.153 16.572 1.00 87.81 246 SER A C 1
ATOM 2022 O O . SER A 1 246 ? 5.039 3.439 15.489 1.00 87.81 246 SER A O 1
ATOM 2024 N N . SER A 1 247 ? 5.134 3.748 17.699 1.00 86.25 247 SER A N 1
ATOM 2025 C CA . SER A 1 247 ? 4.048 4.739 17.728 1.00 86.25 247 SER A CA 1
ATOM 2026 C C . SER A 1 247 ? 4.345 5.976 16.873 1.00 86.25 247 SER A C 1
ATOM 2028 O O . SER A 1 247 ? 3.424 6.636 16.402 1.00 86.25 247 SER A O 1
ATOM 2030 N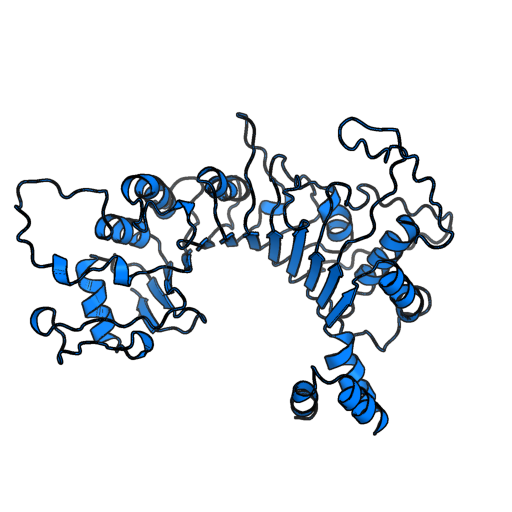 N . ASN A 1 248 ? 5.624 6.286 16.631 1.00 86.06 248 ASN A N 1
ATOM 2031 C CA . ASN A 1 248 ? 6.014 7.399 15.761 1.00 86.06 248 ASN A CA 1
ATOM 2032 C C . ASN A 1 248 ? 5.616 7.163 14.297 1.00 86.06 248 ASN A C 1
ATOM 2034 O O . ASN A 1 248 ? 5.425 8.121 13.555 1.00 86.06 248 ASN A O 1
ATOM 2038 N N . GLU A 1 249 ? 5.461 5.912 13.874 1.00 90.25 249 GLU A N 1
ATOM 2039 C CA . GLU A 1 249 ? 5.105 5.555 12.499 1.00 90.25 249 GLU A CA 1
ATOM 2040 C C . GLU A 1 249 ? 3.637 5.881 12.192 1.00 90.25 249 GLU A C 1
ATOM 2042 O O . GLU A 1 249 ? 3.308 6.210 11.057 1.00 90.25 249 GLU A O 1
ATOM 2047 N N . LEU A 1 250 ? 2.768 5.949 13.209 1.00 91.12 250 LEU A N 1
ATOM 2048 C CA . LEU A 1 250 ? 1.403 6.481 13.063 1.00 91.12 250 LEU A CA 1
ATOM 2049 C C . LEU A 1 250 ? 1.402 7.947 12.601 1.00 91.12 250 LEU A C 1
ATOM 2051 O O . LEU A 1 250 ? 0.451 8.412 11.975 1.00 91.12 250 LEU A O 1
ATOM 2055 N N . SER A 1 251 ? 2.497 8.674 12.849 1.00 89.00 251 SER A N 1
ATOM 2056 C CA . SER A 1 251 ? 2.650 10.060 12.398 1.00 89.00 251 SER A CA 1
ATOM 2057 C C . SER A 1 251 ? 2.932 10.171 10.895 1.00 89.00 251 SER A C 1
ATOM 2059 O O . SER A 1 251 ? 2.923 11.280 10.369 1.00 89.00 251 SER A O 1
ATOM 2061 N N . LEU A 1 252 ? 3.117 9.061 10.165 1.00 90.12 252 LEU A N 1
ATOM 2062 C CA . LEU A 1 252 ? 3.184 9.071 8.696 1.00 90.12 252 LEU A CA 1
ATOM 2063 C C . LEU A 1 252 ? 1.907 9.642 8.063 1.00 90.12 252 LEU A C 1
ATOM 2065 O O . LEU A 1 252 ? 1.981 10.247 6.996 1.00 90.12 252 LEU A O 1
ATOM 2069 N N . ILE A 1 253 ? 0.756 9.542 8.739 1.00 91.00 253 ILE A N 1
ATOM 2070 C CA . ILE A 1 253 ? -0.503 10.164 8.291 1.00 91.00 253 ILE A CA 1
ATOM 2071 C C . ILE A 1 253 ? -0.360 11.691 8.204 1.00 91.00 253 ILE A C 1
ATOM 2073 O O . ILE A 1 253 ? -0.947 12.334 7.332 1.00 91.00 253 ILE A O 1
ATOM 2077 N N . ASP A 1 254 ? 0.475 12.287 9.061 1.00 87.19 254 ASP A N 1
ATOM 2078 C CA . ASP A 1 254 ? 0.701 13.731 9.081 1.00 87.19 254 ASP A CA 1
ATOM 2079 C C . ASP A 1 254 ? 1.373 14.251 7.808 1.00 87.19 254 ASP A C 1
ATOM 2081 O O . ASP A 1 254 ? 1.214 15.425 7.484 1.00 87.19 254 ASP A O 1
ATOM 2085 N N . LEU A 1 255 ? 2.105 13.403 7.078 1.00 85.31 255 LEU A N 1
ATOM 2086 C CA . LEU A 1 255 ? 2.727 13.772 5.801 1.00 85.31 255 LEU A CA 1
ATOM 2087 C C . LEU A 1 255 ? 1.703 14.048 4.704 1.00 85.31 255 LEU A C 1
ATOM 2089 O O . LEU A 1 255 ? 2.006 14.762 3.751 1.00 85.31 255 LEU A O 1
ATOM 2093 N N . VAL A 1 256 ? 0.530 13.433 4.828 1.00 87.00 256 VAL A N 1
ATOM 2094 C CA . VAL A 1 256 ? -0.524 13.471 3.822 1.00 87.00 256 VAL A CA 1
ATOM 2095 C C . VAL A 1 256 ? -1.634 14.414 4.248 1.00 87.00 256 VAL A C 1
ATOM 2097 O O . VAL A 1 256 ? -2.096 15.195 3.431 1.00 87.00 256 VAL A O 1
ATOM 2100 N N . LYS A 1 257 ? -2.056 14.384 5.517 1.00 84.44 257 LYS A N 1
ATOM 2101 C CA . LYS A 1 257 ? -3.230 15.143 5.980 1.00 84.44 257 LYS A CA 1
ATOM 2102 C C . LYS A 1 257 ? -3.040 16.667 5.948 1.00 84.44 257 LYS A C 1
ATOM 2104 O O . LYS A 1 257 ? -4.011 17.419 5.981 1.00 84.44 257 LYS A O 1
ATOM 2109 N N . LEU A 1 258 ? -1.794 17.146 5.921 1.00 78.44 258 LEU A N 1
ATOM 2110 C CA . LEU A 1 258 ? -1.493 18.575 5.839 1.00 78.44 258 LEU A CA 1
ATOM 2111 C C . LEU A 1 258 ? -1.872 19.114 4.453 1.00 78.44 258 LEU A C 1
ATOM 2113 O O . LEU A 1 258 ? -1.267 18.743 3.456 1.00 78.44 258 LEU A O 1
ATOM 2117 N N . ASN A 1 259 ? -2.863 20.011 4.405 1.00 73.75 259 ASN A N 1
ATOM 2118 C CA . ASN A 1 259 ? -3.328 20.699 3.191 1.00 73.75 259 ASN A CA 1
ATOM 2119 C C . ASN A 1 259 ? -3.846 19.793 2.058 1.00 73.75 259 ASN A C 1
ATOM 2121 O O . ASN A 1 259 ? -4.039 20.254 0.933 1.00 73.75 259 ASN A O 1
ATOM 2125 N N . ASN A 1 260 ? -4.169 18.539 2.371 1.00 84.38 260 ASN A N 1
ATOM 2126 C CA . ASN A 1 260 ? -4.817 17.614 1.454 1.00 84.38 260 ASN A CA 1
ATOM 2127 C C . ASN A 1 260 ? -6.319 17.536 1.748 1.00 84.38 260 ASN A C 1
ATOM 2129 O O . ASN A 1 260 ? -6.739 17.132 2.830 1.00 84.38 260 ASN A O 1
ATOM 2133 N N . LYS A 1 261 ? -7.136 17.926 0.767 1.00 86.12 261 LYS A N 1
ATOM 2134 C CA . LYS A 1 261 ? -8.604 17.919 0.873 1.00 86.12 261 LYS A CA 1
ATOM 2135 C C . LYS A 1 261 ? -9.247 16.616 0.397 1.00 86.12 261 LYS A C 1
ATOM 2137 O O . LYS A 1 261 ? -10.451 16.460 0.567 1.00 86.12 261 LYS A O 1
ATOM 2142 N N . ASN A 1 262 ? -8.463 15.732 -0.213 1.00 90.88 262 ASN A N 1
ATOM 2143 C CA . ASN A 1 262 ? -8.936 14.497 -0.826 1.00 90.88 262 ASN A CA 1
ATOM 2144 C C . ASN A 1 262 ? -8.767 13.290 0.097 1.00 90.88 262 ASN A C 1
ATOM 2146 O O . ASN A 1 262 ? -9.365 12.256 -0.176 1.00 90.88 262 ASN A O 1
ATOM 2150 N N . PHE A 1 263 ? -7.963 13.401 1.157 1.00 93.31 263 PHE A N 1
ATOM 2151 C CA . PHE A 1 263 ? -7.735 12.312 2.102 1.00 93.31 263 PHE A CA 1
ATOM 2152 C C . PHE A 1 263 ? -9.030 11.964 2.847 1.00 93.31 263 PHE A C 1
ATOM 2154 O O . PHE A 1 263 ? -9.490 12.746 3.682 1.00 93.31 263 PHE A O 1
ATOM 2161 N N . HIS A 1 264 ? -9.599 10.801 2.527 1.00 95.19 264 HIS A N 1
ATOM 2162 C CA . HIS A 1 264 ? -10.872 10.341 3.083 1.00 95.19 264 HIS A CA 1
ATOM 2163 C C . HIS A 1 264 ? -10.839 8.897 3.595 1.00 95.19 264 HIS A C 1
ATOM 2165 O O . HIS A 1 264 ? -11.667 8.539 4.431 1.00 95.19 264 HIS A O 1
ATOM 2171 N N . HIS A 1 265 ? -9.841 8.095 3.199 1.00 96.94 265 HIS A N 1
ATOM 2172 C CA . HIS A 1 265 ? -9.735 6.691 3.601 1.00 96.94 265 HIS A CA 1
ATOM 2173 C C . HIS A 1 265 ? -8.394 6.369 4.273 1.00 96.94 265 HIS A C 1
ATOM 2175 O O . HIS A 1 265 ? -7.318 6.580 3.710 1.00 96.94 265 HIS A O 1
ATOM 2181 N N . LEU A 1 266 ? -8.451 5.812 5.483 1.00 97.25 266 LEU A N 1
ATOM 2182 C CA . LEU A 1 266 ? -7.296 5.274 6.196 1.00 97.25 266 LEU A CA 1
ATOM 2183 C C . LEU A 1 266 ? -7.461 3.776 6.454 1.00 97.25 266 LEU A C 1
ATOM 2185 O O . LEU A 1 266 ? -8.456 3.344 7.024 1.00 97.25 266 LEU A O 1
ATOM 2189 N N . THR A 1 267 ? -6.436 2.998 6.123 1.00 97.69 267 THR A N 1
ATOM 2190 C CA . THR A 1 267 ? -6.310 1.596 6.525 1.00 97.69 267 THR A CA 1
ATOM 2191 C C . THR A 1 267 ? -5.172 1.427 7.532 1.00 97.69 267 THR A C 1
ATOM 2193 O O . THR A 1 267 ? -4.041 1.845 7.270 1.00 97.69 267 THR A O 1
ATOM 2196 N N . LEU A 1 268 ? -5.447 0.772 8.659 1.00 97.06 268 LEU A N 1
ATOM 2197 C CA . LEU A 1 268 ? -4.474 0.459 9.706 1.00 97.06 268 LEU A CA 1
ATOM 2198 C C . LEU A 1 268 ? -4.378 -1.053 9.923 1.00 97.06 268 LEU A C 1
ATOM 2200 O O . LEU A 1 268 ? -5.381 -1.736 10.115 1.00 97.06 268 LEU A O 1
ATOM 2204 N N . ASP A 1 269 ? -3.159 -1.576 9.921 1.00 95.25 269 ASP A N 1
ATOM 2205 C CA . ASP A 1 269 ? -2.834 -2.919 10.408 1.00 95.25 269 ASP A CA 1
ATOM 2206 C C . ASP A 1 269 ? -2.837 -2.917 11.938 1.00 95.25 269 ASP A C 1
ATOM 2208 O O . ASP A 1 269 ? -1.830 -2.608 12.582 1.00 95.25 269 ASP A O 1
ATOM 2212 N N . ILE A 1 270 ? -4.003 -3.210 12.514 1.00 92.88 270 ILE A N 1
ATOM 2213 C CA . ILE A 1 270 ? -4.213 -3.200 13.960 1.00 92.88 270 ILE A CA 1
ATOM 2214 C C . ILE A 1 270 ? -3.583 -4.429 14.623 1.00 92.88 270 ILE A C 1
ATOM 2216 O O . ILE A 1 270 ? -3.292 -4.371 15.808 1.00 92.88 270 ILE A O 1
ATOM 2220 N N . GLY A 1 271 ? -3.282 -5.484 13.853 1.00 90.25 271 GLY A N 1
ATOM 2221 C CA . GLY A 1 271 ? -2.518 -6.658 14.290 1.00 90.25 271 GLY A CA 1
ATOM 2222 C C . GLY A 1 271 ? -1.025 -6.383 14.531 1.00 90.25 271 GLY A C 1
ATOM 2223 O O . GLY A 1 271 ? -0.287 -7.260 14.991 1.00 90.25 271 GLY A O 1
ATOM 2224 N N . SER A 1 272 ? -0.560 -5.166 14.247 1.00 91.88 272 SER A N 1
ATOM 2225 C CA . SER A 1 272 ? 0.815 -4.734 14.484 1.00 91.88 272 SER A CA 1
ATOM 2226 C C . SER A 1 272 ? 1.199 -4.766 15.969 1.00 91.88 272 SER A C 1
ATOM 2228 O O . SER A 1 272 ? 0.480 -4.269 16.834 1.00 91.88 272 SER A O 1
ATOM 2230 N N . ALA A 1 273 ? 2.404 -5.264 16.270 1.00 88.38 273 ALA A N 1
ATOM 2231 C CA . ALA A 1 273 ? 2.899 -5.450 17.640 1.00 88.38 273 ALA A CA 1
ATOM 2232 C C . ALA A 1 273 ? 2.905 -4.168 18.495 1.00 88.38 273 ALA A C 1
ATOM 2234 O O . ALA A 1 273 ? 2.833 -4.248 19.717 1.00 88.38 273 ALA A O 1
ATOM 2235 N N . VAL A 1 274 ? 2.969 -2.989 17.869 1.00 91.19 274 VAL A N 1
ATOM 2236 C CA . VAL A 1 274 ? 2.942 -1.686 18.548 1.00 91.19 274 VAL A CA 1
ATOM 2237 C C . VAL A 1 274 ? 1.692 -1.479 19.416 1.00 91.19 274 VAL A C 1
ATOM 2239 O O . VAL A 1 274 ? 1.759 -0.771 20.426 1.00 91.19 274 VAL A O 1
ATOM 2242 N N . PHE A 1 275 ? 0.571 -2.099 19.038 1.00 91.00 275 PHE A N 1
ATOM 2243 C CA . PHE A 1 275 ? -0.712 -1.971 19.725 1.00 91.00 275 PHE A CA 1
ATOM 2244 C C . PHE A 1 275 ? -0.857 -2.897 20.932 1.00 91.00 275 PHE A C 1
ATOM 2246 O O . PHE A 1 275 ? -1.752 -2.687 21.746 1.00 91.00 275 PHE A O 1
ATOM 2253 N N . TYR A 1 276 ? 0.039 -3.874 21.090 1.00 89.94 276 TYR A N 1
ATOM 2254 C CA . TYR A 1 276 ? -0.097 -4.927 22.088 1.00 89.94 276 TYR A CA 1
ATOM 2255 C C . TYR A 1 276 ? 1.050 -4.928 23.099 1.00 89.94 276 TYR A C 1
ATOM 2257 O O . TYR A 1 276 ? 2.208 -4.647 22.785 1.00 89.94 276 TYR A O 1
ATOM 2265 N N . LYS A 1 277 ? 0.747 -5.334 24.331 1.00 87.69 277 LYS A N 1
ATOM 2266 C CA . LYS A 1 277 ? 1.731 -5.671 25.363 1.00 87.69 277 LYS A CA 1
ATOM 2267 C C . LYS A 1 277 ? 1.317 -6.990 25.989 1.00 87.69 277 LYS A C 1
ATOM 2269 O O . LYS A 1 277 ? 0.211 -7.111 26.483 1.00 87.69 277 LYS A O 1
ATOM 2274 N N . LYS A 1 278 ? 2.213 -7.983 25.978 1.00 85.19 278 LYS A N 1
ATOM 2275 C CA . LYS A 1 278 ? 1.909 -9.340 26.476 1.00 85.19 278 LYS A CA 1
ATOM 2276 C C . LYS A 1 278 ? 0.625 -9.942 25.863 1.00 85.19 278 LYS A C 1
ATOM 2278 O O . LYS A 1 278 ? -0.088 -10.653 26.548 1.00 85.19 278 LYS A O 1
ATOM 2283 N N . GLN A 1 279 ? 0.386 -9.691 24.571 1.00 81.19 279 GLN A N 1
ATOM 2284 C CA . GLN A 1 279 ? -0.796 -10.138 23.806 1.00 81.19 279 GLN A CA 1
ATOM 2285 C C . GLN A 1 279 ? -2.113 -9.410 24.123 1.00 81.19 279 GLN A C 1
ATOM 2287 O O . GLN A 1 279 ? -3.088 -9.631 23.421 1.00 81.19 279 GLN A O 1
ATOM 2292 N N . GLU A 1 280 ? -2.129 -8.473 25.069 1.00 83.88 280 GLU A N 1
ATOM 2293 C CA . GLU A 1 280 ? -3.290 -7.617 25.340 1.00 83.88 280 GLU A CA 1
ATOM 2294 C C . GLU A 1 280 ? -3.167 -6.292 24.586 1.00 83.88 280 GLU A C 1
ATOM 2296 O O . GLU A 1 280 ? -2.072 -5.723 24.486 1.00 83.88 280 GLU A O 1
ATOM 2301 N N . PHE A 1 281 ? -4.278 -5.807 24.033 1.00 85.69 281 PHE A N 1
ATOM 2302 C CA . PHE A 1 281 ? -4.321 -4.520 23.344 1.00 85.69 281 PHE A CA 1
ATOM 2303 C C . PHE A 1 281 ? -4.207 -3.366 24.354 1.00 85.69 281 PHE A C 1
ATOM 2305 O O . PHE A 1 281 ? -4.829 -3.382 25.411 1.00 85.69 281 PHE A O 1
ATOM 2312 N N . LEU A 1 282 ? -3.410 -2.346 24.034 1.00 87.56 282 LEU A N 1
ATOM 2313 C CA . LEU A 1 282 ? -3.163 -1.184 24.894 1.00 87.56 282 LEU A CA 1
ATOM 2314 C C . LEU A 1 282 ? -4.187 -0.059 24.646 1.00 87.56 282 LEU A C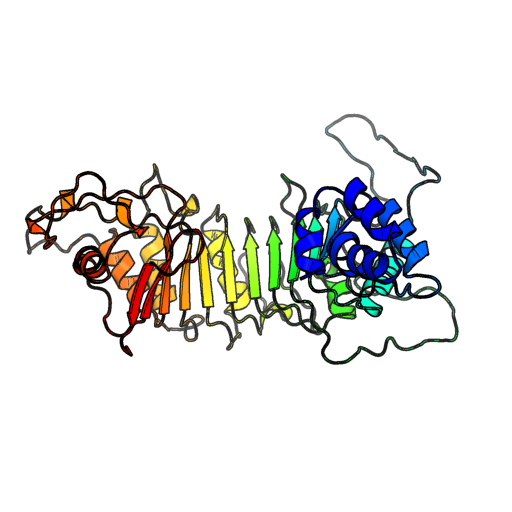 1
ATOM 2316 O O . LEU A 1 282 ? -3.823 0.982 24.083 1.00 87.56 282 LEU A O 1
ATOM 2320 N N . PHE A 1 283 ? -5.448 -0.235 25.050 1.00 85.69 283 PHE A N 1
ATOM 2321 C CA . PHE A 1 283 ? -6.522 0.718 24.728 1.00 85.69 283 PHE A CA 1
ATOM 2322 C C . PHE A 1 283 ? -6.237 2.126 25.266 1.00 85.69 283 PHE A C 1
ATOM 2324 O O . PHE A 1 283 ? -6.239 3.083 24.499 1.00 85.69 283 PHE A O 1
ATOM 2331 N N . GLY A 1 284 ? -5.829 2.281 26.521 1.00 84.00 284 GLY A N 1
ATOM 2332 C CA . GLY A 1 284 ? -5.588 3.577 27.159 1.00 84.00 284 GLY A CA 1
ATOM 2333 C C . GLY A 1 284 ? -4.476 4.380 26.485 1.00 84.00 284 GLY A C 1
ATOM 2334 O O . GLY A 1 284 ? -4.488 5.611 26.492 1.00 84.00 284 GLY A O 1
ATOM 2335 N N . ARG A 1 285 ? -3.531 3.700 25.819 1.00 88.62 285 ARG A N 1
ATOM 2336 C CA . ARG A 1 285 ? -2.475 4.360 25.041 1.00 88.62 285 ARG A CA 1
ATOM 2337 C C . ARG A 1 285 ? -2.969 4.862 23.684 1.00 88.62 285 ARG A C 1
ATOM 2339 O O . ARG A 1 285 ? -2.486 5.898 23.226 1.00 88.62 285 ARG A O 1
ATOM 2346 N N . TYR A 1 286 ? -3.866 4.129 23.023 1.00 90.62 286 TYR A N 1
ATOM 2347 C CA . TYR A 1 286 ? -4.252 4.397 21.632 1.00 90.62 286 TYR A CA 1
ATOM 2348 C C . TYR A 1 286 ? -5.660 4.979 21.463 1.00 90.62 286 TYR A C 1
ATOM 2350 O O . TYR A 1 286 ? -5.910 5.612 20.440 1.00 90.62 286 TYR A O 1
ATOM 2358 N N . ASN A 1 287 ? -6.539 4.889 22.459 1.00 89.19 287 ASN A N 1
ATOM 2359 C CA . ASN A 1 287 ? -7.863 5.513 22.454 1.00 89.19 287 ASN A CA 1
ATOM 2360 C C . ASN A 1 287 ? -7.794 7.018 22.145 1.00 89.19 287 ASN A C 1
ATOM 2362 O O . ASN A 1 287 ? -8.518 7.449 21.251 1.00 89.19 287 ASN A O 1
ATOM 2366 N N . PRO A 1 288 ? -6.864 7.818 22.716 1.00 89.25 288 PRO A N 1
ATOM 2367 C CA . PRO A 1 288 ? -6.720 9.224 22.324 1.00 89.25 288 PRO A CA 1
ATOM 2368 C C . PRO A 1 288 ? -6.381 9.423 20.837 1.00 89.25 288 PRO A C 1
ATOM 2370 O O . PRO A 1 288 ? -6.813 10.395 20.218 1.00 89.25 288 PRO A O 1
ATOM 2373 N N . PHE A 1 289 ? -5.613 8.502 20.241 1.00 91.06 289 PHE A N 1
ATOM 2374 C CA . PHE A 1 289 ? -5.296 8.539 18.813 1.00 91.06 289 PHE A CA 1
ATOM 2375 C C . PHE A 1 289 ? -6.534 8.237 17.961 1.00 91.06 289 PHE A C 1
ATOM 2377 O O . PHE A 1 289 ? -6.808 8.986 17.025 1.00 91.06 289 PHE A O 1
ATOM 2384 N N . PHE A 1 290 ? -7.305 7.198 18.294 1.00 92.00 290 PHE A N 1
ATOM 2385 C CA . PHE A 1 290 ? -8.523 6.837 17.560 1.00 92.00 290 PHE A CA 1
ATOM 2386 C C . PHE A 1 290 ? -9.655 7.845 17.754 1.00 92.00 290 PHE A C 1
ATOM 2388 O O . PHE A 1 290 ? -10.350 8.159 16.790 1.00 92.00 290 PHE A O 1
ATOM 2395 N N . GLN A 1 291 ? -9.778 8.426 18.947 1.00 91.19 291 GLN A N 1
ATOM 2396 C CA . GLN A 1 291 ? -10.679 9.542 19.211 1.00 91.19 291 GLN A CA 1
ATOM 2397 C C . GLN A 1 291 ? -10.338 10.730 18.310 1.00 91.19 291 GLN A C 1
ATOM 2399 O O . GLN A 1 291 ? -11.213 11.260 17.634 1.00 91.19 291 GLN A O 1
ATOM 2404 N N . LEU A 1 292 ? -9.062 11.130 18.235 1.00 90.62 292 LEU A N 1
ATOM 2405 C CA . LEU A 1 292 ? -8.637 12.204 17.335 1.00 90.62 292 LEU A CA 1
ATOM 2406 C C . LEU A 1 292 ? -8.916 11.852 15.869 1.00 90.62 292 LEU A C 1
ATOM 2408 O O . LEU A 1 292 ? -9.399 12.698 15.119 1.00 90.62 292 LEU A O 1
ATOM 2412 N N . LEU A 1 293 ? -8.616 10.617 15.471 1.00 91.50 293 LEU A N 1
ATOM 2413 C CA . LEU A 1 293 ? -8.815 10.129 14.113 1.00 91.50 293 LEU A CA 1
ATOM 2414 C C . LEU A 1 293 ? -10.293 10.200 13.687 1.00 91.50 293 LEU A C 1
ATOM 2416 O O . LEU A 1 293 ? -10.590 10.684 12.598 1.00 91.50 293 LEU A O 1
ATOM 2420 N N . CYS A 1 294 ? -11.202 9.749 14.553 1.00 90.31 294 CYS A N 1
ATOM 2421 C CA . CYS A 1 294 ? -12.631 9.612 14.257 1.00 90.31 294 CYS A CA 1
ATOM 2422 C C . CYS A 1 294 ? -13.461 10.840 14.663 1.00 90.31 294 CYS A C 1
ATOM 2424 O O . CYS A 1 294 ? -14.642 10.911 14.347 1.00 90.31 294 CYS A O 1
ATOM 2426 N N . SER A 1 295 ? -12.844 11.839 15.303 1.00 84.75 295 SER A N 1
ATOM 2427 C CA . SER A 1 295 ? -13.508 13.075 15.748 1.00 84.75 295 SER A CA 1
ATOM 2428 C C . SER A 1 295 ? -14.095 13.938 14.624 1.00 84.75 295 SER A C 1
ATOM 2430 O O . SER A 1 295 ? -14.888 14.839 14.896 1.00 84.75 295 SER A O 1
ATOM 2432 N N . GLY A 1 296 ? -13.656 13.747 13.375 1.00 79.19 296 GLY A N 1
ATOM 2433 C CA . GLY A 1 296 ? -14.067 14.584 12.246 1.00 79.19 296 GLY A CA 1
ATOM 2434 C C . GLY A 1 296 ? -13.572 16.036 12.320 1.00 79.19 296 GLY A C 1
ATOM 2435 O O . GLY A 1 296 ? -14.106 16.897 11.619 1.00 79.19 296 GLY A O 1
ATOM 2436 N N . VAL A 1 297 ? -12.553 16.340 13.139 1.00 83.38 297 VAL A N 1
ATOM 2437 C CA . VAL A 1 297 ? -11.997 17.699 13.264 1.00 83.38 297 VAL A CA 1
ATOM 2438 C C . VAL A 1 297 ? -10.578 17.835 12.699 1.00 83.38 297 VAL A C 1
ATOM 2440 O O . VAL A 1 297 ? -9.815 16.878 12.554 1.00 83.38 297 VAL A O 1
ATOM 2443 N N . GLY A 1 298 ? -10.193 19.074 12.381 1.00 82.31 298 GLY A N 1
ATOM 2444 C CA . GLY A 1 298 ? -8.838 19.416 11.945 1.00 82.31 298 GLY A CA 1
ATOM 2445 C C . GLY A 1 298 ? -8.418 18.711 10.650 1.00 82.31 298 GLY A C 1
ATOM 2446 O O . GLY A 1 298 ? -9.180 18.641 9.689 1.00 82.31 298 GLY A O 1
ATOM 2447 N N . GLY A 1 299 ? -7.189 18.188 10.620 1.00 80.00 299 GLY A N 1
ATOM 2448 C CA . GLY A 1 299 ? -6.636 17.487 9.451 1.00 80.00 299 GLY A CA 1
ATOM 2449 C C . GLY A 1 299 ? -7.321 16.156 9.111 1.00 80.00 299 GLY A C 1
ATOM 2450 O O . GLY A 1 299 ? -7.010 15.582 8.076 1.00 80.00 299 GLY A O 1
ATOM 2451 N N . TYR A 1 300 ? -8.236 15.671 9.956 1.00 87.81 300 TYR A N 1
ATOM 2452 C CA . TYR A 1 300 ? -9.026 14.456 9.727 1.00 87.81 300 TYR A CA 1
ATOM 2453 C C . TYR A 1 300 ? -10.476 14.757 9.331 1.00 87.81 300 TYR A C 1
ATOM 2455 O O . TYR A 1 300 ? -11.263 13.839 9.166 1.00 87.81 300 TYR A O 1
ATOM 2463 N N . ALA A 1 301 ? -10.851 16.024 9.128 1.00 85.88 301 ALA A N 1
ATOM 2464 C CA . ALA A 1 301 ? -12.244 16.413 8.882 1.00 85.88 301 ALA A CA 1
ATOM 2465 C C . ALA A 1 301 ? -12.879 15.830 7.604 1.00 85.88 301 ALA A C 1
ATOM 2467 O O . ALA A 1 301 ? -14.091 15.919 7.420 1.00 85.88 301 ALA A O 1
ATOM 2468 N N . LYS A 1 302 ? -12.067 15.294 6.688 1.00 90.12 302 LYS A N 1
ATOM 2469 C CA . LYS A 1 302 ? -12.525 14.608 5.472 1.00 90.12 302 LYS A CA 1
ATOM 2470 C C . LYS A 1 302 ? -12.398 13.092 5.543 1.00 90.12 302 LYS A C 1
ATOM 2472 O O . LYS A 1 302 ? -12.873 12.431 4.632 1.00 90.12 302 LYS A O 1
ATOM 2477 N N . LEU A 1 303 ? -11.800 12.566 6.611 1.00 93.56 303 LEU A N 1
ATOM 2478 C CA . LEU A 1 303 ? -11.709 11.136 6.845 1.00 93.56 303 LEU A CA 1
ATOM 2479 C C . LEU A 1 303 ? -13.108 10.595 7.146 1.00 93.56 303 LEU A C 1
ATOM 2481 O O . LEU A 1 303 ? -13.685 10.900 8.187 1.00 93.56 303 LEU A O 1
ATOM 2485 N N . ASP A 1 304 ? -13.646 9.812 6.221 1.00 94.00 304 ASP A N 1
ATOM 2486 C CA . ASP A 1 304 ? -14.969 9.201 6.332 1.00 94.00 304 ASP A CA 1
ATOM 2487 C C . ASP A 1 304 ? -14.903 7.675 6.421 1.00 94.00 304 ASP A C 1
ATOM 2489 O O . ASP A 1 304 ? -15.873 7.053 6.851 1.00 94.00 304 ASP A O 1
ATOM 2493 N N . THR A 1 305 ? -13.759 7.080 6.072 1.00 96.06 305 THR A N 1
ATOM 2494 C CA . THR A 1 305 ? -13.580 5.632 6.021 1.00 96.06 305 THR A CA 1
ATOM 2495 C C . THR A 1 305 ? -12.341 5.204 6.803 1.00 96.06 305 THR A C 1
ATOM 2497 O O . THR A 1 305 ? -11.221 5.649 6.526 1.00 96.06 305 THR A O 1
ATOM 2500 N N . LEU A 1 306 ? -12.533 4.293 7.758 1.00 96.88 306 LEU A N 1
ATOM 2501 C CA . LEU A 1 306 ? -11.472 3.637 8.520 1.00 96.88 306 LEU A CA 1
ATOM 2502 C C . LEU A 1 306 ? -11.567 2.130 8.314 1.00 96.88 306 LEU A C 1
ATOM 2504 O O . LEU A 1 306 ? -12.577 1.518 8.649 1.00 96.88 306 LEU A O 1
ATOM 2508 N N . THR A 1 307 ? -10.487 1.528 7.829 1.00 97.38 307 THR A N 1
ATOM 2509 C CA . THR A 1 307 ? -10.352 0.076 7.725 1.00 97.38 307 THR A CA 1
ATOM 2510 C C . THR A 1 307 ? -9.327 -0.418 8.744 1.00 97.38 307 THR A C 1
ATOM 2512 O O . THR A 1 307 ? -8.158 -0.037 8.691 1.00 97.38 307 THR A O 1
ATOM 2515 N N . LEU A 1 308 ? -9.737 -1.294 9.657 1.00 96.25 308 LEU A N 1
ATOM 2516 C CA . LEU A 1 308 ? -8.854 -2.005 10.580 1.00 96.25 308 LEU A CA 1
ATOM 2517 C C . LEU A 1 308 ? -8.572 -3.399 10.018 1.00 96.25 308 LEU A C 1
ATOM 2519 O O . LEU A 1 308 ? -9.499 -4.150 9.726 1.00 96.25 308 LEU A O 1
ATOM 2523 N N . THR A 1 309 ? -7.299 -3.744 9.841 1.00 95.44 309 THR A N 1
ATOM 2524 C CA . THR A 1 309 ? -6.858 -5.023 9.260 1.00 95.44 309 THR A CA 1
ATOM 2525 C C . THR A 1 309 ? -6.128 -5.893 10.262 1.00 95.44 309 THR A C 1
ATOM 2527 O O . THR A 1 309 ? -5.427 -5.371 11.122 1.00 95.44 309 THR A O 1
ATOM 2530 N N . ASP A 1 310 ? -6.300 -7.211 10.131 1.00 89.88 310 ASP A N 1
ATOM 2531 C CA . ASP A 1 310 ? -5.769 -8.217 11.056 1.00 89.88 310 ASP A CA 1
ATOM 2532 C C . ASP A 1 310 ? -6.292 -8.053 12.493 1.00 89.88 310 ASP A C 1
ATOM 2534 O O . ASP A 1 310 ? -5.590 -8.337 13.464 1.00 89.88 310 ASP A O 1
ATOM 2538 N N . PHE A 1 311 ? -7.551 -7.617 12.635 1.00 86.69 311 PHE A N 1
ATOM 2539 C CA . PHE A 1 311 ? -8.169 -7.429 13.945 1.00 86.69 311 PHE A CA 1
ATOM 2540 C C . PHE A 1 311 ? -8.703 -8.740 14.522 1.00 86.69 311 PHE A C 1
ATOM 2542 O O . PHE A 1 311 ? -9.330 -9.537 13.815 1.00 86.69 311 PHE A O 1
ATOM 2549 N N . ASP A 1 312 ? -8.492 -8.938 15.822 1.00 82.50 312 ASP A N 1
ATOM 2550 C CA . ASP A 1 312 ? -9.020 -10.071 16.581 1.00 82.50 312 ASP A CA 1
ATOM 2551 C C . ASP A 1 312 ? -10.220 -9.632 17.430 1.00 82.50 312 ASP A C 1
ATOM 2553 O O . ASP A 1 312 ? -10.150 -9.514 18.650 1.00 82.50 312 ASP A O 1
ATOM 2557 N N . LEU A 1 313 ? -11.329 -9.329 16.746 1.00 81.62 313 LEU A N 1
ATOM 2558 C CA . LEU A 1 313 ? -12.552 -8.803 17.363 1.00 81.62 313 LEU A CA 1
ATOM 2559 C C . LEU A 1 313 ? -13.059 -9.688 18.517 1.00 81.62 313 LEU A C 1
ATOM 2561 O O . LEU A 1 313 ? -13.587 -9.186 19.502 1.00 81.62 313 LEU A O 1
ATOM 2565 N N . PHE A 1 314 ? -12.909 -11.006 18.382 1.00 76.50 314 PHE A N 1
ATOM 2566 C CA . PHE A 1 314 ? -13.543 -11.986 19.262 1.00 76.50 314 PHE A CA 1
ATOM 2567 C C . PHE A 1 314 ? -12.698 -12.371 20.473 1.00 76.50 314 PHE A C 1
ATOM 2569 O O . PHE A 1 314 ? -13.272 -12.756 21.486 1.00 76.50 314 PHE A O 1
ATOM 2576 N N . ASP A 1 315 ? -11.369 -12.251 20.409 1.00 73.62 315 ASP A N 1
ATOM 2577 C CA . ASP A 1 315 ? -10.538 -12.376 21.615 1.00 73.62 315 ASP A CA 1
ATOM 2578 C C . ASP A 1 315 ? -10.712 -11.165 22.546 1.00 73.62 315 ASP A C 1
ATOM 2580 O O . ASP A 1 315 ? -10.599 -11.308 23.760 1.00 73.62 315 ASP A O 1
ATOM 2584 N N . CYS A 1 316 ? -11.043 -9.988 21.996 1.00 69.06 316 CYS A N 1
ATOM 2585 C CA . CYS A 1 316 ? -11.367 -8.796 22.787 1.00 69.06 316 CYS A CA 1
ATOM 2586 C C . CYS A 1 316 ? -12.808 -8.802 23.326 1.00 69.06 316 CYS A C 1
ATOM 2588 O O . CYS A 1 316 ? -13.042 -8.340 24.436 1.00 69.06 316 CYS A O 1
ATOM 2590 N N . LEU A 1 317 ? -13.764 -9.359 22.576 1.00 69.38 317 LEU A N 1
ATOM 2591 C CA . LEU A 1 317 ? -15.163 -9.522 22.984 1.00 69.38 317 LEU A CA 1
ATOM 2592 C C . LEU A 1 317 ? -15.357 -10.816 23.808 1.00 69.38 317 LEU A C 1
ATOM 2594 O O . LEU A 1 317 ? -16.063 -11.739 23.383 1.00 69.38 317 LEU A O 1
ATOM 2598 N N . ARG A 1 318 ? -14.695 -10.944 24.967 1.00 61.44 318 ARG A N 1
ATOM 2599 C CA . ARG A 1 318 ? -14.829 -12.147 25.810 1.00 61.44 318 ARG A CA 1
ATOM 2600 C C . ARG A 1 318 ? -16.212 -12.206 26.454 1.00 61.44 318 ARG A C 1
ATOM 2602 O O . ARG A 1 318 ? -16.492 -11.552 27.446 1.00 61.44 318 ARG A O 1
ATOM 2609 N N . HIS A 1 319 ? -17.074 -13.051 25.895 1.00 54.03 319 HIS A N 1
ATOM 2610 C CA . HIS A 1 319 ? -18.446 -13.250 26.375 1.00 54.03 319 HIS A CA 1
ATOM 2611 C C . HIS A 1 319 ? -18.568 -13.785 27.805 1.00 54.03 319 HIS A C 1
ATOM 2613 O O . HIS A 1 319 ? -19.613 -13.586 28.420 1.00 54.03 319 HIS A O 1
ATOM 2619 N N . ASP A 1 320 ? -17.537 -14.461 28.319 1.00 50.75 320 ASP A N 1
ATOM 2620 C CA . ASP A 1 320 ? -17.553 -15.015 29.676 1.00 50.75 320 ASP A CA 1
ATOM 2621 C C . ASP A 1 320 ? -17.530 -13.886 30.747 1.00 50.75 320 ASP A C 1
ATOM 2623 O O . ASP A 1 320 ? -18.018 -14.106 31.853 1.00 50.75 320 ASP A O 1
ATOM 2627 N N . ASP A 1 321 ? -17.091 -12.667 30.388 1.00 50.88 321 ASP A N 1
ATOM 2628 C CA . ASP A 1 321 ? -16.971 -11.501 31.287 1.00 50.88 321 ASP A CA 1
ATOM 2629 C C . ASP A 1 321 ? -18.205 -10.562 31.255 1.00 50.88 321 ASP A C 1
ATOM 2631 O O . ASP A 1 321 ? -18.342 -9.663 32.079 1.00 50.88 321 ASP A O 1
ATOM 2635 N N . VAL A 1 322 ? -19.164 -10.783 30.342 1.00 50.91 322 VAL A N 1
ATOM 2636 C CA . VAL A 1 322 ? -20.356 -9.916 30.132 1.00 50.91 322 VAL A CA 1
ATOM 2637 C C . VAL A 1 322 ? -21.415 -10.074 31.248 1.00 50.91 322 VAL A C 1
ATOM 2639 O O . VAL A 1 322 ? -22.488 -9.475 31.204 1.00 50.91 322 VAL A O 1
ATOM 2642 N N . HIS A 1 323 ? -21.130 -10.884 32.270 1.00 47.97 323 HIS A N 1
ATOM 2643 C CA . HIS A 1 323 ? -22.038 -11.192 33.379 1.00 47.97 323 HIS A CA 1
ATOM 2644 C C . HIS A 1 323 ? -21.518 -10.769 34.760 1.00 47.97 323 HIS A C 1
ATOM 2646 O O . HIS A 1 323 ? -22.119 -11.153 35.763 1.00 47.97 323 HIS A O 1
ATOM 2652 N N . GLU A 1 324 ? -20.442 -9.983 34.845 1.00 49.00 324 GLU A N 1
ATOM 2653 C CA . GLU A 1 324 ? -20.078 -9.355 36.117 1.00 49.00 324 GLU A CA 1
ATOM 2654 C C . GLU A 1 324 ? -20.959 -8.120 36.362 1.00 49.00 324 GLU A C 1
ATOM 2656 O O . GLU A 1 324 ? -20.954 -7.166 35.580 1.00 49.00 324 GLU A O 1
ATOM 2661 N N . ASP A 1 325 ? -21.743 -8.161 37.446 1.00 45.03 325 ASP A N 1
ATOM 2662 C CA . ASP A 1 325 ? -22.532 -7.035 37.950 1.00 45.03 325 ASP A CA 1
ATOM 2663 C C . ASP A 1 325 ? -21.598 -5.838 38.188 1.00 45.03 325 ASP A C 1
ATOM 2665 O O . ASP A 1 325 ? -20.877 -5.758 39.184 1.00 45.03 325 ASP A O 1
ATOM 2669 N N . THR A 1 326 ? -21.577 -4.909 37.237 1.00 50.59 326 THR A N 1
ATOM 2670 C CA . THR A 1 326 ? -20.777 -3.691 37.331 1.00 50.59 326 THR A CA 1
ATOM 2671 C C . THR A 1 326 ? -21.495 -2.717 38.256 1.00 50.59 326 THR A C 1
ATOM 2673 O O . THR A 1 326 ? -22.576 -2.214 37.951 1.00 50.59 326 THR A O 1
ATOM 2676 N N . ASP A 1 327 ? -20.895 -2.470 39.421 1.00 48.53 327 ASP A N 1
ATOM 2677 C CA . ASP A 1 327 ? -21.384 -1.516 40.415 1.00 48.53 327 ASP A CA 1
ATOM 2678 C C . ASP A 1 327 ? -21.539 -0.126 39.769 1.00 48.53 327 ASP A C 1
ATOM 2680 O O . ASP A 1 327 ? -20.560 0.531 39.408 1.00 48.53 327 ASP A O 1
ATOM 2684 N N . SER A 1 328 ? -22.782 0.347 39.634 1.00 56.78 328 SER A N 1
ATOM 2685 C CA . SER A 1 328 ? -23.161 1.534 38.844 1.00 56.78 328 SER A CA 1
ATOM 2686 C C . SER A 1 328 ? -22.628 2.877 39.375 1.00 56.78 328 SER A C 1
ATOM 2688 O O . SER A 1 328 ? -23.004 3.935 38.872 1.00 56.78 328 SER A O 1
ATOM 2690 N N . TRP A 1 329 ? -21.828 2.853 40.442 1.00 55.41 329 TRP A N 1
ATOM 2691 C CA . TRP A 1 329 ? -21.268 4.022 41.126 1.00 55.41 329 TRP A CA 1
ATOM 2692 C C . TRP A 1 329 ? -19.807 4.309 40.762 1.00 55.41 329 TRP A C 1
ATOM 2694 O O . TRP A 1 329 ? -19.297 5.369 41.127 1.00 55.41 329 TRP A O 1
ATOM 2704 N N . ILE A 1 330 ? -19.131 3.397 40.061 1.00 53.97 330 ILE A N 1
ATOM 2705 C CA . ILE A 1 330 ? -17.748 3.575 39.609 1.00 53.97 330 ILE A CA 1
ATOM 2706 C C . ILE A 1 330 ? -17.784 3.914 38.118 1.00 53.97 330 ILE A C 1
ATOM 2708 O O . ILE A 1 330 ? -18.373 3.176 37.331 1.00 53.97 330 ILE A O 1
ATOM 2712 N N . GLU A 1 331 ? -17.166 5.032 37.723 1.00 52.03 331 GLU A N 1
ATOM 2713 C CA . GLU A 1 331 ? -17.001 5.349 36.301 1.00 52.03 331 GLU A CA 1
ATOM 2714 C C . GLU A 1 331 ? -16.253 4.196 35.610 1.00 52.03 331 GLU A C 1
ATOM 2716 O O . GLU A 1 331 ? -15.175 3.806 36.077 1.00 52.03 331 GLU A O 1
ATOM 2721 N N . PRO A 1 332 ? -16.805 3.626 34.525 1.00 60.09 332 PRO A N 1
ATOM 2722 C CA . PRO A 1 332 ? -16.183 2.501 33.853 1.00 60.09 332 PRO A CA 1
ATOM 2723 C C . PRO A 1 332 ? -14.801 2.901 33.318 1.00 60.09 332 PRO A C 1
ATOM 2725 O O . PRO A 1 332 ? -14.606 4.035 32.864 1.00 60.09 332 PRO A O 1
ATOM 2728 N N . PRO A 1 333 ? -13.814 1.992 33.367 1.00 65.75 333 PRO A N 1
ATOM 2729 C CA . PRO A 1 333 ? -12.480 2.282 32.867 1.00 65.75 333 PRO A CA 1
ATOM 2730 C C . PRO A 1 333 ? -12.540 2.620 31.373 1.00 65.75 333 PRO A C 1
ATOM 2732 O O . PRO A 1 333 ? -13.025 1.836 30.570 1.00 65.75 333 PRO A O 1
ATOM 2735 N N . SER A 1 334 ? -11.983 3.766 30.979 1.00 66.06 334 SER A N 1
ATOM 2736 C CA . SER A 1 334 ? -11.882 4.193 29.570 1.00 66.06 334 SER A CA 1
ATOM 2737 C C . SER A 1 334 ? -10.781 3.465 28.773 1.00 66.06 334 SER A C 1
ATOM 2739 O O . SER A 1 334 ? -10.534 3.772 27.604 1.00 66.06 334 SER A O 1
ATOM 2741 N N . ASP A 1 335 ? -10.108 2.502 29.409 1.00 73.75 335 ASP A N 1
ATOM 2742 C CA . ASP A 1 335 ? -9.068 1.620 28.864 1.00 73.75 335 ASP A CA 1
ATOM 2743 C C . ASP A 1 335 ? -9.657 0.223 28.602 1.00 73.75 335 ASP A C 1
ATOM 2745 O O . ASP A 1 335 ? -9.221 -0.775 29.171 1.00 73.75 335 ASP A O 1
ATOM 2749 N N . ASN A 1 336 ? -10.719 0.159 27.797 1.00 82.94 336 ASN A N 1
ATOM 2750 C CA . ASN A 1 336 ? -11.367 -1.097 27.431 1.00 82.94 336 ASN A CA 1
ATOM 2751 C C . ASN A 1 336 ? -11.769 -1.135 25.951 1.00 82.94 336 ASN A C 1
ATOM 2753 O O . ASN A 1 336 ? -11.669 -0.147 25.209 1.00 82.94 336 ASN A O 1
ATOM 2757 N N . PHE A 1 337 ? -12.178 -2.326 25.528 1.00 83.94 337 PHE A N 1
ATOM 2758 C CA . PHE A 1 337 ? -12.537 -2.634 24.155 1.00 83.94 337 PHE A CA 1
ATOM 2759 C C . PHE A 1 337 ? -13.836 -1.941 23.727 1.00 83.94 337 PHE A C 1
ATOM 2761 O O . PHE A 1 337 ? -13.922 -1.446 22.606 1.00 83.94 337 PHE A O 1
ATOM 2768 N N . GLU A 1 338 ? -14.809 -1.835 24.627 1.00 84.81 338 GLU A N 1
ATOM 2769 C CA . GLU A 1 338 ? -16.095 -1.173 24.412 1.00 84.81 338 GLU A CA 1
ATOM 2770 C C . GLU A 1 338 ? -15.891 0.310 24.082 1.00 84.81 338 GLU A C 1
ATOM 2772 O O . GLU A 1 338 ? -16.342 0.773 23.036 1.00 84.81 338 GLU A O 1
ATOM 2777 N N . THR A 1 339 ? -15.106 1.025 24.897 1.00 85.38 339 THR A N 1
ATOM 2778 C CA . THR A 1 339 ? -14.748 2.435 24.657 1.00 85.38 339 THR A CA 1
ATOM 2779 C C . THR A 1 339 ? -14.030 2.588 23.318 1.00 85.38 339 THR A C 1
ATOM 2781 O O . THR A 1 339 ? -14.294 3.517 22.557 1.00 85.38 339 THR A O 1
ATOM 2784 N N . PHE A 1 340 ? -13.113 1.673 22.991 1.00 89.25 340 PHE A N 1
ATOM 2785 C CA . PHE A 1 340 ? -12.429 1.693 21.700 1.00 89.25 340 PHE A CA 1
ATOM 2786 C C . PHE A 1 340 ? -13.406 1.545 20.528 1.00 89.25 340 PHE A C 1
ATOM 2788 O O . PHE A 1 340 ? -13.337 2.330 19.580 1.00 89.25 340 PHE A O 1
ATOM 2795 N N . MET A 1 341 ? -14.320 0.574 20.604 1.00 89.44 341 MET A N 1
ATOM 2796 C CA . MET A 1 341 ? -15.341 0.320 19.589 1.00 89.44 341 MET A CA 1
ATOM 2797 C C . MET A 1 341 ? -16.295 1.508 19.432 1.00 89.44 341 MET A C 1
ATOM 2799 O O . MET A 1 341 ? -16.572 1.912 18.301 1.00 89.44 341 MET A O 1
ATOM 2803 N N . GLU A 1 342 ? -16.720 2.123 20.536 1.00 87.81 342 GLU A N 1
ATOM 2804 C CA . GLU A 1 342 ? -17.532 3.340 20.533 1.00 87.81 342 GLU A CA 1
ATOM 2805 C C . GLU A 1 342 ? -16.810 4.475 19.790 1.00 87.81 342 GLU A C 1
ATOM 2807 O O . GLU A 1 342 ? -17.366 5.052 18.850 1.00 87.81 342 GLU A O 1
ATOM 2812 N N . LEU A 1 343 ? -15.541 4.741 20.131 1.00 89.56 343 LEU A N 1
ATOM 2813 C CA . LEU A 1 343 ? -14.729 5.795 19.516 1.00 89.56 343 LEU A CA 1
ATOM 2814 C C . LEU A 1 343 ? -14.563 5.605 18.005 1.00 89.56 343 LEU A C 1
ATOM 2816 O O . LEU A 1 343 ? -14.763 6.550 17.241 1.00 89.56 343 LEU A O 1
ATOM 2820 N N . ILE A 1 344 ? -14.209 4.397 17.554 1.00 91.50 344 ILE A N 1
ATOM 2821 C CA . ILE A 1 344 ? -14.030 4.140 16.118 1.00 91.50 344 ILE A CA 1
ATOM 2822 C C . ILE A 1 344 ? -15.360 4.118 15.361 1.00 91.50 344 ILE A C 1
ATOM 2824 O O . ILE A 1 344 ? -15.380 4.400 14.166 1.00 91.50 344 ILE A O 1
ATOM 2828 N N . SER A 1 345 ? -16.476 3.830 16.037 1.00 88.62 345 SER A N 1
ATOM 2829 C CA . SER A 1 345 ? -17.811 3.839 15.431 1.00 88.62 345 SER A CA 1
ATOM 2830 C C . SER A 1 345 ? -18.311 5.250 15.093 1.00 88.62 345 SER A C 1
ATOM 2832 O O . SER A 1 345 ? -19.295 5.395 14.369 1.00 88.62 345 SER A O 1
ATOM 2834 N N . GLN A 1 346 ? -17.641 6.303 15.570 1.00 89.12 346 GLN A N 1
ATOM 2835 C CA . GLN A 1 346 ? -18.000 7.690 15.253 1.00 89.12 346 GLN A CA 1
ATOM 2836 C C . GLN A 1 346 ? -17.744 8.054 13.785 1.00 89.12 346 GLN A C 1
ATOM 2838 O O . GLN A 1 346 ? -18.342 9.000 13.271 1.00 89.12 346 GLN A O 1
ATOM 2843 N N . ILE A 1 347 ? -16.879 7.304 13.099 1.00 92.44 347 ILE A N 1
ATOM 2844 C CA . ILE A 1 347 ? -16.593 7.520 11.684 1.00 92.44 347 ILE A CA 1
ATOM 2845 C C . ILE A 1 347 ? -17.760 7.057 10.794 1.00 92.44 347 ILE A C 1
ATOM 2847 O O . ILE A 1 347 ? -18.503 6.142 11.145 1.00 92.44 347 ILE A O 1
ATOM 2851 N N . ALA A 1 348 ? -17.923 7.672 9.619 1.00 92.19 348 ALA A N 1
ATOM 2852 C CA . ALA A 1 348 ? -19.048 7.375 8.730 1.00 92.19 348 ALA A CA 1
ATOM 2853 C C . ALA A 1 348 ? -19.045 5.923 8.219 1.00 92.19 348 ALA A C 1
ATOM 2855 O O . ALA A 1 348 ? -20.098 5.286 8.186 1.00 92.19 348 ALA A O 1
ATOM 2856 N N . THR A 1 349 ? -17.878 5.394 7.843 1.00 94.62 349 THR A N 1
ATOM 2857 C CA . THR A 1 349 ? -17.702 4.010 7.391 1.00 94.62 349 THR A CA 1
ATOM 2858 C C . THR A 1 349 ? -16.566 3.332 8.151 1.00 94.62 349 THR A C 1
ATOM 2860 O O . THR A 1 349 ? -15.400 3.697 8.007 1.00 94.62 349 THR A O 1
ATOM 2863 N N . LEU A 1 350 ? -16.901 2.304 8.927 1.00 94.69 350 LEU A N 1
ATOM 2864 C CA . LEU A 1 350 ? -15.946 1.454 9.629 1.00 94.69 350 LEU A CA 1
ATOM 2865 C C . LEU A 1 350 ? -15.895 0.076 8.966 1.00 94.69 350 LEU A C 1
ATOM 2867 O O . LEU A 1 350 ? -16.906 -0.618 8.853 1.00 94.69 350 LEU A O 1
ATOM 2871 N N . GLU A 1 351 ? -14.707 -0.350 8.557 1.00 95.75 351 GLU A N 1
ATOM 2872 C CA . GLU A 1 351 ? -14.469 -1.678 8.002 1.00 95.75 351 GLU A CA 1
ATOM 2873 C C . GLU A 1 351 ? -13.510 -2.455 8.905 1.00 95.75 351 GLU A C 1
ATOM 2875 O O . GLU A 1 351 ? -12.398 -2.014 9.179 1.00 95.75 351 GLU A O 1
ATOM 2880 N N . ILE A 1 352 ? -13.924 -3.634 9.359 1.00 94.75 352 ILE A N 1
ATOM 2881 C CA . ILE A 1 352 ? -13.112 -4.516 10.199 1.00 94.75 352 ILE A CA 1
ATOM 2882 C C . ILE A 1 352 ? -12.796 -5.774 9.401 1.00 94.75 352 ILE A C 1
ATOM 2884 O O . ILE A 1 352 ? -13.686 -6.565 9.095 1.00 94.75 352 ILE A O 1
ATOM 2888 N N . VAL A 1 353 ? -11.524 -5.965 9.068 1.00 95.12 353 VAL A N 1
ATOM 2889 C CA . VAL A 1 353 ? -11.011 -7.170 8.415 1.00 95.12 353 VAL A CA 1
ATOM 2890 C C . VAL A 1 353 ? -10.434 -8.087 9.484 1.00 95.12 353 VAL A C 1
ATOM 2892 O O . VAL A 1 353 ? -9.444 -7.758 10.145 1.00 95.12 353 VAL A O 1
ATOM 2895 N N . LEU A 1 354 ? -11.068 -9.245 9.645 1.00 91.56 354 LEU A N 1
ATOM 2896 C CA . LEU A 1 354 ? -10.701 -10.230 10.652 1.00 91.56 354 LEU A CA 1
ATOM 2897 C C . LEU A 1 354 ? -9.362 -10.901 10.329 1.00 91.56 354 LEU A C 1
ATOM 2899 O O . LEU A 1 354 ? -9.047 -11.191 9.171 1.00 91.56 354 LEU A O 1
ATOM 2903 N N . LYS A 1 355 ? -8.602 -11.212 11.378 1.00 89.06 355 LYS A N 1
ATOM 2904 C CA . LYS A 1 355 ? -7.342 -11.959 11.303 1.00 89.06 355 LYS A CA 1
ATOM 2905 C C . LYS A 1 355 ? -7.522 -13.360 10.701 1.00 89.06 355 LYS A C 1
ATOM 2907 O O . LYS A 1 355 ? -8.526 -14.042 10.909 1.00 89.06 355 LYS A O 1
ATOM 2912 N N . LYS A 1 356 ? -6.498 -13.828 9.978 1.00 81.31 356 LYS A N 1
ATOM 2913 C CA . LYS A 1 356 ? -6.453 -15.166 9.367 1.00 81.31 356 LYS A CA 1
ATOM 2914 C C . LYS A 1 356 ? -6.238 -16.271 10.414 1.00 81.31 356 LYS A C 1
ATOM 2916 O O . LYS A 1 356 ? -5.109 -16.681 10.671 1.00 81.31 356 LYS A O 1
ATOM 2921 N N . SER A 1 357 ? -7.326 -16.803 10.957 1.00 67.50 357 SER A N 1
ATOM 2922 C CA . SER A 1 357 ? -7.341 -17.995 11.820 1.00 67.50 357 SER A CA 1
ATOM 2923 C C . SER A 1 357 ? -8.706 -18.684 11.710 1.00 67.50 357 SER A C 1
ATOM 2925 O O . SER A 1 357 ? -9.665 -18.019 11.315 1.00 67.50 357 SER A O 1
ATOM 2927 N N . PRO A 1 358 ? -8.848 -19.984 12.048 1.00 60.72 358 PRO A N 1
ATOM 2928 C CA . PRO A 1 358 ? -10.166 -20.564 12.271 1.00 60.72 358 PRO A CA 1
ATOM 2929 C C . PRO A 1 358 ? -10.748 -19.904 13.521 1.00 60.72 358 PRO A C 1
ATOM 2931 O O . PRO A 1 358 ? -10.562 -20.381 14.636 1.00 60.72 358 PRO A O 1
ATOM 2934 N N . LEU A 1 359 ? -11.384 -18.752 13.330 1.00 67.31 359 LEU A N 1
ATOM 2935 C CA . LEU A 1 359 ? -12.042 -18.043 14.402 1.00 67.31 359 LEU A CA 1
ATOM 2936 C C . LEU A 1 359 ? -13.312 -18.838 14.714 1.00 67.31 359 LEU A C 1
ATOM 2938 O O . LEU A 1 359 ? -14.258 -18.902 13.921 1.00 67.31 359 LEU A O 1
ATOM 2942 N N . LYS A 1 360 ? -13.253 -19.550 15.834 1.00 75.00 360 LYS A N 1
ATOM 2943 C CA . LYS A 1 360 ? -14.370 -20.274 16.419 1.00 75.00 360 LYS A CA 1
ATOM 2944 C C . LYS A 1 360 ? -14.850 -19.486 17.618 1.00 75.00 360 LYS A C 1
ATOM 2946 O O . LYS A 1 360 ? -14.049 -18.923 18.356 1.00 75.00 360 LYS A O 1
ATOM 2951 N N . ILE A 1 361 ? -16.155 -19.468 17.791 1.00 77.06 361 ILE A N 1
ATOM 2952 C CA . ILE A 1 361 ? -16.830 -18.726 18.849 1.00 77.06 361 ILE A CA 1
ATOM 2953 C C . ILE A 1 361 ? -17.777 -19.651 19.589 1.00 77.06 361 ILE A C 1
ATOM 2955 O O . ILE A 1 361 ? -18.387 -20.546 18.994 1.00 77.06 361 ILE A O 1
ATOM 2959 N N . LYS A 1 362 ? -17.919 -19.395 20.887 1.00 77.06 362 LYS A N 1
ATOM 2960 C CA . LYS A 1 362 ? -18.963 -19.998 21.708 1.00 77.06 362 LYS A CA 1
ATOM 2961 C C . LYS A 1 362 ? -20.254 -19.210 21.509 1.00 77.06 362 LYS A C 1
ATOM 2963 O O . LYS A 1 362 ? -20.227 -17.982 21.476 1.00 77.06 362 LYS A O 1
ATOM 2968 N N . THR A 1 363 ? -21.382 -19.900 21.396 1.00 76.31 363 THR A N 1
ATOM 2969 C CA . THR A 1 363 ? -22.705 -19.257 21.434 1.00 76.31 363 THR A CA 1
ATOM 2970 C C . THR A 1 363 ? -23.372 -19.515 22.781 1.00 76.31 363 THR A C 1
ATOM 2972 O O . THR A 1 363 ? -23.147 -20.552 23.402 1.00 76.31 363 THR A O 1
ATOM 2975 N N . CYS A 1 364 ? -24.195 -18.577 23.250 1.00 74.44 364 CYS A N 1
ATOM 2976 C CA . CYS A 1 364 ? -24.851 -18.658 24.556 1.00 74.44 364 CYS A CA 1
ATOM 2977 C C . CYS A 1 364 ? -26.348 -18.356 24.433 1.00 74.44 364 CYS A C 1
ATOM 2979 O O . CYS A 1 364 ? -26.728 -17.308 23.909 1.00 74.44 364 CYS A O 1
ATOM 2981 N N . LEU A 1 365 ? -27.206 -19.248 24.940 1.00 77.44 365 LEU A N 1
ATOM 2982 C CA . LEU A 1 365 ? -28.661 -19.045 24.903 1.00 77.44 365 LEU A CA 1
ATOM 2983 C C . LEU A 1 365 ? -29.079 -17.786 25.680 1.00 77.44 365 LEU A C 1
ATOM 2985 O O . LEU A 1 365 ? -29.923 -17.028 25.208 1.00 77.44 365 LEU A O 1
ATOM 2989 N N . ASN A 1 366 ? -28.433 -17.515 26.821 1.00 71.88 366 ASN A N 1
ATOM 2990 C CA . ASN A 1 366 ? -28.728 -16.350 27.664 1.00 71.88 366 ASN A CA 1
ATOM 2991 C C . ASN A 1 366 ? -28.370 -15.019 26.987 1.00 71.88 366 ASN A C 1
ATOM 2993 O O . ASN A 1 366 ? -28.968 -13.995 27.297 1.00 71.88 366 ASN A O 1
ATOM 2997 N N . CYS A 1 367 ? -27.439 -15.032 26.030 1.00 66.75 367 CYS A N 1
ATOM 2998 C CA . CYS A 1 367 ? -27.076 -13.857 25.239 1.00 66.75 367 CYS A CA 1
ATOM 2999 C C . CYS A 1 367 ? -27.998 -13.652 24.021 1.00 66.75 367 CYS A C 1
ATOM 3001 O O . CYS A 1 367 ? -27.784 -12.722 23.254 1.00 66.75 367 CYS A O 1
ATOM 3003 N N . GLY A 1 368 ? -29.005 -14.511 23.812 1.00 69.44 368 GLY A N 1
ATOM 3004 C CA . GLY A 1 368 ? -29.974 -14.390 22.717 1.00 69.44 368 GLY A CA 1
ATOM 3005 C C . GLY A 1 368 ? -29.734 -15.320 21.523 1.00 69.44 368 GLY A C 1
ATOM 3006 O O . GLY A 1 368 ? -30.469 -15.239 20.535 1.00 69.44 368 GLY A O 1
ATOM 3007 N N . PHE A 1 369 ? -28.751 -16.230 21.586 1.00 76.56 369 PHE A N 1
ATOM 3008 C CA . PHE A 1 369 ? -28.605 -17.270 20.562 1.00 76.56 369 PHE A CA 1
ATOM 3009 C C . PHE A 1 369 ? -29.723 -18.306 20.682 1.00 76.56 369 PHE A C 1
ATOM 3011 O O . PHE A 1 369 ? -30.146 -18.662 21.775 1.00 76.56 369 PHE A O 1
ATOM 3018 N N . LYS A 1 370 ? -30.185 -18.835 19.544 1.00 76.50 370 LYS A N 1
ATOM 3019 C CA . LYS A 1 370 ? -31.205 -19.900 19.528 1.00 76.50 370 LYS A CA 1
ATOM 3020 C C . LYS A 1 370 ? -30.650 -21.269 19.915 1.00 76.50 370 LYS A C 1
ATOM 3022 O O . LYS A 1 370 ? -31.392 -22.108 20.409 1.00 76.50 370 LYS A O 1
ATOM 3027 N N . GLU A 1 371 ? -29.362 -21.491 19.668 1.00 75.81 371 GLU A N 1
ATOM 3028 C CA . GLU A 1 371 ? -28.667 -22.745 19.945 1.00 75.81 371 GLU A CA 1
ATOM 3029 C C . GLU A 1 371 ? -27.307 -22.465 20.588 1.00 75.81 371 GLU A C 1
ATOM 3031 O O . GLU A 1 371 ? -26.612 -21.512 20.212 1.00 75.81 371 GLU A O 1
ATOM 3036 N N . GLN A 1 372 ? -26.914 -23.316 21.536 1.00 78.62 372 GLN A N 1
ATOM 3037 C CA . GLN A 1 372 ? -25.591 -23.300 22.150 1.00 78.62 372 GLN A CA 1
ATOM 3038 C C . GLN A 1 372 ? -24.648 -24.262 21.423 1.00 78.62 372 GLN A C 1
ATOM 3040 O O . GLN A 1 372 ? -24.896 -25.462 21.341 1.00 78.62 372 GLN A O 1
ATOM 3045 N N . HIS A 1 373 ? -23.546 -23.714 20.927 1.00 74.38 373 HIS A N 1
ATOM 3046 C CA . HIS A 1 373 ? -22.479 -24.399 20.213 1.00 74.38 373 HIS A CA 1
ATOM 3047 C C . HIS A 1 373 ? -21.160 -24.078 20.910 1.00 74.38 373 HIS A C 1
ATOM 3049 O O . HIS A 1 373 ? -20.877 -22.916 21.205 1.00 74.38 373 HIS A O 1
ATOM 3055 N N . LEU A 1 374 ? -20.350 -25.109 21.162 1.00 70.88 374 LEU A N 1
ATOM 3056 C CA . LEU A 1 374 ? -19.023 -24.943 21.765 1.00 70.88 374 LEU A CA 1
ATOM 3057 C C . LEU A 1 374 ? -18.038 -24.279 20.795 1.00 70.88 374 LEU A C 1
ATOM 3059 O O . LEU A 1 374 ? -17.225 -23.474 21.224 1.00 70.88 374 LEU A O 1
ATOM 3063 N N . ASP A 1 375 ? -18.157 -24.592 19.502 1.00 78.81 375 ASP A N 1
ATOM 3064 C CA . ASP A 1 375 ? -17.285 -24.102 18.436 1.00 78.81 375 ASP A CA 1
ATOM 3065 C C . ASP A 1 375 ? -18.106 -23.841 17.162 1.00 78.81 375 ASP A C 1
ATOM 3067 O O . ASP A 1 375 ? -18.277 -24.735 16.326 1.00 78.81 375 ASP A O 1
ATOM 3071 N N . LYS A 1 376 ? -18.602 -22.616 16.975 1.00 83.38 376 LYS A N 1
ATOM 3072 C CA . LYS A 1 376 ? -19.238 -22.198 15.716 1.00 83.38 376 LYS A CA 1
ATOM 3073 C C . LYS A 1 376 ? -18.258 -21.404 14.853 1.00 83.38 376 LYS A C 1
ATOM 3075 O O . LYS A 1 376 ? -17.531 -20.555 15.357 1.00 83.38 376 LYS A O 1
ATOM 3080 N N . ASN A 1 377 ? -18.228 -21.676 13.547 1.00 84.75 377 ASN A N 1
ATOM 3081 C CA . ASN A 1 377 ? -17.383 -20.934 12.607 1.00 84.75 377 ASN A CA 1
ATOM 3082 C C . ASN A 1 377 ? -17.976 -19.541 12.345 1.00 84.75 377 ASN A C 1
ATOM 3084 O O . ASN A 1 377 ? -19.139 -19.429 11.949 1.00 84.75 377 ASN A O 1
ATOM 3088 N N . ILE A 1 378 ? -17.166 -18.496 12.498 1.00 83.44 378 ILE A N 1
ATOM 3089 C CA . ILE A 1 378 ? -17.575 -17.097 12.307 1.00 83.44 378 ILE A CA 1
ATOM 3090 C C . ILE A 1 378 ? -18.070 -16.821 10.888 1.00 83.44 378 ILE A C 1
ATOM 3092 O O . ILE A 1 378 ? -19.025 -16.074 10.694 1.00 83.44 378 ILE A O 1
ATOM 3096 N N . GLU A 1 379 ? -17.503 -17.494 9.888 1.00 84.69 379 GLU A N 1
ATOM 3097 C CA . GLU A 1 379 ? -17.948 -17.352 8.499 1.00 84.69 379 GLU A CA 1
ATOM 3098 C C . GLU A 1 379 ? -19.358 -17.902 8.241 1.00 84.69 379 GLU A C 1
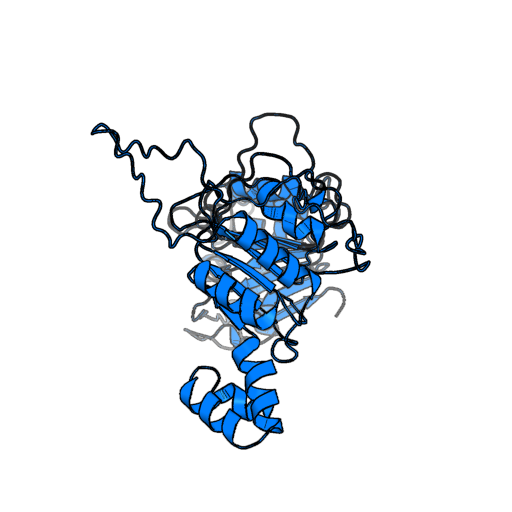ATOM 3100 O O . GLU A 1 379 ? -19.950 -17.596 7.206 1.00 84.69 379 GLU A O 1
ATOM 3105 N N . SER A 1 380 ? -19.879 -18.728 9.154 1.00 86.06 380 SER A N 1
ATOM 3106 C CA . SER A 1 380 ? -21.213 -19.336 9.069 1.00 86.06 380 SER A CA 1
ATOM 3107 C C . SER A 1 380 ? -22.281 -18.582 9.863 1.00 86.06 380 SER A C 1
ATOM 3109 O O . SER A 1 380 ? -23.439 -19.003 9.883 1.00 86.06 380 SER A O 1
ATOM 3111 N N . LEU A 1 381 ? -21.906 -17.495 10.542 1.00 85.75 381 LEU A N 1
ATOM 3112 C CA . LEU A 1 381 ? -22.848 -16.695 11.310 1.00 85.75 381 LEU A CA 1
ATOM 3113 C C . LEU A 1 381 ? -23.874 -16.025 10.405 1.00 85.75 381 LEU A C 1
ATOM 3115 O O . LEU A 1 381 ? -23.552 -15.411 9.388 1.00 85.75 381 LEU A O 1
ATOM 3119 N N . THR A 1 382 ? -25.128 -16.102 10.828 1.00 86.12 382 THR A N 1
ATOM 3120 C CA . THR A 1 382 ? -26.212 -15.342 10.213 1.00 86.12 382 THR A CA 1
ATOM 3121 C C . THR A 1 382 ? -26.139 -13.869 10.620 1.00 86.12 382 THR A C 1
ATOM 3123 O O . THR A 1 382 ? -25.552 -13.512 11.640 1.00 86.12 382 THR A O 1
ATOM 3126 N N . CYS A 1 383 ? -26.794 -12.991 9.855 1.00 85.12 383 CYS A N 1
ATOM 3127 C CA . CYS A 1 383 ? -26.857 -11.559 10.171 1.00 85.12 383 CYS A CA 1
ATOM 3128 C C . CYS A 1 383 ? -27.421 -11.281 11.583 1.00 85.12 383 CYS A C 1
ATOM 3130 O O . CYS A 1 383 ? -26.921 -10.411 12.288 1.00 85.12 383 CYS A O 1
ATOM 3132 N N . ASN A 1 384 ? -28.414 -12.055 12.035 1.00 85.25 384 ASN A N 1
ATOM 3133 C CA . ASN A 1 384 ? -28.980 -11.904 13.381 1.00 85.25 384 ASN A CA 1
ATOM 3134 C C . ASN A 1 384 ? -27.994 -12.312 14.481 1.00 85.25 384 ASN A C 1
ATOM 3136 O O . ASN A 1 384 ? -27.946 -11.674 15.524 1.00 85.25 384 ASN A O 1
ATOM 3140 N N . GLU A 1 385 ? -27.194 -13.347 14.246 1.00 85.69 385 GLU A N 1
ATOM 3141 C CA . GLU A 1 385 ? -26.166 -13.769 15.198 1.00 85.69 385 GLU A CA 1
ATOM 3142 C C . GLU A 1 385 ? -25.037 -12.744 15.292 1.00 85.69 385 GLU A C 1
ATOM 3144 O O . GLU A 1 385 ? -24.595 -12.423 16.389 1.00 85.69 385 GLU A O 1
ATOM 3149 N N . TRP A 1 386 ? -24.636 -12.151 14.164 1.00 87.12 386 TRP A N 1
ATOM 3150 C CA . TRP A 1 386 ? -23.724 -11.007 14.158 1.00 87.12 386 TRP A CA 1
ATOM 3151 C C . TRP A 1 386 ? -24.264 -9.816 14.945 1.00 87.12 386 TRP A C 1
ATOM 3153 O O . TRP A 1 386 ? -23.520 -9.210 15.712 1.00 87.12 386 TRP A O 1
ATOM 3163 N N . LYS A 1 387 ? -25.555 -9.494 14.800 1.00 84.88 387 LYS A N 1
ATOM 3164 C CA . LYS A 1 387 ? -26.188 -8.440 15.605 1.00 84.88 387 LYS A CA 1
ATOM 3165 C C . LYS A 1 387 ? -26.068 -8.735 17.094 1.00 84.88 387 LYS A C 1
ATOM 3167 O O . LYS A 1 387 ? -25.679 -7.839 17.829 1.00 84.88 387 LYS A O 1
ATOM 3172 N N . ILE A 1 388 ? -26.331 -9.971 17.525 1.00 81.00 388 ILE A N 1
ATOM 3173 C CA . ILE A 1 388 ? -26.186 -10.370 18.932 1.00 81.00 388 ILE A CA 1
ATOM 3174 C C . ILE A 1 388 ? -24.746 -10.142 19.419 1.00 81.00 388 ILE A C 1
ATOM 3176 O O . ILE A 1 388 ? -24.561 -9.511 20.453 1.00 81.00 388 ILE A O 1
ATOM 3180 N N . PHE A 1 389 ? -23.734 -10.570 18.653 1.00 79.81 389 PHE A N 1
ATOM 3181 C CA . PHE A 1 389 ? -22.319 -10.358 18.999 1.00 79.81 389 PHE A CA 1
ATOM 3182 C C . PHE A 1 389 ? -21.934 -8.882 19.125 1.00 79.81 389 PHE A C 1
ATOM 3184 O O . PHE A 1 389 ? -21.148 -8.522 19.990 1.00 79.81 389 PHE A O 1
ATOM 3191 N N . LEU A 1 390 ? -22.465 -8.025 18.256 1.00 84.50 390 LEU A N 1
ATOM 3192 C CA . LEU A 1 390 ? -22.102 -6.607 18.218 1.00 84.50 390 LEU A CA 1
ATOM 3193 C C . LEU A 1 390 ? -22.967 -5.731 19.132 1.00 84.50 390 LEU A C 1
ATOM 3195 O O . LEU A 1 390 ? -22.620 -4.575 19.349 1.00 84.50 390 LEU A O 1
ATOM 3199 N N . THR A 1 391 ? -24.077 -6.258 19.661 1.00 80.06 391 THR A N 1
ATOM 3200 C CA . THR A 1 391 ? -25.002 -5.516 20.537 1.00 80.06 391 THR A CA 1
ATOM 3201 C C . THR A 1 391 ? -24.312 -4.923 21.775 1.00 80.06 391 THR A C 1
ATOM 3203 O O . THR A 1 391 ? -24.589 -3.764 22.070 1.00 80.06 391 THR A O 1
ATOM 3206 N N . PRO A 1 392 ? -23.392 -5.627 22.472 1.00 71.88 392 PRO A N 1
ATOM 3207 C CA . PRO A 1 392 ? -22.715 -5.078 23.652 1.00 71.88 392 PRO A CA 1
ATOM 3208 C C . PRO A 1 392 ? -21.822 -3.861 23.376 1.00 71.88 392 PRO A C 1
ATOM 3210 O O . PRO A 1 392 ? -21.435 -3.173 24.309 1.00 71.88 392 PRO A O 1
ATOM 3213 N N . LEU A 1 393 ? -21.477 -3.594 22.114 1.00 76.06 393 LEU A N 1
ATOM 3214 C CA . LEU A 1 393 ? -20.498 -2.571 21.740 1.00 76.06 393 LEU A CA 1
ATOM 3215 C C . LEU A 1 393 ? -21.103 -1.175 21.528 1.00 76.06 393 LEU A C 1
ATOM 3217 O O . LEU A 1 393 ? -20.389 -0.292 21.062 1.00 76.06 393 LEU A O 1
ATOM 3221 N N . ASP A 1 394 ? -22.408 -1.013 21.788 1.00 70.31 394 ASP A N 1
ATOM 3222 C CA . ASP A 1 394 ? -23.197 0.224 21.627 1.00 70.31 394 ASP A CA 1
ATOM 3223 C C . ASP A 1 394 ? -22.816 1.055 20.384 1.00 70.31 394 ASP A C 1
ATOM 3225 O O . ASP A 1 394 ? -22.576 2.262 20.416 1.00 70.31 394 ASP A O 1
ATOM 3229 N N . LEU A 1 395 ? -22.683 0.365 19.248 1.00 81.19 395 LEU A N 1
ATOM 3230 C CA . LEU A 1 395 ? -22.155 0.961 18.026 1.00 81.19 395 LEU A CA 1
ATOM 3231 C C . LEU A 1 395 ? -23.124 2.014 17.477 1.00 81.19 395 LEU A C 1
ATOM 3233 O O . LEU A 1 395 ? -24.320 1.756 17.322 1.00 81.19 395 LEU A O 1
ATOM 3237 N N . ASN A 1 396 ? -22.591 3.173 17.082 1.00 80.44 396 ASN A N 1
ATOM 3238 C CA . ASN A 1 396 ? -23.386 4.274 16.540 1.00 80.44 396 ASN A CA 1
ATOM 3239 C C . ASN A 1 396 ? -24.240 3.837 15.335 1.00 80.44 396 ASN A C 1
ATOM 3241 O O . ASN A 1 396 ? -23.726 3.562 14.257 1.00 80.44 396 ASN A O 1
ATOM 3245 N N . ASN A 1 397 ? -25.564 3.853 15.482 1.00 78.06 397 ASN A N 1
ATOM 3246 C CA . ASN A 1 397 ? -26.505 3.390 14.457 1.00 78.06 397 ASN A CA 1
ATOM 3247 C C . ASN A 1 397 ? -26.549 4.236 13.168 1.00 78.06 397 ASN A C 1
ATOM 3249 O O . ASN A 1 397 ? -27.211 3.841 12.210 1.00 78.06 397 ASN A O 1
ATOM 3253 N N . LYS A 1 398 ? -25.872 5.392 13.131 1.00 83.19 398 LYS A N 1
ATOM 3254 C CA . LYS A 1 398 ? -25.799 6.276 11.955 1.00 83.19 398 LYS A CA 1
ATOM 3255 C C . LYS A 1 398 ? -24.639 5.951 11.014 1.00 83.19 398 LYS A C 1
ATOM 3257 O O . LYS A 1 398 ? -24.578 6.521 9.926 1.00 83.19 398 LYS A O 1
ATOM 3262 N N . ASN A 1 399 ? -23.714 5.086 11.421 1.00 85.81 399 ASN A N 1
ATOM 3263 C CA . ASN A 1 399 ? -22.568 4.712 10.601 1.00 85.81 399 ASN A CA 1
ATOM 3264 C C . ASN A 1 399 ? -22.892 3.535 9.661 1.00 85.81 399 ASN A C 1
ATOM 3266 O O . ASN A 1 399 ? -23.949 2.902 9.718 1.00 85.81 399 ASN A O 1
ATOM 3270 N N . THR A 1 400 ? -21.958 3.250 8.758 1.00 91.50 400 THR A N 1
ATOM 3271 C CA . THR A 1 400 ? -21.902 1.981 8.037 1.00 91.50 400 THR A CA 1
ATOM 3272 C C . THR A 1 400 ? -20.770 1.141 8.608 1.00 91.50 400 THR A C 1
ATOM 3274 O O . THR A 1 400 ? -19.607 1.521 8.509 1.00 91.50 400 THR A O 1
ATOM 3277 N N . ILE A 1 401 ? -21.098 -0.024 9.159 1.00 92.00 401 ILE A N 1
ATOM 3278 C CA . ILE A 1 401 ? -20.121 -0.998 9.649 1.00 92.00 401 ILE A CA 1
ATOM 3279 C C . ILE A 1 401 ? -20.090 -2.185 8.700 1.00 92.00 401 ILE A C 1
ATOM 3281 O O . ILE A 1 401 ? -21.132 -2.760 8.378 1.00 92.00 401 ILE A O 1
ATOM 3285 N N . LYS A 1 402 ? -18.892 -2.589 8.286 1.00 94.19 402 LYS A N 1
ATOM 3286 C CA . LYS A 1 402 ? -18.660 -3.831 7.547 1.00 94.19 402 LYS A CA 1
ATOM 3287 C C . LYS A 1 402 ? -17.680 -4.704 8.307 1.00 94.19 402 LYS A C 1
ATOM 3289 O O . LYS A 1 402 ? -16.621 -4.236 8.713 1.00 94.19 402 LYS A O 1
ATOM 3294 N N . ILE A 1 403 ? -18.002 -5.984 8.422 1.00 93.12 403 ILE A N 1
ATOM 3295 C CA . ILE A 1 403 ? -17.061 -6.999 8.886 1.00 93.12 403 ILE A CA 1
ATOM 3296 C C . ILE A 1 403 ? -16.734 -7.899 7.709 1.00 93.12 403 ILE A C 1
ATOM 3298 O O . ILE A 1 403 ? -17.624 -8.429 7.036 1.00 93.12 403 ILE A O 1
ATOM 3302 N N . LEU A 1 404 ? -15.442 -8.031 7.458 1.00 94.06 404 LEU A N 1
ATOM 3303 C CA . LEU A 1 404 ? -14.867 -8.758 6.346 1.00 94.06 404 LEU A CA 1
ATOM 3304 C C . LEU A 1 404 ? -14.015 -9.904 6.894 1.00 94.06 404 LEU A C 1
ATOM 3306 O O . LEU A 1 404 ? -13.319 -9.755 7.899 1.00 94.06 404 LEU A O 1
ATOM 3310 N N . SER A 1 405 ? -14.033 -11.049 6.226 1.00 91.44 405 SER A N 1
ATOM 3311 C CA . SER A 1 405 ? -13.053 -12.110 6.467 1.00 91.44 405 SER A CA 1
ATOM 3312 C C . SER A 1 405 ? -11.656 -11.672 6.016 1.00 91.44 405 SER A C 1
ATOM 3314 O O . SER A 1 405 ? -11.488 -10.679 5.307 1.00 91.44 405 SER A O 1
ATOM 3316 N N . HIS A 1 406 ? -10.640 -12.457 6.376 1.00 89.69 406 HIS A N 1
ATOM 3317 C CA . HIS A 1 406 ? -9.240 -12.202 6.018 1.00 89.69 406 HIS A CA 1
ATOM 3318 C C . HIS A 1 406 ? -8.969 -12.099 4.500 1.00 89.69 406 HIS A C 1
ATOM 3320 O O . HIS A 1 406 ? -7.970 -11.518 4.082 1.00 89.69 406 HIS A O 1
ATOM 3326 N N . ASP A 1 407 ? -9.832 -12.688 3.667 1.00 89.94 407 ASP A N 1
ATOM 3327 C CA . ASP A 1 407 ? -9.803 -12.622 2.200 1.00 89.94 407 ASP A CA 1
ATOM 3328 C C . ASP A 1 407 ? -10.725 -11.525 1.632 1.00 89.94 407 ASP A C 1
ATOM 3330 O O . ASP A 1 407 ? -10.978 -11.490 0.429 1.00 89.94 407 ASP A O 1
ATOM 3334 N N . TYR A 1 408 ? -11.187 -10.603 2.485 1.00 91.88 408 TYR A N 1
ATOM 3335 C CA . TYR A 1 408 ? -12.068 -9.477 2.164 1.00 91.88 408 TYR A CA 1
ATOM 3336 C C . TYR A 1 408 ? -13.481 -9.876 1.698 1.00 91.88 408 TYR A C 1
ATOM 3338 O O . TYR A 1 408 ? -14.189 -9.065 1.092 1.00 91.88 408 TYR A O 1
ATOM 3346 N N . ARG A 1 409 ? -13.944 -11.098 1.998 1.00 91.56 409 ARG A N 1
ATOM 3347 C CA . ARG A 1 409 ? -15.350 -11.477 1.788 1.00 91.56 409 ARG A CA 1
ATOM 3348 C C . ARG A 1 409 ? -16.225 -10.803 2.843 1.00 91.56 409 ARG A C 1
ATOM 3350 O O . ARG A 1 409 ? -15.908 -10.816 4.028 1.00 91.56 409 ARG A O 1
ATOM 3357 N N . LEU A 1 410 ? -17.360 -10.247 2.424 1.00 92.75 410 LEU A N 1
ATOM 3358 C CA . LEU A 1 410 ? -18.329 -9.659 3.346 1.00 92.75 410 LEU A CA 1
ATOM 3359 C C . LEU A 1 410 ? -18.954 -10.737 4.242 1.00 92.75 410 LEU A C 1
ATOM 3361 O O . LEU A 1 410 ? -19.518 -11.708 3.736 1.00 92.75 410 LEU A O 1
ATOM 3365 N N . LEU A 1 411 ? -18.858 -10.549 5.560 1.00 91.00 411 LEU A N 1
ATOM 3366 C CA . LEU A 1 411 ? -19.483 -11.406 6.573 1.00 91.00 411 LEU A CA 1
ATOM 3367 C C . LEU A 1 411 ? -20.692 -10.727 7.215 1.00 91.00 411 LEU A C 1
ATOM 3369 O O . LEU A 1 411 ? -21.710 -11.372 7.451 1.00 91.00 411 LEU A O 1
ATOM 3373 N N . TYR A 1 412 ? -20.591 -9.422 7.466 1.00 91.81 412 TYR A N 1
ATOM 3374 C CA . TYR A 1 412 ? -21.661 -8.629 8.058 1.00 91.81 412 TYR A CA 1
ATOM 3375 C C . TYR A 1 412 ? -21.629 -7.193 7.542 1.00 91.81 412 TYR A C 1
ATOM 3377 O O . TYR A 1 412 ? -20.557 -6.635 7.303 1.00 91.81 412 TYR A O 1
ATOM 3385 N N . LYS A 1 413 ? -22.810 -6.591 7.400 1.00 91.31 413 LYS A N 1
ATOM 3386 C CA . LYS A 1 413 ? -22.986 -5.173 7.100 1.00 91.31 413 LYS A CA 1
ATOM 3387 C C . LYS A 1 413 ? -24.142 -4.632 7.933 1.00 91.31 413 LYS A C 1
ATOM 3389 O O . LYS A 1 413 ? -25.230 -5.201 7.902 1.00 91.31 413 LYS A O 1
ATOM 3394 N N . ASN A 1 414 ? -23.905 -3.520 8.614 1.00 86.88 414 ASN A N 1
ATOM 3395 C CA . ASN A 1 414 ? -24.950 -2.642 9.120 1.00 86.88 414 ASN A CA 1
ATOM 3396 C C . ASN A 1 414 ? -24.814 -1.302 8.402 1.00 86.88 414 ASN A C 1
ATOM 3398 O O . ASN A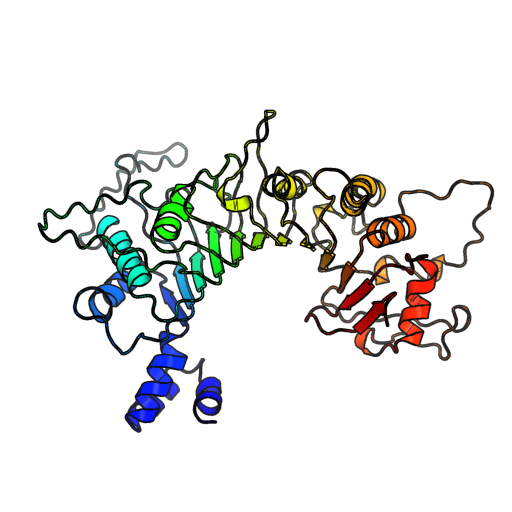 1 414 ? -23.700 -0.794 8.282 1.00 86.88 414 ASN A O 1
ATOM 3402 N N . SER A 1 415 ? -25.905 -0.742 7.901 1.00 76.56 415 SER A N 1
ATOM 3403 C CA . SER A 1 415 ? -25.894 0.592 7.311 1.00 76.56 415 SER A CA 1
ATOM 3404 C C . SER A 1 415 ? -27.132 1.333 7.764 1.00 76.56 415 SER A C 1
ATOM 3406 O O . SER A 1 415 ? -28.232 0.801 7.673 1.00 76.56 415 SER A O 1
ATOM 3408 N N . ALA A 1 416 ? -26.957 2.581 8.188 1.00 61.44 416 ALA A N 1
ATOM 3409 C CA . ALA A 1 416 ? -28.066 3.491 8.463 1.00 61.44 416 ALA A CA 1
ATOM 3410 C C . ALA A 1 416 ? -28.983 3.737 7.243 1.00 61.44 416 ALA A C 1
ATOM 3412 O O . ALA A 1 416 ? -30.055 4.321 7.392 1.00 61.44 416 ALA A O 1
ATOM 3413 N N . TYR A 1 417 ? -28.543 3.337 6.044 1.00 51.25 417 TYR A N 1
ATOM 3414 C CA . TYR A 1 417 ? -29.191 3.608 4.763 1.00 51.25 417 TYR A CA 1
ATOM 3415 C C . TYR A 1 417 ? -29.784 2.364 4.076 1.00 51.25 417 TYR A C 1
ATOM 3417 O O . TYR A 1 417 ? -30.257 2.505 2.949 1.00 51.25 417 TYR A O 1
ATOM 3425 N N . ASP A 1 418 ? -29.755 1.189 4.722 1.00 44.34 418 ASP A N 1
ATOM 3426 C CA . ASP A 1 418 ? -30.297 -0.075 4.185 1.00 44.34 418 ASP A CA 1
ATOM 3427 C C . ASP A 1 418 ? -31.527 -0.578 4.959 1.00 44.34 418 ASP A C 1
ATOM 3429 O O . ASP A 1 418 ? -31.485 -0.600 6.213 1.00 44.34 418 ASP A O 1
#

Foldseek 3Di:
DLLVVCVVCLVPVPVLVVQLPPDVVSVLSSQAPRVQQEEEDQDLVVLLVVLVVAFDPDHDPSNLRNAEYEYEPADFADDPPPQDDDPDDDGPPPPPPPVPDDHPLSSLVSVLRVLLVPSVYAEYEYEQDDQRDFADLDPPPPDPDPPPPPSPQPPAAEHAEYYYYHRPPDEYEDELRNCNSVLVRHQEYAEYEYARYEHADAAARQRYAYQEYEYANYHYDHDPDDQDARNNQLNHQEYEYHQDAEPRSVCVVVNRLVNRPNHAYYEYACVHCHQDDPNDGFQVVCLVVLLVQLVLDDSNVRHQYYEYEQDPLVVQLPPVPVPPPDDPPDDDDCRGPLVSQQSNLSHQEYEYEHHPDQDFDFDDVVLPDPDTDPTDGLQPDDQVNVCSSCVSSVRDLQHWYFYAYNVRHTRYIRHNVD

Secondary structure (DSSP, 8-state):
-HHHHHHTTTT-HHHHHHHHHH-HHHHHHIIIIIITTEEEESSHHHHHHHHHHHTSSS--TT-TT--EEEEESPPPP--TT-----TTS---------TTPPPHHHHHHHHHHHHHH-TT--EEEEEEE-TT----SS-------S--------TT-EEEEEEEEEPTT--EE--GGGTHHHHHH-SEEEEEEEESEEE-S----SS-EEEEEEEES-EE---SS-PPP-GGGTT--EEEEES--SGGGGGGGHHHHTT-S---EEEEETTSGGGEETTEE-HHHHHHHHHHHHS--GGGTT--EEEEEEE-HHHHS-GGGTTS---TTSPPPSSSHHHHHHHHTTSSEEEEEE-SS--EE---GGGT-SS--SSEEGGG--HHHHHHHHGGG---TTSEEEEE-TT--EEEEEETT-

Organism: NCBI:txid5486

Radius of gyration: 26.41 Å; chains: 1; bounding box: 74×50×76 Å

pLDDT: mean 80.55, std 16.51, range [32.38, 98.44]